Protein AF-0000000075448006 (afdb_homodimer)

Solvent-accessible surface area (backbone atoms only — not comparable to full-atom values): 24593 Å² total; per-residue (Å²): 128,82,82,77,78,73,70,76,74,73,77,73,78,68,77,75,73,73,74,65,76,75,68,70,71,72,73,75,72,84,45,75,65,50,53,54,48,50,51,51,52,50,48,53,20,50,51,35,31,51,51,10,48,37,18,56,78,44,30,62,58,55,30,52,50,51,49,40,79,86,41,73,65,51,42,51,54,34,28,56,42,11,51,52,31,34,48,52,16,48,51,41,61,68,33,44,68,85,43,29,85,76,32,70,66,30,30,50,48,36,50,51,33,50,50,50,52,26,51,50,28,42,49,47,22,50,51,48,51,52,48,50,72,69,36,90,78,54,47,77,34,52,66,55,30,50,50,26,42,50,51,21,50,53,42,47,52,50,54,51,54,56,50,49,48,48,52,48,48,49,33,58,62,58,39,41,54,48,44,48,46,45,46,48,46,45,47,49,46,48,58,66,60,44,80,72,79,79,67,81,74,77,82,72,73,81,78,78,81,82,80,84,79,79,84,79,78,87,122,129,82,80,77,77,75,69,75,74,73,76,75,76,69,78,75,74,73,74,65,76,76,70,71,73,72,77,76,72,84,47,76,66,50,54,53,48,50,52,50,52,50,48,54,19,50,52,34,31,52,51,9,49,37,18,54,79,44,31,62,59,56,31,52,52,53,49,40,80,86,44,72,66,52,43,51,53,35,28,56,41,10,51,51,30,34,48,52,16,48,50,41,61,69,32,44,67,86,42,30,86,78,32,71,69,30,30,51,47,37,49,51,33,49,48,48,52,25,50,49,28,41,50,47,22,50,52,47,51,53,49,50,72,69,36,90,79,52,45,77,35,53,66,54,30,51,51,26,42,51,51,21,51,54,43,47,52,51,55,51,55,55,50,49,48,48,51,46,49,49,32,59,62,59,38,41,55,48,45,48,48,44,47,48,46,45,47,48,46,47,59,66,59,44,80,73,78,78,67,81,73,76,80,71,73,82,74,77,78,76,78,81,75,73,79,75,66,86,111

Nearest PDB structures (foldseek):
  8wdf-assembly1_A  TM=5.308E-01  e=1.579E+00  Pseudomonas aeruginosa PAO1
  5nz0-assembly1_A-2  TM=3.018E-01  e=3.788E+00  Mycobacterium tuberculosis H37Rv
  3ja6-assembly1_I  TM=2.950E-01  e=9.569E+00  Escherichia coli
  8wdf-assembly1_A  TM=5.304E-01  e=1.560E+00  Pseudomonas aeruginosa PAO1
  5nz0-assembly1_A-2  TM=3.019E-01  e=3.562E+00  Mycobacterium tuberculosis H37Rv

Organism: Fusarium oxysporum f. sp. cubense (strain race 4) (NCBI:txid2502994)

Structure (mmCIF, N/CA/C/O backbone):
data_AF-0000000075448006-model_v1
#
loop_
_entity.id
_entity.type
_entity.pdbx_description
1 polymer 'Uncharacterized protein'
#
loop_
_atom_site.group_PDB
_atom_site.id
_atom_site.type_symbol
_atom_site.label_atom_id
_atom_site.label_alt_id
_atom_site.label_comp_id
_atom_site.label_asym_id
_atom_site.label_entity_id
_atom_site.label_seq_id
_atom_site.pdbx_PDB_ins_code
_atom_site.Cartn_x
_atom_site.Cartn_y
_atom_site.Cartn_z
_atom_site.occupancy
_atom_site.B_iso_or_equiv
_atom_site.auth_seq_id
_atom_site.auth_comp_id
_atom_site.auth_asym_id
_atom_site.auth_atom_id
_atom_site.pdbx_PDB_model_num
ATOM 1 N N . MET A 1 1 ? -26.547 87.062 37.375 1 30.27 1 MET A N 1
ATOM 2 C CA . MET A 1 1 ? -26.25 85.688 37.5 1 30.27 1 MET A CA 1
ATOM 3 C C . MET A 1 1 ? -25.594 85.125 36.25 1 30.27 1 MET A C 1
ATOM 5 O O . MET A 1 1 ? -26.125 85.25 35.156 1 30.27 1 MET A O 1
ATOM 9 N N . PRO A 1 2 ? -24.281 85.062 36.188 1 41.5 2 PRO A N 1
ATOM 10 C CA . PRO A 1 2 ? -23.625 84.75 34.906 1 41.5 2 PRO A CA 1
ATOM 11 C C . PRO A 1 2 ? -24.016 83.375 34.375 1 41.5 2 PRO A C 1
ATOM 13 O O . PRO A 1 2 ? -24.469 82.5 35.125 1 41.5 2 PRO A O 1
ATOM 16 N N . PRO A 1 3 ? -24.516 83.312 33.125 1 41.84 3 PRO A N 1
ATOM 17 C CA . PRO A 1 3 ? -25 82.062 32.5 1 41.84 3 PRO A CA 1
ATOM 18 C C . PRO A 1 3 ? -23.969 80.938 32.5 1 41.84 3 PRO A C 1
ATOM 20 O O . PRO A 1 3 ? -22.766 81.25 32.438 1 41.84 3 PRO A O 1
ATOM 23 N N . HIS A 1 4 ? -24.094 80 33.406 1 36.06 4 HIS A N 1
ATOM 24 C CA . HIS A 1 4 ? -23.266 78.812 33.656 1 36.06 4 HIS A CA 1
ATOM 25 C C . HIS A 1 4 ? -23.031 78 32.344 1 36.06 4 HIS A C 1
ATOM 27 O O . HIS A 1 4 ? -23.984 77.688 31.641 1 36.06 4 HIS A O 1
ATOM 33 N N . SER A 1 5 ? -22.031 78.375 31.594 1 37.62 5 SER A N 1
ATOM 34 C CA . SER A 1 5 ? -21.578 77.75 30.359 1 37.62 5 SER A CA 1
ATOM 35 C C . SER A 1 5 ? -21.391 76.25 30.578 1 37.62 5 SER A C 1
ATOM 37 O O . SER A 1 5 ? -20.5 75.812 31.312 1 37.62 5 SER A O 1
ATOM 39 N N . ASN A 1 6 ? -22.5 75.562 30.828 1 35.44 6 ASN A N 1
ATOM 40 C CA . ASN A 1 6 ? -22.438 74.125 30.984 1 35.44 6 ASN A CA 1
ATOM 41 C C . ASN A 1 6 ? -21.672 73.438 29.844 1 35.44 6 ASN A C 1
ATOM 43 O O . ASN A 1 6 ? -22.109 73.438 28.688 1 35.44 6 ASN A O 1
ATOM 47 N N . SER A 1 7 ? -20.375 73.688 29.781 1 37.03 7 SER A N 1
ATOM 48 C CA . SER A 1 7 ? -19.578 73.062 28.766 1 37.03 7 SER A CA 1
ATOM 49 C C . SER A 1 7 ? -19.828 71.562 28.766 1 37.03 7 SER A C 1
ATOM 51 O O . SER A 1 7 ? -19.734 70.875 29.812 1 37.03 7 SER A O 1
ATOM 53 N N . PRO A 1 8 ? -20.656 71.062 27.828 1 38.88 8 PRO A N 1
ATOM 54 C CA . PRO A 1 8 ? -20.969 69.625 27.781 1 38.88 8 PRO A CA 1
ATOM 55 C C . PRO A 1 8 ? -19.703 68.75 27.812 1 38.88 8 PRO A C 1
ATOM 57 O O . PRO A 1 8 ? -18.688 69.062 27.219 1 38.88 8 PRO A O 1
ATOM 60 N N . LEU A 1 9 ? -19.328 68.25 29 1 34.59 9 LEU A N 1
ATOM 61 C CA . LEU A 1 9 ? -18.234 67.312 29.188 1 34.59 9 LEU A CA 1
ATOM 62 C C . LEU A 1 9 ? -18.203 66.25 28.062 1 34.59 9 LEU A C 1
ATOM 64 O O . LEU A 1 9 ? -19.234 65.688 27.719 1 34.59 9 LEU A O 1
ATOM 68 N N . LEU A 1 10 ? -17.359 66.5 27.078 1 35.47 10 LEU A N 1
ATOM 69 C CA . LEU A 1 10 ? -17.141 65.562 26 1 35.47 10 LEU A CA 1
ATOM 70 C C . LEU A 1 10 ? -17.078 64.125 26.516 1 35.47 10 LEU A C 1
ATOM 72 O O . LEU A 1 10 ? -16.422 63.844 27.531 1 35.47 10 LEU A O 1
ATOM 76 N N . PRO A 1 11 ? -18.125 63.281 26.297 1 34.69 11 PRO A N 1
ATOM 77 C CA . PRO A 1 11 ? -18.141 61.906 26.781 1 34.69 11 PRO A CA 1
ATOM 78 C C . PRO A 1 11 ? -16.812 61.188 26.531 1 34.69 11 PRO A C 1
ATOM 80 O O . PRO A 1 11 ? -16.109 61.5 25.562 1 34.69 11 PRO A O 1
ATOM 83 N N . ILE A 1 12 ? -16.031 61 27.531 1 35.72 12 ILE A N 1
ATOM 84 C CA . ILE A 1 12 ? -14.812 60.188 27.531 1 35.72 12 ILE A CA 1
ATOM 85 C C . ILE A 1 12 ? -15.023 58.938 26.688 1 35.72 12 ILE A C 1
ATOM 87 O O . ILE A 1 12 ? -16.031 58.25 26.844 1 35.72 12 ILE A O 1
ATOM 91 N N . SER A 1 13 ? -14.43 58.938 25.484 1 33.72 13 SER A N 1
ATOM 92 C CA . SER A 1 13 ? -14.383 57.781 24.578 1 33.72 13 SER A CA 1
ATOM 93 C C . SER A 1 13 ? -14.172 56.5 25.359 1 33.72 13 SER A C 1
ATOM 95 O O . SER A 1 13 ? -13.242 56.375 26.172 1 33.72 13 SER A O 1
ATOM 97 N N . THR A 1 14 ? -15.281 55.844 25.75 1 35.22 14 THR A N 1
ATOM 98 C CA . THR A 1 14 ? -15.219 54.531 26.359 1 35.22 14 THR A CA 1
ATOM 99 C C . THR A 1 14 ? -14.078 53.719 25.75 1 35.22 14 THR A C 1
ATOM 101 O O . THR A 1 14 ? -13.898 53.688 24.531 1 35.22 14 THR A O 1
ATOM 104 N N . PRO A 1 15 ? -13.008 53.375 26.516 1 34.75 15 PRO A N 1
ATOM 105 C CA . PRO A 1 15 ? -11.914 52.562 26 1 34.75 15 PRO A CA 1
ATOM 106 C C . PRO A 1 15 ? -12.406 51.469 25.047 1 34.75 15 PRO A C 1
ATOM 108 O O . PRO A 1 15 ? -13.531 51 25.172 1 34.75 15 PRO A O 1
ATOM 111 N N . THR A 1 16 ? -12.062 51.562 23.734 1 34.97 16 THR A N 1
ATOM 112 C CA . THR A 1 16 ? -12.297 50.5 22.75 1 34.97 16 THR A CA 1
ATOM 113 C C . THR A 1 16 ? -12.148 49.125 23.391 1 34.97 16 THR A C 1
ATOM 115 O O . THR A 1 16 ? -11.141 48.844 24.031 1 34.97 16 THR A O 1
ATOM 118 N N . ALA A 1 17 ? -13.242 48.438 23.656 1 35.94 17 ALA A N 1
ATOM 119 C CA . ALA A 1 17 ? -13.281 47.031 24.047 1 35.94 17 ALA A CA 1
ATOM 120 C C . ALA A 1 17 ? -12.141 46.219 23.406 1 35.94 17 ALA A C 1
ATOM 122 O O . ALA A 1 17 ? -11.977 46.25 22.188 1 35.94 17 ALA A O 1
ATOM 123 N N . ILE A 1 18 ? -10.969 46.188 24.047 1 35.56 18 ILE A N 1
ATOM 124 C CA . ILE A 1 18 ? -9.992 45.188 23.656 1 35.56 18 ILE A CA 1
ATOM 125 C C . ILE A 1 18 ? -10.711 43.938 23.188 1 35.56 18 ILE A C 1
ATOM 127 O O . ILE A 1 18 ? -11.531 43.344 23.922 1 35.56 18 ILE A O 1
ATOM 131 N N . ALA A 1 19 ? -10.992 43.812 21.875 1 35.97 19 ALA A N 1
ATOM 132 C CA . ALA A 1 19 ? -11.5 42.594 21.25 1 35.97 19 ALA A CA 1
ATOM 133 C C . ALA A 1 19 ? -11.031 41.344 22.016 1 35.97 19 ALA A C 1
ATOM 135 O O . ALA A 1 19 ? -9.852 41.219 22.359 1 35.97 19 ALA A O 1
ATOM 136 N N . SER A 1 20 ? -11.844 40.906 22.969 1 35.5 20 SER A N 1
ATOM 137 C CA . SER A 1 20 ? -11.625 39.594 23.547 1 35.5 20 SER A CA 1
ATOM 138 C C . SER A 1 20 ? -10.945 38.656 22.547 1 35.5 20 SER A C 1
ATOM 140 O O . SER A 1 20 ? -11.195 38.719 21.344 1 35.5 20 SER A O 1
ATOM 142 N N . PRO A 1 21 ? -9.797 38.062 22.891 1 36.44 21 PRO A N 1
ATOM 143 C CA . PRO A 1 21 ? -9.219 37.062 21.984 1 36.44 21 PRO A CA 1
ATOM 144 C C . PRO A 1 21 ? -10.281 36.219 21.312 1 36.44 21 PRO A C 1
ATOM 146 O O . PRO A 1 21 ? -11.289 35.875 21.922 1 36.44 21 PRO A O 1
ATOM 149 N N . TYR A 1 22 ? -10.742 36.5 20.078 1 35.06 22 TYR A N 1
ATOM 150 C CA . TYR A 1 22 ? -11.602 35.625 19.297 1 35.06 22 TYR A CA 1
ATOM 151 C C . TYR A 1 22 ? -11.5 34.188 19.75 1 35.06 22 TYR A C 1
ATOM 153 O O . TYR A 1 22 ? -10.43 33.562 19.656 1 35.06 22 TYR A O 1
ATOM 161 N N . GLU A 1 23 ? -12.016 33.844 20.938 1 37.91 23 GLU A N 1
ATOM 162 C CA . GLU A 1 23 ? -12.211 32.406 21.234 1 37.91 23 GLU A CA 1
ATOM 163 C C . GLU A 1 23 ? -12.414 31.609 19.953 1 37.91 23 GLU A C 1
ATOM 165 O O . GLU A 1 23 ? -13.352 31.859 19.203 1 37.91 23 GLU A O 1
ATOM 170 N N . GLN A 1 24 ? -11.375 31.312 19.125 1 40.84 24 GLN A N 1
ATOM 171 C CA . GLN A 1 24 ? -11.633 30.312 18.078 1 40.84 24 GLN A CA 1
ATOM 172 C C . GLN A 1 24 ? -12.742 29.344 18.5 1 40.84 24 GLN A C 1
ATOM 174 O O . GLN A 1 24 ? -12.719 28.828 19.625 1 40.84 24 GLN A O 1
ATOM 179 N N . PRO A 1 25 ? -14.016 29.594 18.156 1 42.97 25 PRO A N 1
ATOM 180 C CA . PRO A 1 25 ? -15.047 28.625 18.516 1 42.97 25 PRO A CA 1
ATOM 181 C C . PRO A 1 25 ? -14.492 27.203 18.641 1 42.97 25 PRO A C 1
ATOM 183 O O . PRO A 1 25 ? -13.5 26.859 17.984 1 42.97 25 PRO A O 1
ATOM 186 N N . PRO A 1 26 ? -14.578 26.516 19.859 1 45.88 26 PRO A N 1
ATOM 187 C CA . PRO A 1 26 ? -14.133 25.125 19.984 1 45.88 26 PRO A CA 1
ATOM 188 C C . PRO A 1 26 ? -14.398 24.297 18.719 1 45.88 26 PRO A C 1
ATOM 190 O O . PRO A 1 26 ? -15.312 24.625 17.953 1 45.88 26 PRO A O 1
ATOM 193 N N . PRO A 1 27 ? -13.367 23.672 18.172 1 49.25 27 PRO A N 1
ATOM 194 C CA . PRO A 1 27 ? -13.641 22.859 16.984 1 49.25 27 PRO A CA 1
ATOM 195 C C . PRO A 1 27 ? -14.969 22.109 17.078 1 49.25 27 PRO A C 1
ATOM 197 O O . PRO A 1 27 ? -15.422 21.766 18.172 1 49.25 27 PRO A O 1
ATOM 200 N N . PRO A 1 28 ? -15.977 22.438 16.266 1 50.56 28 PRO A N 1
ATOM 201 C CA . PRO A 1 28 ? -17.312 21.828 16.328 1 50.56 28 PRO A CA 1
ATOM 202 C C . PRO A 1 28 ? -17.281 20.375 16.812 1 50.56 28 PRO A C 1
ATOM 204 O O . PRO A 1 28 ? -16.281 19.688 16.625 1 50.56 28 PRO A O 1
ATOM 207 N N . ALA A 1 29 ? -18.016 20 17.844 1 51.56 29 ALA A N 1
ATOM 208 C CA . ALA A 1 29 ? -18.25 18.672 18.438 1 51.56 29 ALA A CA 1
ATOM 209 C C . ALA A 1 29 ? -18.312 17.594 17.359 1 51.56 29 ALA A C 1
ATOM 211 O O . ALA A 1 29 ? -18.766 17.859 16.234 1 51.56 29 ALA A O 1
ATOM 212 N N . PRO A 1 30 ? -17.422 16.562 17.516 1 57.88 30 PRO A N 1
ATOM 213 C CA . PRO A 1 30 ? -17.5 15.461 16.547 1 57.88 30 PRO A CA 1
ATOM 214 C C . PRO A 1 30 ? -18.938 15.055 16.25 1 57.88 30 PRO A C 1
ATOM 216 O O . PRO A 1 30 ? -19.734 14.859 17.172 1 57.88 30 PRO A O 1
ATOM 219 N N . THR A 1 31 ? -19.531 15.477 15.172 1 65.69 31 THR A N 1
ATOM 220 C CA . THR A 1 31 ? -20.875 15.133 14.727 1 65.69 31 THR A CA 1
ATOM 221 C C . THR A 1 31 ? -21.016 13.625 14.562 1 65.69 31 THR A C 1
ATOM 223 O O . THR A 1 31 ? -20.016 12.906 14.469 1 65.69 31 THR A O 1
ATOM 226 N N . ALA A 1 32 ? -22.172 13.039 14.883 1 65.44 32 ALA A N 1
ATOM 227 C CA . ALA A 1 32 ? -22.547 11.648 14.625 1 65.44 32 ALA A CA 1
ATOM 228 C C . ALA A 1 32 ? -21.891 11.133 13.344 1 65.44 32 ALA A C 1
ATOM 230 O O . ALA A 1 32 ? -21.469 9.977 13.273 1 65.44 32 ALA A O 1
ATOM 231 N N . ALA A 1 33 ? -21.75 12.023 12.414 1 70.75 33 ALA A N 1
ATOM 232 C CA . ALA A 1 33 ? -21.141 11.672 11.133 1 70.75 33 ALA A CA 1
ATOM 233 C C . ALA A 1 33 ? -19.672 11.328 11.297 1 70.75 33 ALA A C 1
ATOM 235 O O . ALA A 1 33 ? -19.156 10.406 10.656 1 70.75 33 ALA A O 1
ATOM 236 N N . ASN A 1 34 ? -19.078 11.945 12.25 1 79.5 34 ASN A N 1
ATOM 237 C CA . ASN A 1 34 ? -17.656 11.68 12.469 1 79.5 34 ASN A CA 1
ATOM 238 C C . ASN A 1 34 ? -17.438 10.312 13.117 1 79.5 34 ASN A C 1
ATOM 240 O O . ASN A 1 34 ? -16.484 9.609 12.773 1 79.5 34 ASN A O 1
ATOM 244 N N . HIS A 1 35 ? -18.422 10.016 13.898 1 84.38 35 HIS A N 1
ATOM 245 C CA . HIS A 1 35 ? -18.281 8.711 14.547 1 84.38 35 HIS A CA 1
ATOM 246 C C . HIS A 1 35 ? -18.484 7.578 13.547 1 84.38 35 HIS A C 1
ATOM 248 O O . HIS A 1 35 ? -17.781 6.566 13.594 1 84.38 35 HIS A O 1
ATOM 254 N N . VAL A 1 36 ? -19.453 7.723 12.625 1 86.25 36 VAL A N 1
ATOM 255 C CA . VAL A 1 36 ? -19.734 6.707 11.617 1 86.25 36 VAL A CA 1
ATOM 256 C C . VAL A 1 36 ? -18.531 6.566 10.68 1 86.25 36 VAL A C 1
ATOM 258 O O . VAL A 1 36 ? -18.172 5.453 10.289 1 86.25 36 VAL A O 1
ATOM 261 N N . GLN A 1 37 ? -17.953 7.621 10.414 1 89.31 37 GLN A N 1
ATOM 262 C CA . GLN A 1 37 ? -16.781 7.594 9.539 1 89.31 37 GLN A CA 1
ATOM 263 C C . GLN A 1 37 ? -15.609 6.883 10.211 1 89.31 37 GLN A C 1
ATOM 265 O O . GLN A 1 37 ? -14.93 6.066 9.586 1 89.31 37 GLN A O 1
ATOM 270 N N . ARG A 1 38 ? -15.453 7.195 11.43 1 90.56 38 ARG A N 1
ATOM 271 C CA . ARG A 1 38 ? -14.367 6.555 12.156 1 90.56 38 ARG A CA 1
ATOM 272 C C . ARG A 1 38 ? -14.602 5.055 12.289 1 90.56 38 ARG A C 1
ATOM 274 O O . ARG A 1 38 ? -13.672 4.258 12.156 1 90.56 38 ARG A O 1
ATOM 281 N N . PHE A 1 39 ? -15.789 4.746 12.539 1 92.5 39 PHE A N 1
ATOM 282 C CA . PHE A 1 39 ? -16.156 3.336 12.633 1 92.5 39 PHE A CA 1
ATOM 283 C C . PHE A 1 39 ? -15.93 2.631 11.305 1 92.5 39 PHE A C 1
ATOM 285 O O . PHE A 1 39 ? -15.406 1.516 11.258 1 92.5 39 PHE A O 1
ATOM 292 N N . ALA A 1 40 ? -16.375 3.211 10.211 1 94.38 40 ALA A N 1
ATOM 293 C CA . ALA A 1 40 ? -16.188 2.643 8.875 1 94.38 40 ALA A CA 1
ATOM 294 C C . ALA A 1 40 ? -14.711 2.445 8.555 1 94.38 40 ALA A C 1
ATOM 296 O O . ALA A 1 40 ? -14.305 1.373 8.102 1 94.38 40 ALA A O 1
ATOM 297 N N . ILE A 1 41 ? -13.906 3.396 8.82 1 95.5 41 ILE A N 1
ATOM 298 C CA . ILE A 1 41 ? -12.484 3.355 8.523 1 95.5 41 ILE A CA 1
ATOM 299 C C . ILE A 1 41 ? -11.812 2.25 9.336 1 95.5 41 ILE A C 1
ATOM 301 O O . ILE A 1 41 ? -11 1.488 8.805 1 95.5 41 ILE A O 1
ATOM 305 N N . THR A 1 42 ? -12.172 2.133 10.617 1 94.75 42 THR A N 1
ATOM 306 C CA . THR A 1 42 ? -11.625 1.072 11.453 1 94.75 42 THR A CA 1
ATOM 307 C C . THR A 1 42 ? -12.039 -0.3 10.93 1 94.75 42 THR A C 1
ATOM 309 O O . THR A 1 42 ? -11.227 -1.227 10.891 1 94.75 42 THR A O 1
ATOM 312 N N . THR A 1 43 ? -13.203 -0.375 10.477 1 95.44 43 THR A N 1
ATOM 313 C CA . THR A 1 43 ? -13.703 -1.64 9.953 1 95.44 43 THR A CA 1
ATOM 314 C C . THR A 1 43 ? -12.969 -2.031 8.68 1 95.44 43 THR A C 1
ATOM 316 O O . THR A 1 43 ? -12.586 -3.191 8.508 1 95.44 43 THR A O 1
ATOM 319 N N . PHE A 1 44 ? -12.812 -1.076 7.75 1 96.12 44 PHE A N 1
ATOM 320 C CA . PHE A 1 44 ? -12.078 -1.339 6.52 1 96.12 44 PHE A CA 1
ATOM 321 C C . PHE A 1 44 ? -10.656 -1.793 6.832 1 96.12 44 PHE A C 1
ATOM 323 O O . PHE A 1 44 ? -10.156 -2.744 6.227 1 96.12 44 PHE A O 1
ATOM 330 N N . SER A 1 45 ? -10.039 -1.094 7.77 1 97.25 45 SER A N 1
ATOM 331 C CA . SER A 1 45 ? -8.664 -1.419 8.141 1 97.25 45 SER A CA 1
ATOM 332 C C . SER A 1 45 ? -8.57 -2.82 8.734 1 97.25 45 SER A C 1
ATOM 334 O O . SER A 1 45 ? -7.688 -3.602 8.359 1 97.25 45 SER A O 1
ATOM 336 N N . LEU A 1 46 ? -9.484 -3.182 9.578 1 96.44 46 LEU A N 1
ATOM 337 C CA . LEU A 1 46 ? -9.461 -4.492 10.219 1 96.44 46 LEU A CA 1
ATOM 338 C C . LEU A 1 46 ? -9.75 -5.598 9.211 1 96.44 46 LEU A C 1
ATOM 340 O O . LEU A 1 46 ? -9.148 -6.668 9.266 1 96.44 46 LEU A O 1
ATOM 344 N N . ALA A 1 47 ? -10.648 -5.344 8.328 1 96.75 47 ALA A N 1
ATOM 345 C CA . ALA A 1 47 ? -10.969 -6.324 7.297 1 96.75 47 ALA A CA 1
ATOM 346 C C . ALA A 1 47 ? -9.758 -6.609 6.41 1 96.75 47 ALA A C 1
ATOM 348 O O . ALA A 1 47 ? -9.453 -7.766 6.125 1 96.75 47 ALA A O 1
ATOM 349 N N . ARG A 1 48 ? -9.109 -5.602 6.023 1 97.25 48 ARG A N 1
ATOM 350 C CA . ARG A 1 48 ? -7.93 -5.762 5.184 1 97.25 48 ARG A CA 1
ATOM 351 C C . ARG A 1 48 ? -6.793 -6.422 5.957 1 97.25 48 ARG A C 1
ATOM 353 O O . ARG A 1 48 ? -6.047 -7.234 5.406 1 97.25 48 ARG A O 1
ATOM 360 N N . PHE A 1 49 ? -6.691 -6.016 7.207 1 97.94 49 PHE A N 1
ATOM 361 C CA . PHE A 1 49 ? -5.68 -6.652 8.039 1 97.94 49 PHE A CA 1
ATOM 362 C C . PHE A 1 49 ? -5.926 -8.156 8.141 1 97.94 49 PHE A C 1
ATOM 364 O O . PHE A 1 49 ? -5 -8.953 7.98 1 97.94 49 PHE A O 1
ATOM 371 N N . ALA A 1 50 ? -7.078 -8.539 8.383 1 97 50 ALA A N 1
ATOM 372 C CA . ALA A 1 50 ? -7.445 -9.945 8.484 1 97 50 ALA A CA 1
ATOM 373 C C . ALA A 1 50 ? -7.195 -10.68 7.164 1 97 50 ALA A C 1
ATOM 375 O O . ALA A 1 50 ? -6.707 -11.812 7.16 1 97 50 ALA A O 1
ATOM 376 N N . ARG A 1 51 ? -7.547 -10.047 6.105 1 96.06 51 ARG A N 1
ATOM 377 C CA . ARG A 1 51 ? -7.27 -10.617 4.793 1 96.06 51 ARG A CA 1
ATOM 378 C C . ARG A 1 51 ? -5.773 -10.852 4.602 1 96.06 51 ARG A C 1
ATOM 380 O O . ARG A 1 51 ? -5.359 -11.922 4.145 1 96.06 51 ARG A O 1
ATOM 387 N N . GLY A 1 52 ? -4.973 -9.852 4.918 1 97 52 GLY A N 1
ATOM 388 C CA . GLY A 1 52 ? -3.531 -9.992 4.797 1 97 52 GLY A CA 1
ATOM 389 C C . GLY A 1 52 ? -2.965 -11.102 5.664 1 97 52 GLY A C 1
ATOM 390 O O . GLY A 1 52 ? -2.174 -11.922 5.195 1 97 52 GLY A O 1
ATOM 391 N N . VAL A 1 53 ? -3.395 -11.18 6.859 1 96.81 53 VAL A N 1
ATOM 392 C CA . VAL A 1 53 ? -2.918 -12.203 7.785 1 96.81 53 VAL A CA 1
ATOM 393 C C . VAL A 1 53 ? -3.334 -13.586 7.289 1 96.81 53 VAL A C 1
ATOM 395 O O . VAL A 1 53 ? -2.559 -14.539 7.367 1 96.81 53 VAL A O 1
ATOM 398 N N . SER A 1 54 ? -4.488 -13.68 6.773 1 96.31 54 SER A N 1
ATOM 399 C CA . SER A 1 54 ? -4.973 -14.953 6.258 1 96.31 54 SER A CA 1
ATOM 400 C C . SER A 1 54 ? -4.141 -15.43 5.074 1 96.31 54 SER A C 1
ATOM 402 O O . SER A 1 54 ? -3.848 -16.625 4.949 1 96.31 54 SER A O 1
ATOM 404 N N . LEU A 1 55 ? -3.756 -14.539 4.211 1 96.31 55 LEU A N 1
ATOM 405 C CA . LEU A 1 55 ? -2.984 -14.891 3.025 1 96.31 55 LEU A CA 1
ATOM 406 C C . LEU A 1 55 ? -1.575 -15.336 3.406 1 96.31 55 LEU A C 1
ATOM 408 O O . LEU A 1 55 ? -0.936 -16.094 2.67 1 96.31 55 LEU A O 1
ATOM 412 N N . ILE A 1 56 ? -1.122 -14.914 4.582 1 94.56 56 ILE A N 1
ATOM 413 C CA . ILE A 1 56 ? 0.216 -15.273 5.035 1 94.56 56 ILE A CA 1
ATOM 414 C C . ILE A 1 56 ? 0.146 -16.547 5.879 1 94.56 56 ILE A C 1
ATOM 416 O O . ILE A 1 56 ? 0.891 -17.5 5.645 1 94.56 56 ILE A O 1
ATOM 420 N N . ALA A 1 57 ? -0.761 -16.609 6.809 1 94.12 57 ALA A N 1
ATOM 421 C CA . ALA A 1 57 ? -0.826 -17.703 7.785 1 94.12 57 ALA A CA 1
ATOM 422 C C . ALA A 1 57 ? -1.527 -18.922 7.203 1 94.12 57 ALA A C 1
ATOM 424 O O . ALA A 1 57 ? -1.187 -20.062 7.539 1 94.12 57 ALA A O 1
ATOM 425 N N . TYR A 1 58 ? -2.488 -18.688 6.391 1 94.31 58 TYR A N 1
ATOM 426 C CA . TYR A 1 58 ? -3.266 -19.766 5.797 1 94.31 58 TYR A CA 1
ATOM 427 C C . TYR A 1 58 ? -3.639 -19.453 4.355 1 94.31 58 TYR A C 1
ATOM 429 O O . TYR A 1 58 ? -4.82 -19.312 4.027 1 94.31 58 TYR A O 1
ATOM 437 N N . PRO A 1 59 ? -2.625 -19.484 3.52 1 93.62 59 PRO A N 1
ATOM 438 C CA . PRO A 1 59 ? -2.861 -19.047 2.141 1 93.62 59 PRO A CA 1
ATOM 439 C C . PRO A 1 59 ? -3.793 -20 1.379 1 93.62 59 PRO A C 1
ATOM 441 O O . PRO A 1 59 ? -4.375 -19.609 0.365 1 93.62 59 PRO A O 1
ATOM 444 N N . ARG A 1 60 ? -4.035 -21.203 1.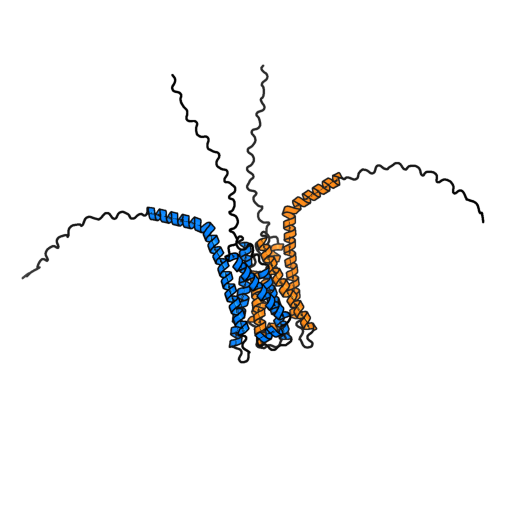855 1 92.75 60 ARG A N 1
ATOM 445 C CA . ARG A 1 60 ? -4.883 -22.172 1.174 1 92.75 60 ARG A CA 1
ATOM 446 C C . ARG A 1 60 ? -6.309 -21.656 1.03 1 92.75 60 ARG A C 1
ATOM 448 O O . ARG A 1 60 ? -6.965 -21.891 0.016 1 92.75 60 ARG A O 1
ATOM 455 N N . PHE A 1 61 ? -6.746 -20.969 1.995 1 90.31 61 PHE A N 1
ATOM 456 C CA . PHE A 1 61 ? -8.109 -20.453 1.968 1 90.31 61 PHE A CA 1
ATOM 457 C C . PHE A 1 61 ? -8.266 -19.391 0.879 1 90.31 61 PHE A C 1
ATOM 459 O O . PHE A 1 61 ? -9.219 -19.438 0.1 1 90.31 61 PHE A O 1
ATOM 466 N N . GLY A 1 62 ? -7.332 -18.391 0.882 1 89.31 62 GLY A N 1
ATOM 467 C CA . GLY A 1 62 ? -7.379 -17.375 -0.147 1 89.31 62 GLY A CA 1
ATOM 468 C C . GLY A 1 62 ? -7.246 -17.922 -1.552 1 89.31 62 GLY A C 1
ATOM 469 O O . GLY A 1 62 ? -7.953 -17.5 -2.465 1 89.31 62 GLY A O 1
ATOM 470 N N . LEU A 1 63 ? -6.449 -18.875 -1.701 1 91.44 63 LEU A N 1
ATOM 471 C CA . LEU A 1 63 ? -6.238 -19.484 -3.014 1 91.44 63 LEU A CA 1
ATOM 472 C C . LEU A 1 63 ? -7.461 -20.281 -3.439 1 91.44 63 LEU A C 1
ATOM 474 O O . LEU A 1 63 ? -7.84 -20.281 -4.613 1 91.44 63 LEU A O 1
ATOM 478 N N . TRP A 1 64 ? -8.055 -20.953 -2.461 1 88.62 64 TRP A N 1
ATOM 479 C CA . TRP A 1 64 ? -9.297 -21.672 -2.734 1 88.62 64 TRP A CA 1
ATOM 480 C C . TRP A 1 64 ? -10.391 -20.703 -3.18 1 88.62 64 TRP A C 1
ATOM 482 O O . TRP A 1 64 ? -11.109 -20.984 -4.141 1 88.62 64 TRP A O 1
ATOM 492 N N . ALA A 1 65 ? -10.43 -19.578 -2.545 1 87.81 65 ALA A N 1
ATOM 493 C CA . ALA A 1 65 ? -11.438 -18.578 -2.879 1 87.81 65 ALA A CA 1
ATOM 494 C C . ALA A 1 65 ? -11.227 -18.031 -4.289 1 87.81 65 ALA A C 1
ATOM 496 O O . ALA A 1 65 ? -12.172 -17.609 -4.949 1 87.81 65 ALA A O 1
ATOM 497 N N . LEU A 1 66 ? -9.992 -18.141 -4.707 1 88.44 66 LEU A N 1
ATOM 498 C CA . LEU A 1 66 ? -9.648 -17.641 -6.035 1 88.44 66 LEU A CA 1
ATOM 499 C C . LEU A 1 66 ? -9.617 -18.781 -7.051 1 88.44 66 LEU A C 1
ATOM 501 O O . LEU A 1 66 ? -9.344 -18.562 -8.234 1 88.44 66 LEU A O 1
ATOM 505 N N . ASP A 1 67 ? -9.867 -19.969 -6.598 1 87.25 67 ASP A N 1
ATOM 506 C CA . ASP A 1 67 ? -9.859 -21.172 -7.43 1 87.25 67 ASP A CA 1
ATOM 507 C C . ASP A 1 67 ? -8.477 -21.422 -8.023 1 87.25 67 ASP A C 1
ATOM 509 O O . ASP A 1 67 ? -8.344 -21.672 -9.219 1 87.25 67 ASP A O 1
ATOM 513 N N . ILE A 1 68 ? -7.52 -21.188 -7.199 1 87.81 68 ILE A N 1
ATOM 514 C CA . ILE A 1 68 ? -6.133 -21.438 -7.59 1 87.81 68 ILE A CA 1
ATOM 515 C C . ILE A 1 68 ? -5.602 -22.672 -6.855 1 87.81 68 ILE A C 1
ATOM 517 O O . ILE A 1 68 ? -5.801 -22.812 -5.648 1 87.81 68 ILE A O 1
ATOM 521 N N . ALA A 1 69 ? -4.949 -23.562 -7.621 1 87.69 69 ALA A N 1
ATOM 522 C CA . ALA A 1 69 ? -4.336 -24.75 -7.008 1 87.69 69 ALA A CA 1
ATOM 523 C C . ALA A 1 69 ? -3.205 -24.344 -6.066 1 87.69 69 ALA A C 1
ATOM 525 O O . ALA A 1 69 ? -2.369 -23.516 -6.406 1 87.69 69 ALA A O 1
ATOM 526 N N . PRO A 1 70 ? -3.285 -24.953 -4.895 1 88.62 70 PRO A N 1
ATOM 527 C CA . PRO A 1 70 ? -2.23 -24.641 -3.928 1 88.62 70 PRO A CA 1
ATOM 528 C C . PRO A 1 70 ? -0.884 -25.25 -4.297 1 88.62 70 PRO A C 1
ATOM 530 O O . PRO A 1 70 ? -0.794 -26.469 -4.508 1 88.62 70 PRO A O 1
ATOM 533 N N . ASP A 1 71 ? 0.105 -24.438 -4.527 1 87.94 71 ASP A N 1
ATOM 534 C CA . ASP A 1 71 ? 1.495 -24.844 -4.715 1 87.94 71 ASP A CA 1
ATOM 535 C C . ASP A 1 71 ? 2.451 -23.859 -4.055 1 87.94 71 ASP A C 1
ATOM 537 O O . ASP A 1 71 ? 2.02 -22.844 -3.514 1 87.94 71 ASP A O 1
ATOM 541 N N . GLY A 1 72 ? 3.631 -24.25 -3.945 1 86 72 GLY A N 1
ATOM 542 C CA . GLY A 1 72 ? 4.609 -23.422 -3.256 1 86 72 GLY A CA 1
ATOM 543 C C . GLY A 1 72 ? 4.711 -22.016 -3.822 1 86 72 GLY A C 1
ATOM 544 O O . GLY A 1 72 ? 4.797 -21.047 -3.07 1 86 72 GLY A O 1
ATOM 545 N N . SER A 1 73 ? 4.691 -21.891 -5.145 1 87.31 73 SER A N 1
ATOM 546 C CA . SER A 1 73 ? 4.781 -20.594 -5.797 1 87.31 73 SER A CA 1
ATOM 547 C C . SER A 1 73 ? 3.553 -19.734 -5.504 1 87.31 73 SER A C 1
ATOM 549 O O . SER A 1 73 ? 3.67 -18.531 -5.27 1 87.31 73 SER A O 1
ATOM 551 N N . ALA A 1 74 ? 2.422 -20.391 -5.527 1 91.31 74 ALA A N 1
ATOM 552 C CA . ALA A 1 74 ? 1.186 -19.672 -5.227 1 91.31 74 ALA A CA 1
ATOM 553 C C . ALA A 1 74 ? 1.172 -19.172 -3.781 1 91.31 74 ALA A C 1
ATOM 555 O O . ALA A 1 74 ? 0.685 -18.078 -3.494 1 91.31 74 ALA A O 1
ATOM 556 N N . TYR A 1 75 ? 1.706 -19.953 -2.854 1 91.5 75 TYR A N 1
ATOM 557 C CA . TYR A 1 75 ? 1.796 -19.547 -1.456 1 91.5 75 TYR A CA 1
ATOM 558 C C . TYR A 1 75 ? 2.705 -18.328 -1.301 1 91.5 75 TYR A C 1
ATOM 560 O O . TYR A 1 75 ? 2.389 -17.406 -0.553 1 91.5 75 TYR A O 1
ATOM 568 N N . MET A 1 76 ? 3.775 -18.406 -1.974 1 91.81 76 MET A N 1
ATOM 569 C CA . MET A 1 76 ? 4.715 -17.281 -1.91 1 91.81 76 MET A CA 1
ATOM 570 C C . MET A 1 76 ? 4.078 -16 -2.447 1 91.81 76 MET A C 1
ATOM 572 O O . MET A 1 76 ? 4.152 -14.953 -1.81 1 91.81 76 MET A O 1
ATOM 576 N N . LEU A 1 77 ? 3.477 -16.109 -3.578 1 93.88 77 LEU A N 1
ATOM 577 C CA . LEU A 1 77 ? 2.828 -14.945 -4.176 1 93.88 77 LEU A CA 1
ATOM 578 C C . LEU A 1 77 ? 1.693 -14.438 -3.289 1 93.88 77 LEU A C 1
ATOM 580 O O . LEU A 1 77 ? 1.514 -13.227 -3.133 1 93.88 77 LEU A O 1
ATOM 584 N N . ALA A 1 78 ? 0.951 -15.352 -2.717 1 95.44 78 ALA A N 1
ATOM 585 C CA . ALA A 1 78 ? -0.112 -14.977 -1.788 1 95.44 78 ALA A CA 1
ATOM 586 C C . ALA A 1 78 ? 0.451 -14.227 -0.585 1 95.44 78 ALA A C 1
ATOM 588 O O . ALA A 1 78 ? -0.142 -13.25 -0.122 1 95.44 78 ALA A O 1
ATOM 589 N N . SER A 1 79 ? 1.558 -14.656 -0.086 1 95.44 79 SER A N 1
ATOM 590 C CA . SER A 1 79 ? 2.188 -13.992 1.051 1 95.44 79 SER A CA 1
ATOM 591 C C . SER A 1 79 ? 2.619 -12.57 0.694 1 95.44 79 SER A C 1
ATOM 593 O O . SER A 1 79 ? 2.479 -11.656 1.504 1 95.44 79 SER A O 1
ATOM 595 N N . LEU A 1 80 ? 3.119 -12.406 -0.504 1 96.56 80 LEU A N 1
ATOM 596 C CA . LEU A 1 80 ? 3.533 -11.078 -0.944 1 96.56 80 LEU A CA 1
ATOM 597 C C . LEU A 1 80 ? 2.336 -10.133 -1.036 1 96.56 80 LEU A C 1
ATOM 599 O O . LEU A 1 80 ? 2.439 -8.953 -0.697 1 96.56 80 LEU A O 1
ATOM 603 N N . ILE A 1 81 ? 1.203 -10.594 -1.446 1 97.38 81 ILE A N 1
ATOM 604 C CA . ILE A 1 81 ? -0.033 -9.812 -1.477 1 97.38 81 ILE A CA 1
ATOM 605 C C . ILE A 1 81 ? -0.473 -9.492 -0.051 1 97.38 81 ILE A C 1
ATOM 607 O O . ILE A 1 81 ? -0.852 -8.352 0.244 1 97.38 81 ILE A O 1
ATOM 611 N N . GLY A 1 82 ? -0.391 -10.562 0.777 1 97.81 82 GLY A N 1
ATOM 612 C CA . GLY A 1 82 ? -0.785 -10.383 2.166 1 97.81 82 GLY A CA 1
ATOM 613 C C . GLY A 1 82 ? 0.015 -9.305 2.879 1 97.81 82 GLY A C 1
ATOM 614 O O . GLY A 1 82 ? -0.541 -8.516 3.643 1 97.81 82 GLY A O 1
ATOM 615 N N . ILE A 1 83 ? 1.255 -9.234 2.66 1 97.25 83 ILE A N 1
ATOM 616 C CA . ILE A 1 83 ? 2.123 -8.227 3.258 1 97.25 83 ILE A CA 1
ATOM 617 C C . ILE A 1 83 ? 1.638 -6.828 2.871 1 97.25 83 ILE A C 1
ATOM 619 O O . ILE A 1 83 ? 1.503 -5.949 3.729 1 97.25 83 ILE A O 1
ATOM 623 N N . ARG A 1 84 ? 1.386 -6.613 1.63 1 98.06 84 ARG A N 1
ATOM 624 C CA . ARG A 1 84 ? 0.945 -5.309 1.147 1 98.06 84 ARG A CA 1
ATOM 625 C C . ARG A 1 84 ? -0.417 -4.941 1.727 1 98.06 84 ARG A C 1
ATOM 627 O O . ARG A 1 84 ? -0.67 -3.779 2.043 1 98.06 84 ARG A O 1
ATOM 634 N N . ASP A 1 85 ? -1.267 -5.949 1.91 1 98.06 85 ASP A N 1
ATOM 635 C CA . ASP A 1 85 ? -2.559 -5.684 2.535 1 98.06 85 ASP A CA 1
ATOM 636 C C . ASP A 1 85 ? -2.387 -5.266 3.992 1 98.06 85 ASP A C 1
ATOM 638 O O . ASP A 1 85 ? -3.068 -4.352 4.465 1 98.06 85 ASP A O 1
ATOM 642 N N . ILE A 1 86 ? -1.519 -5.883 4.652 1 97.81 86 ILE A N 1
ATOM 643 C CA . ILE A 1 86 ? -1.259 -5.52 6.043 1 97.81 86 ILE A CA 1
ATOM 644 C C . ILE A 1 86 ? -0.702 -4.102 6.109 1 97.81 86 ILE A C 1
ATOM 646 O O . ILE A 1 86 ? -1.105 -3.309 6.961 1 97.81 86 ILE A O 1
ATOM 650 N N . LEU A 1 87 ? 0.168 -3.805 5.199 1 97.94 87 LEU A N 1
ATOM 651 C CA . LEU A 1 87 ? 0.773 -2.479 5.184 1 97.94 87 LEU A CA 1
ATOM 652 C C . LEU A 1 87 ? -0.266 -1.41 4.855 1 97.94 87 LEU A C 1
ATOM 654 O O . LEU A 1 87 ? -0.312 -0.363 5.508 1 97.94 87 LEU A O 1
ATOM 658 N N . LEU A 1 88 ? -1.105 -1.682 3.887 1 97.62 88 LEU A N 1
ATOM 659 C CA . LEU A 1 88 ? -2.16 -0.737 3.533 1 97.62 88 LEU A CA 1
ATOM 660 C C . LEU A 1 88 ? -3.152 -0.575 4.68 1 97.62 88 LEU A C 1
ATOM 662 O O . LEU A 1 88 ? -3.631 0.531 4.941 1 97.62 88 LEU A O 1
ATOM 666 N N . SER A 1 89 ? -3.453 -1.693 5.348 1 97.62 89 SER A N 1
ATOM 667 C CA . SER A 1 89 ? -4.336 -1.631 6.508 1 97.62 89 SER A CA 1
ATOM 668 C C . SER A 1 89 ? -3.717 -0.801 7.629 1 97.62 89 SER A C 1
ATOM 670 O O . SER A 1 89 ? -4.41 -0.029 8.297 1 97.62 89 SER A O 1
ATOM 672 N N . GLY A 1 90 ? -2.43 -1 7.84 1 96.38 90 GLY A N 1
ATOM 673 C CA . GLY A 1 90 ? -1.73 -0.224 8.852 1 96.38 90 GLY A CA 1
ATOM 674 C C . GLY A 1 90 ? -1.721 1.265 8.562 1 96.38 90 GLY A C 1
ATOM 675 O O . GLY A 1 90 ? -1.874 2.082 9.477 1 96.38 90 GLY A O 1
ATOM 676 N N . LEU A 1 91 ? -1.517 1.603 7.348 1 95.88 91 LEU A N 1
ATOM 677 C CA . LEU A 1 91 ? -1.547 3.004 6.941 1 95.88 91 LEU A CA 1
ATOM 678 C C . LEU A 1 91 ? -2.898 3.633 7.262 1 95.88 91 LEU A C 1
ATOM 680 O O . LEU A 1 91 ? -2.961 4.762 7.75 1 95.88 91 LEU A O 1
ATOM 684 N N . LEU A 1 92 ? -3.936 2.891 6.969 1 96.19 92 LEU A N 1
ATOM 685 C CA . LEU A 1 92 ? -5.281 3.393 7.223 1 96.19 92 LEU A CA 1
ATOM 686 C C . LEU A 1 92 ? -5.566 3.447 8.719 1 96.19 92 LEU A C 1
ATOM 688 O O . LEU A 1 92 ? -6.082 4.449 9.219 1 96.19 92 LEU A O 1
ATOM 692 N N . TYR A 1 93 ? -5.137 2.492 9.461 1 95.38 93 TYR A N 1
ATOM 693 C CA . TYR A 1 93 ? -5.406 2.387 10.891 1 95.38 93 TYR A CA 1
ATOM 694 C C . TYR A 1 93 ? -4.688 3.486 11.664 1 95.38 93 TYR A C 1
ATOM 696 O O . TYR A 1 93 ? -5.207 3.996 12.656 1 95.38 93 TYR A O 1
ATOM 704 N N . THR A 1 94 ? -3.568 3.875 11.195 1 93.75 94 THR A N 1
ATOM 705 C CA . THR A 1 94 ? -2.744 4.824 11.938 1 93.75 94 THR A CA 1
ATOM 706 C C . THR A 1 94 ? -2.998 6.25 11.469 1 93.75 94 THR A C 1
ATOM 708 O O . THR A 1 94 ? -2.387 7.195 11.969 1 93.75 94 THR A O 1
ATOM 711 N N . SER A 1 95 ? -3.832 6.41 10.484 1 93.88 95 SER A N 1
ATOM 712 C CA . SER A 1 95 ? -4.152 7.766 10.047 1 93.88 95 SER A CA 1
ATOM 713 C C . SER A 1 95 ? -4.891 8.539 11.133 1 93.88 95 SER A C 1
ATOM 715 O O . SER A 1 95 ? -5.57 7.945 11.969 1 93.88 95 SER A O 1
ATOM 717 N N . ASP A 1 96 ? -4.746 9.789 11.156 1 90 96 ASP A N 1
ATOM 718 C CA . ASP A 1 96 ? -5.305 10.641 12.203 1 90 96 ASP A CA 1
ATOM 719 C C . ASP A 1 96 ? -6.781 10.938 11.945 1 90 96 ASP A C 1
ATOM 721 O O . ASP A 1 96 ? -7.141 12.055 11.586 1 90 96 ASP A O 1
ATOM 725 N N . THR A 1 97 ? -7.621 10.055 12.289 1 89.62 97 THR A N 1
ATOM 726 C CA . THR A 1 97 ? -9.055 10.188 12.07 1 89.62 97 THR A CA 1
ATOM 727 C C . THR A 1 97 ? -9.68 11.102 13.125 1 89.62 97 THR A C 1
ATOM 729 O O . THR A 1 97 ? -10.727 11.711 12.891 1 89.62 97 THR A O 1
ATOM 732 N N . THR A 1 98 ? -9.016 11.242 14.203 1 85.56 98 THR A N 1
ATOM 733 C CA . THR A 1 98 ? -9.547 12.023 15.312 1 85.56 98 THR A CA 1
ATOM 734 C C . THR A 1 98 ? -9.555 13.508 14.969 1 85.56 98 THR A C 1
ATOM 736 O O . THR A 1 98 ? -10.5 14.227 15.297 1 85.56 98 THR A O 1
ATOM 739 N N . ASN A 1 99 ? -8.547 13.914 14.234 1 85.38 99 ASN A N 1
ATOM 740 C CA . ASN A 1 99 ? -8.414 15.336 13.938 1 85.38 99 ASN A CA 1
ATOM 741 C C . ASN A 1 99 ? -8.805 15.648 12.492 1 85.38 99 ASN A C 1
ATOM 743 O O . ASN A 1 99 ? -8.633 16.781 12.023 1 85.38 99 ASN A O 1
ATOM 747 N N . ALA A 1 100 ? -9.336 14.727 11.867 1 86.5 100 ALA A N 1
ATOM 748 C CA . ALA A 1 100 ? -9.633 14.891 10.445 1 86.5 100 ALA A CA 1
ATOM 749 C C . ALA A 1 100 ? -10.703 15.953 10.227 1 86.5 100 ALA A C 1
ATOM 751 O O . ALA A 1 100 ? -10.734 16.609 9.188 1 86.5 100 ALA A O 1
ATOM 752 N N . ALA A 1 101 ? -11.461 16.172 11.18 1 79.56 101 ALA A N 1
ATOM 753 C CA . ALA A 1 101 ? -12.562 17.125 11.023 1 79.56 101 ALA A CA 1
ATOM 754 C C . ALA A 1 101 ? -12.07 18.562 11.227 1 79.56 101 ALA A C 1
ATOM 756 O O . ALA A 1 101 ? -12.641 19.5 10.664 1 79.56 101 ALA A O 1
ATOM 757 N N . THR A 1 102 ? -11.008 18.719 11.938 1 79.62 102 THR A N 1
ATOM 758 C CA . THR A 1 102 ? -10.602 20.062 12.328 1 79.62 102 THR A CA 1
ATOM 759 C C . THR A 1 102 ? -9.305 20.453 11.641 1 79.62 102 THR A C 1
ATOM 761 O O . THR A 1 102 ? -9.047 21.641 11.414 1 79.62 102 THR A O 1
ATOM 764 N N . ASP A 1 103 ? -8.562 19.484 11.336 1 84.06 103 ASP A N 1
ATOM 765 C CA . ASP A 1 103 ? -7.234 19.75 10.781 1 84.06 103 ASP A CA 1
ATOM 766 C C . ASP A 1 103 ? -7.152 19.312 9.32 1 84.06 103 ASP A C 1
ATOM 768 O O . ASP A 1 103 ? -7.434 18.156 9 1 84.06 103 ASP A O 1
ATOM 772 N N . SER A 1 104 ? -6.762 20.219 8.477 1 86.19 104 SER A N 1
ATOM 773 C CA . SER A 1 104 ? -6.688 19.922 7.051 1 86.19 104 SER A CA 1
ATOM 774 C C . SER A 1 104 ? -5.598 18.906 6.754 1 86.19 104 SER A C 1
ATOM 776 O O . SER A 1 104 ? -5.738 18.078 5.84 1 86.19 104 SER A O 1
ATOM 778 N N . ALA A 1 105 ? -4.508 18.953 7.477 1 86.44 105 ALA A N 1
ATOM 779 C CA . ALA A 1 105 ? -3.43 17.984 7.273 1 86.44 105 ALA A CA 1
ATOM 780 C C . ALA A 1 105 ? -3.873 16.578 7.664 1 86.44 105 ALA A C 1
ATOM 782 O O . ALA A 1 105 ? -3.545 15.609 6.977 1 86.44 105 ALA A O 1
ATOM 783 N N . ALA A 1 106 ? -4.566 16.516 8.734 1 89.69 106 ALA A N 1
ATOM 784 C CA . ALA A 1 106 ? -5.102 15.234 9.164 1 89.69 106 ALA A CA 1
ATOM 785 C C . ALA A 1 106 ? -6.121 14.695 8.164 1 89.69 106 ALA A C 1
ATOM 787 O O . ALA A 1 106 ? -6.152 13.5 7.883 1 89.69 106 ALA A O 1
ATOM 788 N N . ARG A 1 107 ? -6.906 15.516 7.641 1 89.44 107 ARG A N 1
ATOM 789 C CA . ARG A 1 107 ? -7.891 15.117 6.637 1 89.44 107 ARG A CA 1
ATOM 790 C C . ARG A 1 107 ? -7.207 14.586 5.383 1 89.44 107 ARG A C 1
ATOM 792 O O . ARG A 1 107 ? -7.652 13.594 4.797 1 89.44 107 ARG A O 1
ATOM 799 N N . ARG A 1 108 ? -6.195 15.242 4.984 1 90.94 108 ARG A N 1
ATOM 800 C CA . ARG A 1 108 ? -5.434 14.789 3.824 1 90.94 108 ARG A CA 1
ATOM 801 C C . ARG A 1 108 ? -4.836 13.406 4.07 1 90.94 108 ARG A C 1
ATOM 803 O O . ARG A 1 108 ? -4.863 12.547 3.186 1 90.94 108 ARG A O 1
ATOM 810 N N . GLU A 1 109 ? -4.348 13.258 5.215 1 93.31 109 GLU A N 1
ATOM 811 C CA . GLU A 1 109 ? -3.758 11.969 5.574 1 93.31 109 GLU A CA 1
ATOM 812 C C . GLU A 1 109 ? -4.785 10.844 5.492 1 93.31 109 GLU A C 1
ATOM 814 O O . GLU A 1 109 ? -4.523 9.797 4.898 1 93.31 109 GLU A O 1
ATOM 819 N N . VAL A 1 110 ? -5.953 11.07 6.043 1 93.5 110 VAL A N 1
ATOM 820 C CA . VAL A 1 110 ? -7.008 10.07 6.062 1 93.5 110 VAL A CA 1
ATOM 821 C C . VAL A 1 110 ? -7.527 9.836 4.648 1 93.5 110 VAL A C 1
ATOM 823 O O . VAL A 1 110 ? -7.723 8.688 4.23 1 93.5 110 VAL A O 1
ATOM 826 N N . THR A 1 111 ? -7.684 10.852 3.883 1 93.12 111 THR A N 1
ATOM 827 C CA . THR A 1 111 ? -8.203 10.75 2.523 1 93.12 111 THR A CA 1
ATOM 828 C C . THR A 1 111 ? -7.238 9.984 1.627 1 93.12 111 THR A C 1
ATOM 830 O O . THR A 1 111 ? -7.652 9.141 0.833 1 93.12 111 THR A O 1
ATOM 833 N N . ARG A 1 112 ? -6.008 10.203 1.794 1 94.62 112 ARG A N 1
ATOM 834 C CA . ARG A 1 112 ? -5.008 9.516 0.988 1 94.62 112 ARG A CA 1
ATOM 835 C C . ARG A 1 112 ? -4.965 8.023 1.319 1 94.62 112 ARG A C 1
ATOM 837 O O . ARG A 1 112 ? -4.887 7.188 0.42 1 94.62 112 ARG A O 1
ATOM 844 N N . ALA A 1 113 ? -4.961 7.75 2.617 1 96.19 113 ALA A N 1
ATOM 845 C CA . ALA A 1 113 ? -4.953 6.352 3.035 1 96.19 113 ALA A CA 1
ATOM 846 C C . ALA A 1 113 ? -6.211 5.629 2.562 1 96.19 113 ALA A C 1
ATOM 848 O O . ALA A 1 113 ? -6.133 4.516 2.037 1 96.19 113 ALA A O 1
ATOM 849 N N . LEU A 1 114 ? -7.348 6.289 2.697 1 96.25 114 LEU A N 1
ATOM 850 C CA . LEU A 1 114 ? -8.617 5.695 2.297 1 96.25 114 LEU A CA 1
ATOM 851 C C . LEU A 1 114 ? -8.703 5.559 0.779 1 96.25 114 LEU A C 1
ATOM 853 O O . LEU A 1 114 ? -9.172 4.543 0.267 1 96.25 114 LEU A O 1
ATOM 857 N N . ALA A 1 115 ? -8.25 6.551 0.043 1 95.88 115 ALA A N 1
ATOM 858 C CA . ALA A 1 115 ? -8.242 6.488 -1.417 1 95.88 115 ALA A CA 1
ATOM 859 C C . ALA A 1 115 ? -7.352 5.355 -1.912 1 95.88 115 ALA A C 1
ATOM 861 O O . ALA A 1 115 ? -7.688 4.672 -2.883 1 95.88 115 ALA A O 1
ATOM 862 N N . THR A 1 116 ? -6.215 5.172 -1.289 1 96.69 116 THR A N 1
ATOM 863 C CA . THR A 1 116 ? -5.316 4.09 -1.674 1 96.69 116 THR A CA 1
ATOM 864 C C . THR A 1 116 ? -5.984 2.734 -1.471 1 96.69 116 THR A C 1
ATOM 866 O O . THR A 1 116 ? -5.875 1.849 -2.322 1 96.69 116 THR A O 1
ATOM 869 N N . ASN A 1 117 ? -6.645 2.562 -0.341 1 97.38 117 ASN A N 1
ATOM 870 C CA . ASN A 1 117 ? -7.367 1.319 -0.095 1 97.38 117 ASN A CA 1
ATOM 871 C C . ASN A 1 117 ? -8.5 1.124 -1.096 1 97.38 117 ASN A C 1
ATOM 873 O O . ASN A 1 117 ? -8.727 0.013 -1.581 1 97.38 117 ASN A O 1
ATOM 877 N N . LEU A 1 118 ? -9.234 2.195 -1.402 1 97.12 118 LEU A N 1
ATOM 878 C CA . LEU A 1 118 ? -10.32 2.146 -2.377 1 97.12 118 LEU A CA 1
ATOM 879 C C . LEU A 1 118 ? -9.805 1.713 -3.744 1 97.12 118 LEU A C 1
ATOM 881 O O . LEU A 1 118 ? -10.375 0.822 -4.375 1 97.12 118 LEU A O 1
ATOM 885 N N . PHE A 1 119 ? -8.719 2.295 -4.184 1 97 119 PHE A N 1
ATOM 886 C CA . PHE A 1 119 ? -8.156 1.948 -5.484 1 97 119 PHE A CA 1
ATOM 887 C C . PHE A 1 119 ? -7.664 0.506 -5.496 1 97 119 PHE A C 1
ATOM 889 O O . PHE A 1 119 ? -7.809 -0.195 -6.5 1 97 119 PHE A O 1
ATOM 896 N N . SER A 1 120 ? -7.062 0.093 -4.371 1 97.62 120 SER A N 1
ATOM 897 C CA . SER A 1 120 ? -6.609 -1.291 -4.281 1 97.62 120 SER A CA 1
ATOM 898 C C . SER A 1 120 ? -7.766 -2.264 -4.477 1 97.62 120 SER A C 1
ATOM 900 O O . SER A 1 120 ? -7.695 -3.16 -5.32 1 97.62 120 SER A O 1
ATOM 902 N N . ASP A 1 121 ? -8.828 -2.066 -3.775 1 97.44 121 ASP A N 1
ATOM 903 C CA . ASP A 1 121 ? -9.969 -2.977 -3.838 1 97.44 121 ASP A CA 1
ATOM 904 C C . ASP A 1 121 ? -10.695 -2.857 -5.176 1 97.44 121 ASP A C 1
ATOM 906 O O . ASP A 1 121 ? -11.148 -3.859 -5.73 1 97.44 121 ASP A O 1
ATOM 910 N N . ALA A 1 122 ? -10.836 -1.657 -5.688 1 97 122 ALA A N 1
ATOM 911 C CA . ALA A 1 122 ? -11.484 -1.459 -6.98 1 97 122 ALA A CA 1
ATOM 912 C C . ALA A 1 122 ? -10.695 -2.139 -8.102 1 97 122 ALA A C 1
ATOM 914 O O . ALA A 1 122 ? -11.273 -2.816 -8.953 1 97 122 ALA A O 1
ATOM 915 N N . LEU A 1 123 ? -9.406 -1.965 -8.102 1 96.62 123 LEU A N 1
ATOM 916 C CA . LEU A 1 123 ? -8.57 -2.568 -9.125 1 96.62 123 LEU A CA 1
ATOM 917 C C . LEU A 1 123 ? -8.531 -4.086 -8.977 1 96.62 123 LEU A C 1
ATOM 919 O O . LEU A 1 123 ? -8.469 -4.809 -9.977 1 96.62 123 LEU A O 1
ATOM 923 N N . ASP A 1 124 ? -8.523 -4.582 -7.738 1 95.88 124 ASP A N 1
ATOM 924 C CA . ASP A 1 124 ? -8.641 -6.02 -7.527 1 95.88 124 ASP A CA 1
ATOM 925 C C . ASP A 1 124 ? -9.891 -6.574 -8.203 1 95.88 124 ASP A C 1
ATOM 927 O O . ASP A 1 124 ? -9.828 -7.582 -8.914 1 95.88 124 ASP A O 1
ATOM 931 N N . ALA A 1 125 ? -11.023 -5.918 -7.902 1 94.56 125 ALA A N 1
ATOM 932 C CA . ALA A 1 125 ? -12.273 -6.367 -8.508 1 94.56 125 ALA A CA 1
ATOM 933 C C . ALA A 1 125 ? -12.172 -6.375 -10.031 1 94.56 125 ALA A C 1
ATOM 935 O O . ALA A 1 125 ? -12.602 -7.332 -10.688 1 94.56 125 ALA A O 1
ATOM 936 N N . PHE A 1 126 ? -11.578 -5.379 -10.594 1 93.88 126 PHE A N 1
ATOM 937 C CA . PHE A 1 126 ? -11.438 -5.266 -12.039 1 93.88 126 PHE A CA 1
ATOM 938 C C . PHE A 1 126 ? -10.57 -6.395 -12.586 1 93.88 126 PHE A C 1
ATOM 940 O O . PHE A 1 126 ? -10.945 -7.055 -13.555 1 93.88 126 PHE A O 1
ATOM 947 N N . VAL A 1 127 ? -9.445 -6.613 -12.031 1 91.88 127 VAL A N 1
ATOM 948 C CA . VAL A 1 127 ? -8.531 -7.656 -12.469 1 91.88 127 VAL A CA 1
ATOM 949 C C . VAL A 1 127 ? -9.211 -9.023 -12.367 1 91.88 127 VAL A C 1
ATOM 951 O O . VAL A 1 127 ? -9.117 -9.836 -13.289 1 91.88 127 VAL A O 1
ATOM 954 N N . LEU A 1 128 ? -9.859 -9.258 -11.266 1 90.81 128 LEU A N 1
ATOM 955 C CA . LEU A 1 128 ? -10.492 -10.555 -11.055 1 90.81 128 LEU A CA 1
ATOM 956 C C . LEU A 1 128 ? -11.625 -10.773 -12.055 1 90.81 128 LEU A C 1
ATOM 958 O O . LEU A 1 128 ? -11.812 -11.883 -12.555 1 90.81 128 LEU A O 1
ATOM 962 N N . ILE A 1 129 ? -12.406 -9.688 -12.359 1 89.31 129 ILE A N 1
ATOM 963 C CA . ILE A 1 129 ? -13.453 -9.789 -13.367 1 89.31 129 ILE A CA 1
ATOM 964 C C . ILE A 1 129 ? -12.844 -10.133 -14.719 1 89.31 129 ILE A C 1
ATOM 966 O O . ILE A 1 129 ? -13.344 -11.023 -15.422 1 89.31 129 ILE A O 1
ATOM 970 N N . PHE A 1 130 ? -11.773 -9.461 -15.031 1 88.19 130 PHE A N 1
ATOM 971 C CA . PHE A 1 130 ? -11.109 -9.695 -16.312 1 88.19 130 PHE A CA 1
ATOM 972 C C . PHE A 1 130 ? -10.594 -11.125 -16.406 1 88.19 130 PHE A C 1
ATOM 974 O O . PHE A 1 130 ? -10.797 -11.789 -17.422 1 88.19 130 PHE A O 1
ATOM 981 N N . TYR A 1 131 ? -10.023 -11.633 -15.383 1 85.56 131 TYR A N 1
ATOM 982 C CA . TYR A 1 131 ? -9.469 -12.984 -15.406 1 85.56 131 TYR A CA 1
ATOM 983 C C . TYR A 1 131 ? -10.578 -14.023 -15.398 1 85.56 131 TYR A C 1
ATOM 985 O O . TYR A 1 131 ? -10.469 -15.07 -16.047 1 85.56 131 TYR A O 1
ATOM 993 N N . ALA A 1 132 ? -11.578 -13.766 -14.688 1 83.62 132 ALA A N 1
ATOM 994 C CA . ALA A 1 132 ? -12.703 -14.695 -14.672 1 83.62 132 ALA A CA 1
ATOM 995 C C . ALA A 1 132 ? -13.359 -14.781 -16.047 1 83.62 132 ALA A C 1
ATOM 997 O O . ALA A 1 132 ? -13.828 -15.844 -16.453 1 83.62 132 ALA A O 1
ATOM 998 N N . ALA A 1 133 ? -13.367 -13.734 -16.766 1 84.06 133 ALA A N 1
ATOM 999 C CA . ALA A 1 133 ? -14 -13.688 -18.078 1 84.06 133 ALA A CA 1
ATOM 1000 C C . ALA A 1 133 ? -13.141 -14.383 -19.141 1 84.06 133 ALA A C 1
ATOM 1002 O O . ALA A 1 133 ? -13.664 -14.938 -20.109 1 84.06 133 ALA A O 1
ATOM 1003 N N . TRP A 1 134 ? -11.859 -14.32 -18.906 1 77.88 134 TRP A N 1
ATOM 1004 C CA . TRP A 1 134 ? -10.969 -14.828 -19.953 1 77.88 134 TRP A CA 1
ATOM 1005 C C . TRP A 1 134 ? -10.5 -16.234 -19.609 1 77.88 134 TRP A C 1
ATOM 1007 O O . TRP A 1 134 ? -9.812 -16.875 -20.422 1 77.88 134 TRP A O 1
ATOM 1017 N N . SER A 1 135 ? -10.719 -16.656 -18.438 1 70.12 135 SER A N 1
ATOM 1018 C CA . SER A 1 135 ? -10.234 -17.984 -18.094 1 70.12 135 SER A CA 1
ATOM 1019 C C . SER A 1 135 ? -11.281 -19.047 -18.375 1 70.12 135 SER A C 1
ATOM 1021 O O . SER A 1 135 ? -12.461 -18.859 -18.078 1 70.12 135 SER A O 1
ATOM 1023 N N . ASP A 1 136 ? -11.188 -19.828 -19.344 1 61.41 136 ASP A N 1
ATOM 1024 C CA . ASP A 1 136 ? -12.094 -20.922 -19.672 1 61.41 136 ASP A CA 1
ATOM 1025 C C . ASP A 1 136 ? -12.328 -21.828 -18.469 1 61.41 136 ASP A C 1
ATOM 1027 O O . ASP A 1 136 ? -13.43 -22.359 -18.297 1 61.41 136 ASP A O 1
ATOM 1031 N N . ASP A 1 137 ? -11.297 -22.219 -17.672 1 57.34 137 ASP A N 1
ATOM 1032 C CA . ASP A 1 137 ? -11.328 -23.25 -16.641 1 57.34 137 ASP A CA 1
ATOM 1033 C C . ASP A 1 137 ? -11.328 -22.641 -15.242 1 57.34 137 ASP A C 1
ATOM 1035 O O . ASP A 1 137 ? -11.211 -23.359 -14.242 1 57.34 137 ASP A O 1
ATOM 1039 N N . TRP A 1 138 ? -11.211 -21.375 -15.219 1 56.59 138 TRP A N 1
ATOM 1040 C CA . TRP A 1 138 ? -10.953 -20.844 -13.883 1 56.59 138 TRP A CA 1
ATOM 1041 C C . TRP A 1 138 ? -12.211 -20.906 -13.023 1 56.59 138 TRP A C 1
ATOM 1043 O O . TRP A 1 138 ? -13.328 -20.75 -13.523 1 56.59 138 TRP A O 1
ATOM 1053 N N . GLY A 1 139 ? -12.258 -21.781 -12.125 1 62.16 139 GLY A N 1
ATOM 1054 C CA . GLY A 1 139 ? -13.305 -21.625 -11.133 1 62.16 139 GLY A CA 1
ATOM 1055 C C . GLY A 1 139 ? -13.703 -20.188 -10.906 1 62.16 139 GLY A C 1
ATOM 1056 O O . GLY A 1 139 ? -13.133 -19.281 -11.523 1 62.16 139 GLY A O 1
ATOM 1057 N N . ASN A 1 140 ? -14.969 -19.875 -10.461 1 68.62 140 ASN A N 1
ATOM 1058 C CA . ASN A 1 140 ? -15.539 -18.531 -10.453 1 68.62 140 ASN A CA 1
ATOM 1059 C C . ASN A 1 140 ? -15.234 -17.797 -9.148 1 68.62 140 ASN A C 1
ATOM 1061 O O . ASN A 1 140 ? -15.836 -18.094 -8.117 1 68.62 140 ASN A O 1
ATOM 1065 N N . PRO A 1 141 ? -14.008 -17.031 -9.203 1 82.06 141 PRO A N 1
ATOM 1066 C CA . PRO A 1 141 ? -13.742 -16.234 -8 1 82.06 141 PRO A CA 1
ATOM 1067 C C . PRO A 1 141 ? -14.812 -15.18 -7.742 1 82.06 141 PRO A C 1
ATOM 1069 O O . PRO A 1 141 ? -14.492 -14.047 -7.395 1 82.06 141 PRO A O 1
ATOM 1072 N N . ILE A 1 142 ? -16.109 -15.578 -7.836 1 84.94 142 ILE A N 1
ATOM 1073 C CA . ILE A 1 142 ? -17.219 -14.633 -7.773 1 84.94 142 ILE A CA 1
ATOM 1074 C C . ILE A 1 142 ? -17.312 -14.031 -6.371 1 84.94 142 ILE A C 1
ATOM 1076 O O . ILE A 1 142 ? -17.562 -12.836 -6.215 1 84.94 142 ILE A O 1
ATOM 1080 N N . ALA A 1 143 ? -17.062 -14.898 -5.457 1 86.69 143 ALA A N 1
ATOM 1081 C CA . ALA A 1 143 ? -17.156 -14.414 -4.082 1 86.69 143 ALA A CA 1
ATOM 1082 C C . ALA A 1 143 ? -16.125 -13.32 -3.812 1 86.69 143 ALA A C 1
ATOM 1084 O O . ALA A 1 143 ? -16.453 -12.297 -3.197 1 86.69 143 ALA A O 1
ATOM 1085 N N . VAL A 1 144 ? -14.906 -13.477 -4.277 1 90.88 144 VAL A N 1
ATOM 1086 C CA . VAL A 1 144 ? -13.852 -12.508 -4.035 1 90.88 144 VAL A CA 1
ATOM 1087 C C . VAL A 1 144 ? -14.125 -11.234 -4.836 1 90.88 144 VAL A C 1
ATOM 1089 O O . VAL A 1 144 ? -13.883 -10.125 -4.352 1 90.88 144 VAL A O 1
ATOM 1092 N N . ILE A 1 145 ? -14.656 -11.43 -6.008 1 92.38 145 ILE A N 1
ATOM 1093 C CA . ILE A 1 145 ? -15.016 -10.281 -6.836 1 92.38 145 ILE A CA 1
ATOM 1094 C C . ILE A 1 145 ? -16.078 -9.445 -6.129 1 92.38 145 ILE A C 1
ATOM 1096 O O . ILE A 1 145 ? -15.93 -8.227 -5.996 1 92.38 145 ILE A O 1
ATOM 1100 N N . VAL A 1 146 ? -17.062 -10.094 -5.613 1 92.12 146 VAL A N 1
ATOM 1101 C CA . VAL A 1 146 ? -18.188 -9.406 -4.988 1 92.12 146 VAL A CA 1
ATOM 1102 C C . VAL A 1 146 ? -17.734 -8.719 -3.705 1 92.12 146 VAL A C 1
ATOM 1104 O O . VAL A 1 146 ? -18.062 -7.559 -3.459 1 92.12 146 VAL A O 1
ATOM 1107 N N . ILE A 1 147 ? -16.906 -9.391 -2.918 1 92.31 147 ILE A N 1
ATOM 1108 C CA . ILE A 1 147 ? -16.422 -8.828 -1.664 1 92.31 147 ILE A CA 1
ATOM 1109 C C . ILE A 1 147 ? -15.562 -7.602 -1.952 1 92.31 147 ILE A C 1
ATOM 1111 O O . ILE A 1 147 ? -15.688 -6.574 -1.286 1 92.31 147 ILE A O 1
ATOM 1115 N N . SER A 1 148 ? -14.688 -7.75 -2.945 1 94.38 148 SER A N 1
ATOM 1116 C CA . SER A 1 148 ? -13.828 -6.621 -3.291 1 94.38 148 SER A CA 1
ATOM 1117 C C . SER A 1 148 ? -14.641 -5.441 -3.809 1 94.38 148 SER A C 1
ATOM 1119 O O . SER A 1 148 ? -14.367 -4.293 -3.465 1 94.38 148 SER A O 1
ATOM 1121 N N . ALA A 1 149 ? -15.656 -5.703 -4.574 1 95.25 149 ALA A N 1
ATOM 1122 C CA . ALA A 1 149 ? -16.5 -4.645 -5.129 1 95.25 149 ALA A CA 1
ATOM 1123 C C . ALA A 1 149 ? -17.297 -3.957 -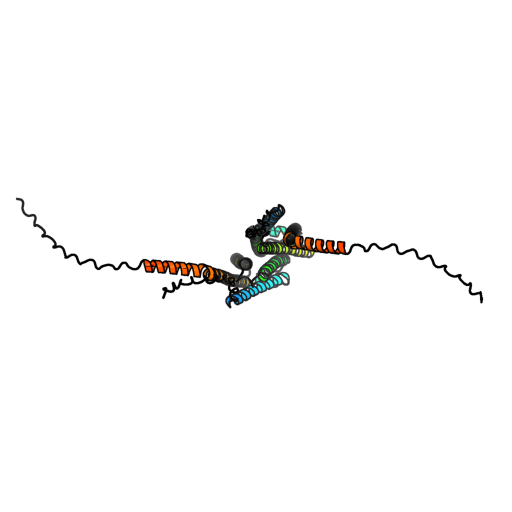4.031 1 95.25 149 ALA A C 1
ATOM 1125 O O . ALA A 1 149 ? -17.406 -2.729 -4.004 1 95.25 149 ALA A O 1
ATOM 1126 N N . VAL A 1 150 ? -17.812 -4.715 -3.148 1 94.75 150 VAL A N 1
ATOM 1127 C CA . VAL A 1 150 ? -18.609 -4.172 -2.053 1 94.75 150 VAL A CA 1
ATOM 1128 C C . VAL A 1 150 ? -17.734 -3.314 -1.148 1 94.75 150 VAL A C 1
ATOM 1130 O O . VAL A 1 150 ? -18.125 -2.209 -0.759 1 94.75 150 VAL A O 1
ATOM 1133 N N . MET A 1 151 ? -16.562 -3.811 -0.875 1 96.25 151 MET A N 1
ATOM 1134 C CA . MET A 1 151 ? -15.625 -3.029 -0.067 1 96.25 151 MET A CA 1
ATOM 1135 C C . MET A 1 151 ? -15.289 -1.708 -0.749 1 96.25 151 MET A C 1
ATOM 1137 O O . MET A 1 151 ? -15.289 -0.656 -0.107 1 96.25 151 MET A O 1
ATOM 1141 N N . ALA A 1 152 ? -15.07 -1.754 -2.023 1 96.75 152 ALA A N 1
ATOM 1142 C CA . ALA A 1 152 ? -14.742 -0.545 -2.771 1 96.75 152 ALA A CA 1
ATOM 1143 C C . ALA A 1 152 ? -15.891 0.453 -2.746 1 96.75 152 ALA A C 1
ATOM 1145 O O . ALA A 1 152 ? -15.672 1.66 -2.623 1 96.75 152 ALA A O 1
ATOM 1146 N N . ILE A 1 153 ? -17.078 -0.049 -2.826 1 96.12 153 ILE A N 1
ATOM 1147 C CA . ILE A 1 153 ? -18.25 0.819 -2.811 1 96.12 153 ILE A CA 1
ATOM 1148 C C . ILE A 1 153 ? -18.359 1.515 -1.454 1 96.12 153 ILE A C 1
ATOM 1150 O O . ILE A 1 153 ? -18.547 2.732 -1.388 1 96.12 153 ILE A O 1
ATOM 1154 N N . PHE A 1 154 ? -18.219 0.783 -0.417 1 96.19 154 PHE A N 1
ATOM 1155 C CA . PHE A 1 154 ? -18.328 1.354 0.92 1 96.19 154 PHE A CA 1
ATOM 1156 C C . PHE A 1 154 ? -17.188 2.328 1.188 1 96.19 154 PHE A C 1
ATOM 1158 O O . PHE A 1 154 ? -17.391 3.365 1.825 1 96.19 154 PHE A O 1
ATOM 1165 N N . GLU A 1 155 ? -16.047 1.98 0.762 1 97.25 155 GLU A N 1
ATOM 1166 C CA . GLU A 1 155 ? -14.922 2.904 0.9 1 97.25 155 GLU A CA 1
ATOM 1167 C C . GLU A 1 155 ? -15.164 4.191 0.12 1 97.25 155 GLU A C 1
ATOM 1169 O O . GLU A 1 155 ? -14.836 5.281 0.59 1 97.25 155 GLU A O 1
ATOM 1174 N N . HIS A 1 156 ? -15.75 4.094 -1.028 1 95.5 156 HIS A N 1
ATOM 1175 C CA . HIS A 1 156 ? -16.094 5.262 -1.838 1 95.5 156 HIS A CA 1
ATOM 1176 C C . HIS A 1 156 ? -17.109 6.148 -1.132 1 95.5 156 HIS A C 1
ATOM 1178 O O . HIS A 1 156 ? -16.953 7.371 -1.111 1 95.5 156 HIS A O 1
ATOM 1184 N N . LEU A 1 157 ? -18.047 5.535 -0.573 1 93.88 157 LEU A N 1
ATOM 1185 C CA . LEU A 1 157 ? -19.078 6.281 0.145 1 93.88 157 LEU A CA 1
ATOM 1186 C C . LEU A 1 157 ? -18.484 7 1.351 1 93.88 157 LEU A C 1
ATOM 1188 O O . LEU A 1 157 ? -18.859 8.141 1.644 1 93.88 157 LEU A O 1
ATOM 1192 N N . THR A 1 158 ? -17.609 6.312 2.008 1 94.06 158 THR A N 1
ATOM 1193 C CA . THR A 1 158 ? -16.953 6.926 3.154 1 94.06 158 THR A CA 1
ATOM 1194 C C . THR A 1 158 ? -16.094 8.102 2.717 1 94.06 158 THR A C 1
ATOM 1196 O O . THR A 1 158 ? -16.109 9.164 3.35 1 94.06 158 THR A O 1
ATOM 1199 N N . LEU A 1 159 ? -15.359 7.945 1.626 1 92.94 159 LEU A N 1
ATOM 1200 C CA . LEU A 1 159 ? -14.523 9.016 1.093 1 92.94 159 LEU A CA 1
ATOM 1201 C C . LEU A 1 159 ? -15.383 10.203 0.665 1 92.94 159 LEU A C 1
ATOM 1203 O O . LEU A 1 159 ? -15.008 11.359 0.899 1 92.94 159 LEU A O 1
ATOM 1207 N N . TRP A 1 160 ? -16.484 9.93 0.095 1 90.06 160 TRP A N 1
ATOM 1208 C CA . TRP A 1 160 ? -17.422 10.961 -0.328 1 90.06 160 TRP A CA 1
ATOM 1209 C C . TRP A 1 160 ? -17.969 11.727 0.875 1 90.06 160 TRP A C 1
ATOM 1211 O O . TRP A 1 160 ? -18.094 12.953 0.838 1 90.06 160 TRP A O 1
ATOM 1221 N N . SER A 1 161 ? -18.188 11.062 1.898 1 88 161 SER A N 1
ATOM 1222 C CA . SER A 1 161 ? -18.719 11.68 3.105 1 88 161 SER A CA 1
ATOM 1223 C C . SER A 1 161 ? -17.703 12.609 3.754 1 88 161 SER A C 1
ATOM 1225 O O . SER A 1 161 ? -18.078 13.594 4.391 1 88 161 SER A O 1
ATOM 1227 N N . LEU A 1 162 ? -16.453 12.289 3.654 1 85.25 162 LEU A N 1
ATOM 1228 C CA . LEU A 1 162 ? -15.398 13.141 4.188 1 85.25 162 LEU A CA 1
ATOM 1229 C C . LEU A 1 162 ? -15.25 14.414 3.361 1 85.25 162 LEU A C 1
ATOM 1231 O O . LEU A 1 162 ? -14.875 15.461 3.889 1 85.25 162 LEU A O 1
ATOM 1235 N N . SER A 1 163 ? -15.438 14.375 2.152 1 81 163 SER A N 1
ATOM 1236 C CA . SER A 1 163 ? -15.32 15.531 1.271 1 81 163 SER A CA 1
ATOM 1237 C C . SER A 1 163 ? -16.5 16.484 1.464 1 81 163 SER A C 1
ATOM 1239 O O . SER A 1 163 ? -16.328 17.703 1.367 1 81 163 SER A O 1
ATOM 1241 N N . GLU A 1 164 ? -17.609 15.961 1.679 1 68.12 164 GLU A N 1
ATOM 1242 C CA . GLU A 1 164 ? -18.781 16.797 1.893 1 68.12 164 GLU A CA 1
ATOM 1243 C C . GLU A 1 164 ? -18.672 17.578 3.193 1 68.12 164 GLU A C 1
ATOM 1245 O O . GLU A 1 164 ? -19.109 18.734 3.266 1 68.12 164 GLU A O 1
ATOM 1250 N N . ASP A 1 165 ? -18.078 16.953 4.07 1 58.22 165 ASP A N 1
ATOM 1251 C CA . ASP A 1 165 ? -17.859 17.672 5.32 1 58.22 165 ASP A CA 1
ATOM 1252 C C . ASP A 1 165 ? -16.922 18.859 5.113 1 58.22 165 ASP A C 1
ATOM 1254 O O . ASP A 1 165 ? -17.078 19.906 5.758 1 58.22 165 ASP A O 1
ATOM 1258 N N . ASP A 1 166 ? -15.977 18.672 4.242 1 56.03 166 ASP A N 1
ATOM 1259 C CA . ASP A 1 166 ? -15.102 19.781 3.904 1 56.03 166 ASP A CA 1
ATOM 1260 C C . ASP A 1 166 ? -15.891 20.906 3.234 1 56.03 166 ASP A C 1
ATOM 1262 O O . ASP A 1 166 ? -15.648 22.094 3.51 1 56.03 166 ASP A O 1
ATOM 1266 N N . TRP A 1 167 ? -16.688 20.344 2.322 1 49.41 167 TRP A N 1
ATOM 1267 C CA . TRP A 1 167 ? -17.5 21.359 1.641 1 49.41 167 TRP A CA 1
ATOM 1268 C C . TRP A 1 167 ? -18.406 22.078 2.627 1 49.41 167 TRP A C 1
ATOM 1270 O O . TRP A 1 167 ? -18.578 23.297 2.541 1 49.41 167 TRP A O 1
ATOM 1280 N N . ALA A 1 168 ? -18.906 21.391 3.541 1 45.41 168 ALA A N 1
ATOM 1281 C CA . ALA A 1 168 ? -19.797 22 4.523 1 45.41 168 ALA A CA 1
ATOM 1282 C C . ALA A 1 168 ? -19.016 22.891 5.496 1 45.41 168 ALA A C 1
ATOM 1284 O O . ALA A 1 168 ? -19.484 23.953 5.902 1 45.41 168 ALA A O 1
ATOM 1285 N N . ALA A 1 169 ? -17.875 22.422 5.859 1 46.91 169 ALA A N 1
ATOM 1286 C CA . ALA A 1 169 ? -17.047 23.219 6.766 1 46.91 169 ALA A CA 1
ATOM 1287 C C . ALA A 1 169 ? -16.547 24.484 6.082 1 46.91 169 ALA A C 1
ATOM 1289 O O . ALA A 1 169 ? -16.5 25.562 6.703 1 46.91 169 ALA A O 1
ATOM 1290 N N . HIS A 1 170 ? -16.031 24.266 4.867 1 46 170 HIS A N 1
ATOM 1291 C CA . HIS A 1 170 ? -15.617 25.438 4.117 1 46 170 HIS A CA 1
ATOM 1292 C C . HIS A 1 170 ? -16.797 26.375 3.875 1 46 170 HIS A C 1
ATOM 1294 O O . HIS A 1 170 ? -16.656 27.594 3.902 1 46 170 HIS A O 1
ATOM 1300 N N . ASP A 1 171 ? -17.891 25.75 3.549 1 45.03 171 ASP A N 1
ATOM 1301 C CA . ASP A 1 171 ? -19.078 26.562 3.289 1 45.03 171 ASP A CA 1
ATOM 1302 C C . ASP A 1 171 ? -19.578 27.219 4.57 1 45.03 171 ASP A C 1
ATOM 1304 O O . ASP A 1 171 ? -20.047 28.359 4.539 1 45.03 171 ASP A O 1
ATOM 1308 N N . TYR A 1 172 ? -19.578 26.5 5.668 1 39.91 172 TYR A N 1
ATOM 1309 C CA . TYR A 1 172 ? -20.078 27.141 6.879 1 39.91 172 TYR A CA 1
ATOM 1310 C C . TYR A 1 172 ? -19.125 28.25 7.324 1 39.91 172 TYR A C 1
ATOM 1312 O O . TYR A 1 172 ? -19.547 29.234 7.93 1 39.91 172 TYR A O 1
ATOM 1320 N N . GLY A 1 173 ? -17.844 27.969 7.371 1 38.44 173 GLY A N 1
ATOM 1321 C CA . GLY A 1 173 ? -16.969 29.047 7.828 1 38.44 173 GLY A CA 1
ATOM 1322 C C . GLY A 1 173 ? -16.969 30.25 6.898 1 38.44 173 GLY A C 1
ATOM 1323 O O . GLY A 1 173 ? -17.172 31.375 7.336 1 38.44 173 GLY A O 1
ATOM 1324 N N . SER A 1 174 ? -16.266 30.141 5.738 1 42.56 174 SER A N 1
ATOM 1325 C CA . SER A 1 174 ? -16.016 31.312 4.906 1 42.56 174 SER A CA 1
ATOM 1326 C C . SER A 1 174 ? -17.219 31.656 4.051 1 42.56 174 SER A C 1
ATOM 1328 O O . SER A 1 174 ? -17.594 32.844 3.918 1 42.56 174 SER A O 1
ATOM 1330 N N . LEU A 1 175 ? -17.766 30.609 3.412 1 43.53 175 LEU A N 1
ATOM 1331 C CA . LEU A 1 175 ? -18.734 30.906 2.352 1 43.53 175 LEU A CA 1
ATOM 1332 C C . LEU A 1 175 ? -20.078 31.281 2.932 1 43.53 175 LEU A C 1
ATOM 1334 O O . LEU A 1 175 ? -20.797 32.125 2.365 1 43.53 175 LEU A O 1
ATOM 1338 N N . GLY A 1 176 ? -20.391 30.703 4.027 1 41.75 176 GLY A N 1
ATOM 1339 C CA . GLY A 1 176 ? -21.688 31.094 4.562 1 41.75 176 GLY A CA 1
ATOM 1340 C C . GLY A 1 176 ? -21.766 32.562 4.91 1 41.75 176 GLY A C 1
ATOM 1341 O O . GLY A 1 176 ? -22.766 33.219 4.621 1 41.75 176 GLY A O 1
ATOM 1342 N N . ASP A 1 177 ? -20.703 33 5.512 1 44.84 177 ASP A N 1
ATOM 1343 C CA . ASP A 1 177 ? -20.672 34.438 5.855 1 44.84 177 ASP A CA 1
ATOM 1344 C C . ASP A 1 177 ? -20.547 35.281 4.605 1 44.84 177 ASP A C 1
ATOM 1346 O O . ASP A 1 177 ? -21.188 36.344 4.496 1 44.84 177 ASP A O 1
ATOM 1350 N N . ASP A 1 178 ? -19.641 34.781 3.688 1 48.81 178 ASP A N 1
ATOM 1351 C CA . ASP A 1 178 ? -19.422 35.594 2.512 1 48.81 178 ASP A CA 1
ATOM 1352 C C . ASP A 1 178 ? -20.578 35.5 1.525 1 48.81 178 ASP A C 1
ATOM 1354 O O . ASP A 1 178 ? -20.953 36.469 0.893 1 48.81 178 ASP A O 1
ATOM 1358 N N . LYS A 1 179 ? -21.125 34.312 1.395 1 47.81 179 LYS A N 1
ATOM 1359 C CA . LYS A 1 179 ? -22.297 34.125 0.533 1 47.81 179 LYS A CA 1
ATOM 1360 C C . LYS A 1 179 ? -23.516 34.844 1.103 1 47.81 179 LYS A C 1
ATOM 1362 O O . LYS A 1 179 ? -24.266 35.5 0.365 1 47.81 179 LYS A O 1
ATOM 1367 N N . LYS A 1 180 ? -23.719 34.688 2.365 1 50.59 180 LYS A N 1
ATOM 1368 C CA . LYS A 1 180 ? -24.766 35.438 3.033 1 50.59 180 LYS A CA 1
ATOM 1369 C C . LYS A 1 180 ? -24.531 36.938 2.916 1 50.59 180 LYS A C 1
ATOM 1371 O O . LYS A 1 180 ? -25.469 37.688 2.67 1 50.59 180 LYS A O 1
ATOM 1376 N N . ALA A 1 181 ? -23.266 37.219 3.031 1 53.5 181 ALA A N 1
ATOM 1377 C CA . ALA A 1 181 ? -22.891 38.625 2.885 1 53.5 181 ALA A CA 1
ATOM 1378 C C . ALA A 1 181 ? -23.078 39.094 1.442 1 53.5 181 ALA A C 1
ATOM 1380 O O . ALA A 1 181 ? -23.594 40.156 1.195 1 53.5 181 ALA A O 1
ATOM 1381 N N . ARG A 1 182 ? -22.672 38.188 0.474 1 55.31 182 ARG A N 1
ATOM 1382 C CA . ARG A 1 182 ? -22.828 38.5 -0.943 1 55.31 182 ARG A CA 1
ATOM 1383 C C . ARG A 1 182 ? -24.297 38.406 -1.363 1 55.31 182 ARG A C 1
ATOM 1385 O O . ARG A 1 182 ? -24.766 39.25 -2.139 1 55.31 182 ARG A O 1
ATOM 1392 N N . MET A 1 183 ? -24.953 37.375 -0.946 1 52.81 183 MET A N 1
ATOM 1393 C CA . MET A 1 183 ? -26.391 37.25 -1.184 1 52.81 183 MET A CA 1
ATOM 1394 C C . MET A 1 183 ? -27.156 38.406 -0.549 1 52.81 183 MET A C 1
ATOM 1396 O O . MET A 1 183 ? -28.047 39 -1.171 1 52.81 183 MET A O 1
ATOM 1400 N N . ASN A 1 184 ? -26.766 38.625 0.649 1 53.69 184 ASN A N 1
ATOM 1401 C CA . ASN A 1 184 ? -27.328 39.781 1.321 1 53.69 184 ASN A CA 1
ATOM 1402 C C . ASN A 1 184 ? -27 41.094 0.587 1 53.69 184 ASN A C 1
ATOM 1404 O O . ASN A 1 184 ? -27.844 41.969 0.458 1 53.69 184 ASN A O 1
ATOM 1408 N N . ALA A 1 185 ? -25.734 41.125 0.114 1 58.19 185 ALA A N 1
ATOM 1409 C CA . ALA A 1 185 ? -25.312 42.281 -0.7 1 58.19 185 ALA A CA 1
ATOM 1410 C C . ALA A 1 185 ? -26.078 42.312 -2.021 1 58.19 185 ALA A C 1
ATOM 1412 O O . ALA A 1 185 ? -26.516 43.375 -2.467 1 58.19 185 ALA A O 1
ATOM 1413 N N . TRP A 1 186 ? -26.156 41.125 -2.639 1 55.38 186 TRP A N 1
ATOM 1414 C CA . TRP A 1 186 ? -26.906 40.969 -3.875 1 55.38 186 TRP A CA 1
ATOM 1415 C C . TRP A 1 186 ? -28.391 41.281 -3.646 1 55.38 186 TRP A C 1
ATOM 1417 O O . TRP A 1 186 ? -29.016 42 -4.438 1 55.38 186 TRP A O 1
ATOM 1427 N N . LEU A 1 187 ? -28.906 40.75 -2.623 1 53.44 187 LEU A N 1
ATOM 1428 C CA . LEU A 1 187 ? -30.297 41 -2.26 1 53.44 187 LEU A CA 1
ATOM 1429 C C . LEU A 1 187 ? -30.516 42.469 -1.966 1 53.44 187 LEU A C 1
ATOM 1431 O O . LEU A 1 187 ? -31.547 43.031 -2.354 1 53.44 187 LEU A O 1
ATOM 1435 N N . ARG A 1 188 ? -29.547 43 -1.324 1 56.34 188 ARG A N 1
ATOM 1436 C CA . ARG A 1 188 ? -29.578 44.438 -1.062 1 56.34 188 ARG A CA 1
ATOM 1437 C C . ARG A 1 188 ? -29.5 45.25 -2.361 1 56.34 188 ARG A C 1
ATOM 1439 O O . ARG A 1 188 ? -30.188 46.25 -2.514 1 56.34 188 ARG A O 1
ATOM 1446 N N . GLU A 1 189 ? -28.641 44.688 -3.242 1 54.78 189 GLU A N 1
ATOM 1447 C CA . GLU A 1 189 ? -28.531 45.312 -4.555 1 54.78 189 GLU A CA 1
ATOM 1448 C C . GLU A 1 189 ? -29.812 45.125 -5.367 1 54.78 189 GLU A C 1
ATOM 1450 O O . GLU A 1 189 ? -30.25 46.062 -6.059 1 54.78 189 GLU A O 1
ATOM 1455 N N . LEU A 1 190 ? -30.297 43.906 -5.328 1 50.66 190 LEU A N 1
ATOM 1456 C CA . LEU A 1 190 ? -31.578 43.594 -5.977 1 50.66 190 LEU A CA 1
ATOM 1457 C C . LEU A 1 190 ? -32.688 44.469 -5.391 1 50.66 190 LEU A C 1
ATOM 1459 O O . LEU A 1 190 ? -33.594 44.906 -6.117 1 50.66 190 LEU A O 1
ATOM 1463 N N . GLU A 1 191 ? -32.656 44.531 -4.105 1 51.19 191 GLU A N 1
ATOM 1464 C CA . GLU A 1 191 ? -33.625 45.406 -3.42 1 51.19 191 GLU A CA 1
ATOM 1465 C C . GLU A 1 191 ? -33.469 46.844 -3.875 1 51.19 191 GLU A C 1
ATOM 1467 O O . GLU A 1 191 ? -34.438 47.594 -3.951 1 51.19 191 GLU A O 1
ATOM 1472 N N . ARG A 1 192 ? -32.156 47.156 -4.133 1 50.06 192 ARG A N 1
ATOM 1473 C CA . ARG A 1 192 ? -31.875 48.5 -4.656 1 50.06 192 ARG A CA 1
ATOM 1474 C C . ARG A 1 192 ? -32.406 48.656 -6.078 1 50.06 192 ARG A C 1
ATOM 1476 O O . ARG A 1 192 ? -32.75 49.75 -6.504 1 50.06 192 ARG A O 1
ATOM 1483 N N . CYS A 1 193 ? -32.188 47.5 -6.902 1 42.59 193 CYS A N 1
ATOM 1484 C CA . CYS A 1 193 ? -32.719 47.531 -8.25 1 42.59 193 CYS A CA 1
ATOM 1485 C C . CYS A 1 193 ? -34.25 47.406 -8.219 1 42.59 193 CYS A C 1
ATOM 1487 O O . CYS A 1 193 ? -34.812 46.375 -8.555 1 42.59 193 CYS A O 1
ATOM 1489 N N . GLY A 1 194 ? -34.844 47.719 -7.184 1 39.94 194 GLY A N 1
ATOM 1490 C CA . GLY A 1 194 ? -36.281 47.75 -7.078 1 39.94 194 GLY A CA 1
ATOM 1491 C C . GLY A 1 194 ? -36.969 48.188 -8.367 1 39.94 194 GLY A C 1
ATOM 1492 O O . GLY A 1 194 ? -36.344 48.875 -9.188 1 39.94 194 GLY A O 1
ATOM 1493 N N . PRO A 1 195 ? -37.969 47.375 -8.781 1 38.78 195 PRO A N 1
ATOM 1494 C CA . PRO A 1 195 ? -38.75 47.688 -9.992 1 38.78 195 PRO A CA 1
ATOM 1495 C C . PRO A 1 195 ? -38.969 49.156 -10.188 1 38.78 195 PRO A C 1
ATOM 1497 O O . PRO A 1 195 ? -39.188 49.906 -9.227 1 38.78 195 PRO A O 1
ATOM 1500 N N . GLU A 1 196 ? -38.25 49.812 -11.039 1 38.44 196 GLU A N 1
ATOM 1501 C CA . GLU A 1 196 ? -38.719 51.094 -11.508 1 38.44 196 GLU A CA 1
ATOM 1502 C C . GLU A 1 196 ? -40.25 51.094 -11.68 1 38.44 196 GLU A C 1
ATOM 1504 O O . GLU A 1 196 ? -40.812 50.125 -12.195 1 38.44 196 GLU A O 1
ATOM 1509 N N . THR A 1 197 ? -41.094 51.688 -10.906 1 35.84 197 THR A N 1
ATOM 1510 C CA . THR A 1 197 ? -42.5 51.938 -11.039 1 35.84 197 THR A CA 1
ATOM 1511 C C . THR A 1 197 ? -42.875 52.25 -12.484 1 35.84 197 THR A C 1
ATOM 1513 O O . THR A 1 197 ? -42.406 53.25 -13.047 1 35.84 197 THR A O 1
ATOM 1516 N N . TYR A 1 198 ? -43 51.188 -13.359 1 33.19 198 TYR A N 1
ATOM 1517 C CA . TYR A 1 198 ? -43.594 51.344 -14.68 1 33.19 198 TYR A CA 1
ATOM 1518 C C . TYR A 1 198 ? -44.75 52.344 -14.648 1 33.19 198 TYR A C 1
ATOM 1520 O O . TYR A 1 198 ? -45.781 52.094 -14 1 33.19 198 TYR A O 1
ATOM 1528 N N . ARG A 1 199 ? -44.438 53.594 -14.688 1 36.72 199 ARG A N 1
ATOM 1529 C CA . ARG A 1 199 ? -45.469 54.625 -14.883 1 36.72 199 ARG A CA 1
ATOM 1530 C C . ARG A 1 199 ? -46.375 54.25 -16.062 1 36.72 199 ARG A C 1
ATOM 1532 O O . ARG A 1 199 ? -45.875 53.938 -17.156 1 36.72 199 ARG A O 1
ATOM 1539 N N . PRO A 1 200 ? -47.656 53.875 -15.906 1 33.62 200 PRO A N 1
ATOM 1540 C CA . PRO A 1 200 ? -48.656 53.594 -16.953 1 33.62 200 PRO A CA 1
ATOM 1541 C C . PRO A 1 200 ? -48.625 54.594 -18.094 1 33.62 200 PRO A C 1
ATOM 1543 O O . PRO A 1 200 ? -48.781 55.781 -17.859 1 33.62 200 PRO A O 1
ATOM 1546 N N . GLU A 1 201 ? -47.656 54.562 -19.047 1 32.22 201 GLU A N 1
ATOM 1547 C CA . GLU A 1 201 ? -47.688 55.438 -20.188 1 32.22 201 GLU A CA 1
ATOM 1548 C C . GLU A 1 201 ? -49.125 55.625 -20.719 1 32.22 201 GLU A C 1
ATOM 1550 O O . GLU A 1 201 ? -49.875 54.656 -20.766 1 32.22 201 GLU A O 1
ATOM 1555 N N . GLN A 1 202 ? -49.656 56.844 -20.719 1 29.38 202 GLN A N 1
ATOM 1556 C CA . GLN A 1 202 ? -50.938 57.375 -21.234 1 29.38 202 GLN A CA 1
ATOM 1557 C C . GLN A 1 202 ? -51.25 56.812 -22.609 1 29.38 202 GLN A C 1
ATOM 1559 O O . GLN A 1 202 ? -50.344 56.625 -23.438 1 29.38 202 GLN A O 1
ATOM 1564 N N . SER A 1 203 ? -52.344 56.062 -22.781 1 29.77 203 SER A N 1
ATOM 1565 C CA . SER A 1 203 ? -53.062 55.469 -23.922 1 29.77 203 SER A CA 1
ATOM 1566 C C . SER A 1 203 ? -53.125 56.469 -25.078 1 29.77 203 SER A C 1
ATOM 1568 O O . SER A 1 203 ? -53.719 57.562 -24.953 1 29.77 203 SER A O 1
ATOM 1570 N N . VAL A 1 204 ? -51.969 56.75 -25.75 1 34.03 204 VAL A N 1
ATOM 1571 C CA . VAL A 1 204 ? -52.062 57.625 -26.906 1 34.03 204 VAL A CA 1
ATOM 1572 C C . 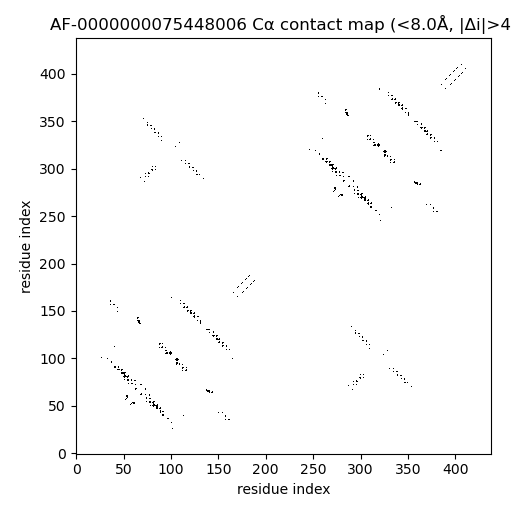VAL A 1 204 ? -53.25 57.219 -27.766 1 34.03 204 VAL A C 1
ATOM 1574 O O . VAL A 1 204 ? -53.5 56.031 -27.969 1 34.03 204 VAL A O 1
ATOM 1577 N N . PRO A 1 205 ? -54.25 58.125 -28.047 1 35.44 205 PRO A N 1
ATOM 1578 C CA . PRO A 1 205 ? -55.5 57.875 -28.766 1 35.44 205 PRO A CA 1
ATOM 1579 C C . PRO A 1 205 ? -55.281 57.25 -30.141 1 35.44 205 PRO A C 1
ATOM 1581 O O . PRO A 1 205 ? -54.188 57.344 -30.719 1 35.44 205 PRO A O 1
ATOM 1584 N N . PRO A 1 206 ? -56.062 56.25 -30.516 1 32.72 206 PRO A N 1
ATOM 1585 C CA . PRO A 1 206 ? -56.062 55.469 -31.75 1 32.72 206 PRO A CA 1
ATOM 1586 C C . PRO A 1 206 ? -55.969 56.344 -33 1 32.72 206 PRO A C 1
ATOM 1588 O O . PRO A 1 206 ? -56.75 57.281 -33.156 1 32.72 206 PRO A O 1
ATOM 1591 N N . SER A 1 207 ? -54.781 56.812 -33.406 1 27.72 207 SER A N 1
ATOM 1592 C CA . SER A 1 207 ? -54.719 57.625 -34.625 1 27.72 207 SER A CA 1
ATOM 1593 C C . SER A 1 207 ? -55.562 57.031 -35.719 1 27.72 207 SER A C 1
ATOM 1595 O O . SER A 1 207 ? -55.625 55.812 -35.875 1 27.72 207 SER A O 1
ATOM 1597 N N . SER A 1 208 ? -56.531 57.812 -36.281 1 27.3 208 SER A N 1
ATOM 1598 C CA . SER A 1 208 ? -57.531 57.688 -37.344 1 27.3 208 SER A CA 1
ATOM 1599 C C . SER A 1 208 ? -56.906 57.219 -38.656 1 27.3 208 SER A C 1
ATOM 1601 O O . SER A 1 208 ? -55.875 57.719 -39.062 1 27.3 208 SER A O 1
ATOM 1603 N N . ARG A 1 209 ? -57 55.938 -39 1 27.8 209 ARG A N 1
ATOM 1604 C CA . ARG A 1 209 ? -56.656 55.281 -40.25 1 27.8 209 ARG A CA 1
ATOM 1605 C C . ARG A 1 209 ? -57.156 56.094 -41.438 1 27.8 209 ARG A C 1
ATOM 1607 O O . ARG A 1 209 ? -58.375 56.312 -41.594 1 27.8 209 ARG A O 1
ATOM 1614 N N . ALA A 1 210 ? -56.344 57.125 -42 1 26.39 210 ALA A N 1
ATOM 1615 C CA . ALA A 1 210 ? -56.688 57.812 -43.25 1 26.39 210 ALA A CA 1
ATOM 1616 C C . ALA A 1 210 ? -57.125 56.812 -44.312 1 26.39 210 ALA A C 1
ATOM 1618 O O . ALA A 1 210 ? -56.781 55.625 -44.281 1 26.39 210 ALA A O 1
ATOM 1619 N N . SER A 1 211 ? -58.094 57.25 -45.219 1 25.08 211 SER A N 1
ATOM 1620 C CA . SER A 1 211 ? -58.969 57 -46.375 1 25.08 211 SER A CA 1
ATOM 1621 C C . SER A 1 211 ? -58.156 56.531 -47.562 1 25.08 211 SER A C 1
ATOM 1623 O O . SER A 1 211 ? -57.094 57.094 -47.875 1 25.08 211 SER A O 1
ATOM 1625 N N . PHE A 1 212 ? -58.219 55.219 -47.906 1 24.33 212 PHE A N 1
ATOM 1626 C CA . PHE A 1 212 ? -57.844 54.5 -49.125 1 24.33 212 PHE A CA 1
ATOM 1627 C C . PHE A 1 212 ? -58.312 55.219 -50.375 1 24.33 212 PHE A C 1
ATOM 1629 O O . PHE A 1 212 ? -59.5 55.312 -50.625 1 24.33 212 PHE A O 1
ATOM 1636 N N . ARG A 1 213 ? -57.594 56.344 -50.875 1 23.97 213 ARG A N 1
ATOM 1637 C CA . ARG A 1 213 ? -57.906 57 -52.156 1 23.97 213 ARG A CA 1
ATOM 1638 C C . ARG A 1 213 ? -57.938 55.969 -53.281 1 23.97 213 ARG A C 1
ATOM 1640 O O . ARG A 1 213 ? -57.031 55.125 -53.406 1 23.97 213 ARG A O 1
ATOM 1647 N N . GLN A 1 214 ? -59.062 55.781 -53.969 1 24.48 214 GLN A N 1
ATOM 1648 C CA . GLN A 1 214 ? -59.594 55.156 -55.188 1 24.48 214 GLN A CA 1
ATOM 1649 C C . GLN A 1 214 ? -58.875 55.656 -56.438 1 24.48 214 GLN A C 1
ATOM 1651 O O . GLN A 1 214 ? -59.062 56.812 -56.844 1 24.48 214 GLN A O 1
ATOM 1656 N N . TYR A 1 215 ? -57.438 55.656 -56.562 1 23.08 215 TYR A N 1
ATOM 1657 C CA . TYR A 1 215 ? -56.875 56.094 -57.812 1 23.08 215 TYR A CA 1
ATOM 1658 C C . TYR A 1 215 ? -57.594 55.438 -59 1 23.08 215 TYR A C 1
ATOM 1660 O O . TYR A 1 215 ? -57.531 54.219 -59.156 1 23.08 215 TYR A O 1
ATOM 1668 N N . GLY A 1 216 ? -58.656 56.094 -59.5 1 22.86 216 GLY A N 1
ATOM 1669 C CA . GLY A 1 216 ? -59.406 56.062 -60.75 1 22.86 216 GLY A CA 1
ATOM 1670 C C . GLY A 1 216 ? -58.5 55.875 -61.969 1 22.86 216 GLY A C 1
ATOM 1671 O O . GLY A 1 216 ? -57.281 55.969 -61.875 1 22.86 216 GLY A O 1
ATOM 1672 N N . ALA A 1 217 ? -59.25 56.344 -63.219 1 24 217 ALA A N 1
ATOM 1673 C CA . ALA A 1 217 ? -59.625 56.406 -64.625 1 24 217 ALA A CA 1
ATOM 1674 C C . ALA A 1 217 ? -58.75 57.344 -65.375 1 24 217 ALA A C 1
ATOM 1676 O O . ALA A 1 217 ? -59.188 58.406 -65.812 1 24 217 ALA A O 1
ATOM 1677 N N . ILE A 1 218 ? -57.5 57.688 -65.25 1 20.53 218 ILE A N 1
ATOM 1678 C CA . ILE A 1 218 ? -56.938 58.344 -66.438 1 20.53 218 ILE A CA 1
ATOM 1679 C C . ILE A 1 218 ? -57.031 57.406 -67.625 1 20.53 218 ILE A C 1
ATOM 1681 O O . ILE A 1 218 ? -56.438 56.344 -67.625 1 20.53 218 ILE A O 1
ATOM 1685 N N . VAL A 1 219 ? -58.25 57.844 -68.312 1 22.45 219 VAL A N 1
ATOM 1686 C CA . VAL A 1 219 ? -58.438 58.281 -69.688 1 22.45 219 VAL A CA 1
ATOM 1687 C C . VAL A 1 219 ? -57.594 59.531 -69.938 1 22.45 219 VAL A C 1
ATOM 1689 O O . VAL A 1 219 ? -57.531 60.438 -69.125 1 22.45 219 VAL A O 1
ATOM 1692 N N . MET B 1 1 ? 22.562 85.938 42.781 1 30.44 1 MET B N 1
ATOM 1693 C CA . MET B 1 1 ? 22.312 85.188 41.594 1 30.44 1 MET B CA 1
ATOM 1694 C C . MET B 1 1 ? 21.562 83.875 41.906 1 30.44 1 MET B C 1
ATOM 1696 O O . MET B 1 1 ? 22 83.125 42.781 1 30.44 1 MET B O 1
ATOM 1700 N N . PRO B 1 2 ? 20.25 83.812 41.75 1 41.12 2 PRO B N 1
ATOM 1701 C CA . PRO B 1 2 ? 19.438 82.688 42.219 1 41.12 2 PRO B CA 1
ATOM 1702 C C . PRO B 1 2 ? 19.875 81.375 41.625 1 41.12 2 PRO B C 1
ATOM 1704 O O . PRO B 1 2 ? 20.469 81.375 40.531 1 41.12 2 PRO B O 1
ATOM 1707 N N . PRO B 1 3 ? 20.234 80.375 42.438 1 41.41 3 PRO B N 1
ATOM 1708 C CA . PRO B 1 3 ? 20.734 79.062 42 1 41.41 3 PRO B CA 1
ATOM 1709 C C . PRO B 1 3 ? 19.797 78.438 41 1 41.41 3 PRO B C 1
ATOM 1711 O O . PRO B 1 3 ? 18.578 78.562 41.094 1 41.41 3 PRO B O 1
ATOM 1714 N N . HIS B 1 4 ? 20.062 78.438 39.688 1 36 4 HIS B N 1
ATOM 1715 C CA . HIS B 1 4 ? 19.344 77.875 38.562 1 36 4 HIS B CA 1
ATOM 1716 C C . HIS B 1 4 ? 19.031 76.438 38.781 1 36 4 HIS B C 1
ATOM 1718 O O . HIS B 1 4 ? 19.938 75.625 39.031 1 36 4 HIS B O 1
ATOM 1724 N N . SER B 1 5 ? 17.953 76.125 39.438 1 37.84 5 SER B N 1
ATOM 1725 C CA . SER B 1 5 ? 17.438 74.75 39.688 1 37.84 5 SER B CA 1
ATOM 1726 C C . SER B 1 5 ? 17.312 74 38.406 1 37.84 5 SER B C 1
ATOM 1728 O O . SER B 1 5 ? 16.5 74.312 37.531 1 37.84 5 SER B O 1
ATOM 1730 N N . ASN B 1 6 ? 18.484 73.688 37.781 1 35.72 6 ASN B N 1
ATOM 1731 C CA . ASN B 1 6 ? 18.5 72.875 36.562 1 35.72 6 ASN B CA 1
ATOM 1732 C C . ASN B 1 6 ? 17.641 71.625 36.719 1 35.72 6 ASN B C 1
ATOM 1734 O O . ASN B 1 6 ? 17.953 70.75 37.531 1 35.72 6 ASN B O 1
ATOM 1738 N N . SER B 1 7 ? 16.344 71.812 36.781 1 36.72 7 SER B N 1
ATOM 1739 C CA . SER B 1 7 ? 15.453 70.625 36.844 1 36.72 7 SER B CA 1
ATOM 1740 C C . SER B 1 7 ? 15.781 69.625 35.75 1 36.72 7 SER B C 1
ATOM 1742 O O . SER B 1 7 ? 15.852 70 34.594 1 36.72 7 SER B O 1
ATOM 1744 N N . PRO B 1 8 ? 16.531 68.562 36.094 1 39.31 8 PRO B N 1
ATOM 1745 C CA . PRO B 1 8 ? 16.906 67.562 35.062 1 39.31 8 PRO B CA 1
ATOM 1746 C C . PRO B 1 8 ? 15.719 67.062 34.25 1 39.31 8 PRO B C 1
ATOM 1748 O O . PRO B 1 8 ? 14.625 66.875 34.812 1 39.31 8 PRO B O 1
ATOM 1751 N N . LEU B 1 9 ? 15.477 67.625 33.062 1 35.16 9 LEU B N 1
ATOM 1752 C CA . LEU B 1 9 ? 14.445 67.25 32.125 1 35.16 9 LEU B CA 1
ATOM 1753 C C . LEU B 1 9 ? 14.359 65.688 32.062 1 35.16 9 LEU B C 1
ATOM 1755 O O . LEU B 1 9 ? 15.391 65 31.969 1 35.16 9 LEU B O 1
ATOM 1759 N N . LEU B 1 10 ? 13.438 65.125 32.812 1 35.81 10 LEU B N 1
ATOM 1760 C CA . LEU B 1 10 ? 13.164 63.688 32.781 1 35.81 10 LEU B CA 1
ATOM 1761 C C . LEU B 1 10 ? 13.219 63.156 31.344 1 35.81 10 LEU B C 1
ATOM 1763 O O . LEU B 1 10 ? 12.656 63.75 30.422 1 35.81 10 LEU B O 1
ATOM 1767 N N . PRO B 1 11 ? 14.289 62.406 30.938 1 35.03 11 PRO B N 1
ATOM 1768 C CA . PRO B 1 11 ? 14.414 61.875 29.594 1 35.03 11 PRO B CA 1
ATOM 1769 C C . PRO B 1 11 ? 13.117 61.219 29.078 1 35.03 11 PRO B C 1
ATOM 1771 O O . PRO B 1 11 ? 12.328 60.719 29.875 1 35.03 11 PRO B O 1
ATOM 1774 N N . ILE B 1 12 ? 12.398 61.906 28.234 1 35.84 12 ILE B N 1
ATOM 1775 C CA . ILE B 1 12 ? 11.234 61.375 27.516 1 35.84 12 ILE B CA 1
ATOM 1776 C C . ILE B 1 12 ? 11.484 59.938 27.109 1 35.84 12 ILE B C 1
ATOM 1778 O O . ILE B 1 12 ? 12.531 59.594 26.547 1 35.84 12 ILE B O 1
ATOM 1782 N N . SER B 1 13 ? 10.844 59 27.844 1 33.84 13 SER B N 1
ATOM 1783 C CA . SER B 1 13 ? 10.82 57.562 27.547 1 33.84 13 SER B CA 1
ATOM 1784 C C . SER B 1 13 ? 10.695 57.312 26.062 1 33.84 13 SER B C 1
ATOM 1786 O O . SER B 1 13 ? 9.797 57.844 25.406 1 33.84 13 SER B O 1
ATOM 1788 N N . THR B 1 14 ? 11.828 57.219 25.359 1 36.03 14 THR B N 1
ATOM 1789 C CA . THR B 1 14 ? 11.852 56.812 23.953 1 36.03 14 THR B CA 1
ATOM 1790 C C . THR B 1 14 ? 10.742 55.812 23.672 1 36.03 14 THR B C 1
ATOM 1792 O O . THR B 1 14 ? 10.523 54.875 24.453 1 36.03 14 THR B O 1
ATOM 1795 N N . PRO B 1 15 ? 9.734 56.156 22.844 1 35.5 15 PRO B N 1
ATOM 1796 C CA . PRO B 1 15 ? 8.672 55.219 22.516 1 35.5 15 PRO B CA 1
ATOM 1797 C C . PRO B 1 15 ? 9.188 53.781 22.375 1 35.5 15 PRO B C 1
ATOM 1799 O O . PRO B 1 15 ? 10.352 53.594 22 1 35.5 15 PRO B O 1
ATOM 1802 N N . THR B 1 16 ? 8.812 52.844 23.25 1 35.72 16 THR B N 1
ATOM 1803 C CA . THR B 1 16 ? 9.078 51.406 23.156 1 35.72 16 THR B CA 1
ATOM 1804 C C . THR B 1 16 ? 9.031 50.969 21.703 1 35.72 16 THR B C 1
ATOM 1806 O O . THR B 1 16 ? 8.062 51.25 20.984 1 35.72 16 THR B O 1
ATOM 1809 N N . ALA B 1 17 ? 10.18 50.719 21.047 1 36.72 17 ALA B N 1
ATOM 1810 C CA . ALA B 1 17 ? 10.32 50.062 19.75 1 36.72 17 ALA B CA 1
ATOM 1811 C C . ALA B 1 17 ? 9.219 49.031 19.516 1 36.72 17 ALA B C 1
ATOM 1813 O O . ALA B 1 17 ? 9.023 48.125 20.328 1 36.72 17 ALA B O 1
ATOM 1814 N N . ILE B 1 18 ? 8.078 49.438 18.969 1 36.44 18 ILE B N 1
ATOM 1815 C CA . ILE B 1 18 ? 7.168 48.469 18.406 1 36.44 18 ILE B CA 1
ATOM 1816 C C . ILE B 1 18 ? 7.965 47.281 17.859 1 36.44 18 ILE B C 1
ATOM 1818 O O . ILE B 1 18 ? 8.844 47.438 17.016 1 36.44 18 ILE B O 1
ATOM 1822 N N . ALA B 1 19 ? 8.211 46.219 18.656 1 36.59 19 ALA B N 1
ATOM 1823 C CA . ALA B 1 19 ? 8.781 44.938 18.219 1 36.59 19 ALA B CA 1
ATOM 1824 C C . ALA B 1 19 ? 8.438 44.656 16.766 1 36.59 19 ALA B C 1
ATOM 1826 O O . ALA B 1 19 ? 7.281 44.781 16.359 1 36.59 19 ALA B O 1
ATOM 1827 N N . SER B 1 20 ? 9.297 45.094 15.867 1 35.56 20 SER B N 1
ATOM 1828 C CA . SER B 1 20 ? 9.18 44.625 14.492 1 35.56 20 SER B CA 1
ATOM 1829 C C . SER B 1 20 ? 8.57 43.25 14.43 1 35.56 20 SER B C 1
ATOM 1831 O O . SER B 1 20 ? 8.805 42.406 15.32 1 35.56 20 SER B O 1
ATOM 1833 N N . PRO B 1 21 ? 7.469 43.031 13.688 1 36.81 21 PRO B N 1
ATOM 1834 C CA . PRO B 1 21 ? 6.965 41.688 13.516 1 36.81 21 PRO B CA 1
ATOM 1835 C C . PRO B 1 21 ? 8.086 40.656 13.398 1 36.81 21 PRO B C 1
ATOM 1837 O O . PRO B 1 21 ? 9.117 40.938 12.781 1 36.81 21 PRO B O 1
ATOM 1840 N N . TYR B 1 22 ? 8.508 39.938 14.453 1 36.06 22 TYR B N 1
ATOM 1841 C CA . TYR B 1 22 ? 9.422 38.812 14.391 1 36.06 22 TYR B CA 1
ATOM 1842 C C . TYR B 1 22 ? 9.398 38.156 13.008 1 36.06 22 TYR B C 1
ATOM 1844 O O . TYR B 1 22 ? 8.383 37.625 12.586 1 36.06 22 TYR B O 1
ATOM 1852 N N . GLU B 1 23 ? 9.938 38.844 11.969 1 38.5 23 GLU B N 1
ATOM 1853 C CA . GLU B 1 23 ? 10.219 38.094 10.727 1 38.5 23 GLU B CA 1
ATOM 1854 C C . GLU B 1 23 ? 10.5 36.625 11 1 38.5 23 GLU B C 1
ATOM 1856 O O . GLU B 1 23 ? 11.43 36.312 11.742 1 38.5 23 GLU B O 1
ATOM 1861 N N . GLN B 1 24 ? 9.508 35.719 11.289 1 41.25 24 GLN B N 1
ATOM 1862 C CA . GLN B 1 24 ? 9.844 34.312 11.281 1 41.25 24 GLN B CA 1
ATOM 1863 C C . GLN B 1 24 ? 11.008 34.031 10.336 1 41.25 24 GLN B C 1
ATOM 1865 O O . GLN B 1 24 ? 11.016 34.5 9.195 1 41.25 24 GLN B O 1
ATOM 1870 N N . PRO B 1 25 ? 12.25 33.969 10.812 1 43.72 25 PRO B N 1
ATOM 1871 C CA . PRO B 1 25 ? 13.336 33.625 9.898 1 43.72 25 PRO B CA 1
ATOM 1872 C C . PRO B 1 25 ? 12.875 32.75 8.734 1 43.72 25 PRO B C 1
ATOM 1874 O O . PRO B 1 25 ? 11.914 31.984 8.875 1 43.72 25 PRO B O 1
ATOM 1877 N N . PRO B 1 26 ? 13.008 33.188 7.426 1 46.34 26 PRO B N 1
ATOM 1878 C CA . PRO B 1 26 ? 12.648 32.344 6.289 1 46.34 26 PRO B CA 1
ATOM 1879 C C . PRO B 1 26 ? 12.984 30.859 6.531 1 46.34 26 PRO B C 1
ATOM 1881 O O . PRO B 1 26 ? 13.883 30.547 7.312 1 46.34 26 PRO B O 1
ATOM 1884 N N . PRO B 1 27 ? 12.008 29.984 6.387 1 49.59 27 PRO B N 1
ATOM 1885 C CA . PRO B 1 27 ? 12.336 28.562 6.578 1 49.59 27 PRO B CA 1
ATOM 1886 C C . PRO B 1 27 ? 13.711 28.203 6.016 1 49.59 27 PRO B C 1
ATOM 1888 O O . PRO B 1 27 ? 14.164 28.812 5.043 1 49.59 27 PRO B O 1
ATOM 1891 N N . PRO B 1 28 ? 14.703 27.844 6.836 1 50.72 28 PRO B N 1
ATOM 1892 C CA . PRO B 1 28 ? 16.078 27.547 6.402 1 50.72 28 PRO B CA 1
ATOM 1893 C C . PRO B 1 28 ? 16.141 26.953 5.004 1 50.72 28 PRO B C 1
ATOM 1895 O O . PRO B 1 28 ? 15.18 26.297 4.562 1 50.72 28 PRO B O 1
ATOM 1898 N N . ALA B 1 29 ? 16.922 27.5 4.047 1 51.75 29 ALA B N 1
ATOM 1899 C CA . ALA B 1 29 ? 17.234 27.078 2.686 1 51.75 29 ALA B CA 1
ATOM 1900 C C . ALA B 1 29 ? 17.359 25.562 2.6 1 51.75 29 ALA B C 1
ATOM 1902 O O . ALA B 1 29 ? 17.812 24.906 3.545 1 51.75 29 ALA B O 1
ATOM 1903 N N . PRO B 1 30 ? 16.5 24.953 1.689 1 58.19 30 PRO B N 1
ATOM 1904 C CA . PRO B 1 30 ? 16.672 23.5 1.531 1 58.19 30 PRO B CA 1
ATOM 1905 C C . PRO B 1 30 ? 18.141 23.078 1.469 1 58.19 30 PRO B C 1
ATOM 1907 O O . PRO B 1 30 ? 18.922 23.672 0.729 1 58.19 30 PRO B O 1
ATOM 1910 N N . THR B 1 31 ? 18.734 22.562 2.52 1 66.62 31 THR B N 1
ATOM 1911 C CA . THR B 1 31 ? 20.109 22.062 2.596 1 66.62 31 THR B CA 1
ATOM 1912 C C . THR B 1 31 ? 20.344 20.969 1.559 1 66.62 31 THR B C 1
ATOM 1914 O O . THR B 1 31 ? 19.391 20.375 1.043 1 66.62 31 THR B O 1
ATOM 1917 N N . ALA B 1 32 ? 21.531 20.859 0.912 1 67.25 32 ALA B N 1
ATOM 1918 C CA . ALA B 1 32 ? 21.984 19.781 0.024 1 67.25 32 ALA B CA 1
ATOM 1919 C C . ALA B 1 32 ? 21.391 18.453 0.451 1 67.25 32 ALA B C 1
ATOM 1921 O O . ALA B 1 32 ? 21.031 17.625 -0.393 1 67.25 32 ALA B O 1
ATOM 1922 N N . ALA B 1 33 ? 21.203 18.312 1.749 1 71.81 33 ALA B N 1
ATOM 1923 C CA . ALA B 1 33 ? 20.656 17.062 2.295 1 71.81 33 ALA B CA 1
ATOM 1924 C C . ALA B 1 33 ? 19.188 16.891 1.893 1 71.81 33 ALA B C 1
ATOM 1926 O O . ALA B 1 33 ? 18.75 15.781 1.588 1 71.81 33 ALA B O 1
ATOM 1927 N N . ASN B 1 34 ? 18.531 17.969 1.707 1 79.88 34 ASN B N 1
ATOM 1928 C CA . ASN B 1 34 ? 17.125 17.891 1.328 1 79.88 34 ASN B CA 1
ATOM 1929 C C . ASN B 1 34 ? 16.969 17.484 -0.135 1 79.88 34 ASN B C 1
ATOM 1931 O O . ASN B 1 34 ? 16.062 16.734 -0.475 1 79.88 34 ASN B O 1
ATOM 1935 N N . HIS B 1 35 ? 17.938 17.969 -0.846 1 84.19 35 HIS B N 1
ATOM 1936 C CA . HIS B 1 35 ? 17.859 17.609 -2.258 1 84.19 35 HIS B CA 1
ATOM 1937 C C . HIS B 1 35 ? 18.141 16.141 -2.471 1 84.19 35 HIS B C 1
ATOM 1939 O O . HIS B 1 35 ? 17.484 15.477 -3.283 1 84.19 35 HIS B O 1
ATOM 1945 N N . VAL B 1 36 ? 19.109 15.578 -1.746 1 86.38 36 VAL B N 1
ATOM 1946 C CA . VAL B 1 36 ? 19.469 14.164 -1.861 1 86.38 36 VAL B CA 1
ATOM 1947 C C . VAL B 1 36 ? 18.312 13.297 -1.392 1 86.38 36 VAL B C 1
ATOM 1949 O O . VAL B 1 36 ? 18.016 12.266 -1.992 1 86.38 36 VAL B O 1
ATOM 1952 N N . GLN B 1 37 ? 17.672 13.75 -0.427 1 89.19 37 GLN B N 1
ATOM 1953 C CA . GLN B 1 37 ? 16.531 13 0.088 1 89.19 37 GLN B CA 1
ATOM 1954 C C . GLN B 1 37 ? 15.383 12.992 -0.915 1 89.19 37 GLN B C 1
ATOM 1956 O O . GLN B 1 37 ? 14.766 11.953 -1.147 1 89.19 37 GLN B O 1
ATOM 1961 N N . ARG B 1 38 ? 15.195 14.109 -1.464 1 90.56 38 ARG B N 1
ATOM 1962 C CA . ARG B 1 38 ? 14.125 14.195 -2.451 1 90.56 38 ARG B CA 1
ATOM 1963 C C . ARG B 1 38 ? 14.438 13.344 -3.674 1 90.56 38 ARG B C 1
ATOM 1965 O O . ARG B 1 38 ? 13.555 12.68 -4.215 1 90.56 38 ARG B O 1
ATOM 1972 N N . PHE B 1 39 ? 15.625 13.398 -4.051 1 92.62 39 PHE B N 1
ATOM 1973 C CA . PHE B 1 39 ? 16.047 12.578 -5.18 1 92.62 39 PHE B CA 1
ATOM 1974 C C . PHE B 1 39 ? 15.906 11.094 -4.859 1 92.62 39 PHE B C 1
ATOM 1976 O O . PHE B 1 39 ? 15.445 10.312 -5.695 1 92.62 39 PHE B O 1
ATOM 1983 N N . ALA B 1 40 ? 16.344 10.648 -3.688 1 94.44 40 ALA B N 1
ATOM 1984 C CA . ALA B 1 40 ? 16.219 9.258 -3.262 1 94.44 40 ALA B CA 1
ATOM 1985 C C . ALA B 1 40 ? 14.766 8.812 -3.246 1 94.44 40 ALA B C 1
ATOM 1987 O O . ALA B 1 40 ? 14.422 7.75 -3.779 1 94.44 40 ALA B O 1
ATOM 1988 N N . ILE B 1 41 ? 13.898 9.602 -2.721 1 95.56 41 ILE B N 1
ATOM 1989 C CA . ILE B 1 41 ? 12.484 9.273 -2.592 1 95.56 41 ILE B CA 1
ATOM 1990 C C . ILE B 1 41 ? 11.852 9.148 -3.979 1 95.56 41 ILE B C 1
ATOM 1992 O O . ILE B 1 41 ? 11.094 8.211 -4.238 1 95.56 41 ILE B O 1
ATOM 1996 N N . THR B 1 42 ? 12.188 10.055 -4.879 1 94.81 42 THR B N 1
ATOM 1997 C CA . THR B 1 42 ? 11.68 9.977 -6.242 1 94.81 42 THR B CA 1
ATOM 1998 C C . THR B 1 42 ? 12.172 8.711 -6.938 1 94.81 42 THR B C 1
ATOM 2000 O O . THR B 1 42 ? 11.414 8.047 -7.641 1 94.81 42 THR B O 1
ATOM 2003 N N . THR B 1 43 ? 13.344 8.383 -6.684 1 95.56 43 THR B N 1
ATOM 2004 C CA . THR B 1 43 ? 13.922 7.195 -7.297 1 95.56 43 THR B CA 1
ATOM 2005 C C . THR B 1 43 ? 13.242 5.934 -6.785 1 95.56 43 THR B C 1
ATOM 2007 O O . THR B 1 43 ? 12.922 5.031 -7.566 1 95.56 43 THR B O 1
ATOM 2010 N N . PHE B 1 44 ? 13.062 5.836 -5.453 1 96.19 44 PHE B N 1
ATOM 2011 C CA . PHE B 1 44 ? 12.367 4.695 -4.875 1 96.19 44 PHE B CA 1
ATOM 2012 C C . PHE B 1 44 ? 10.961 4.566 -5.457 1 96.19 44 PHE B C 1
ATO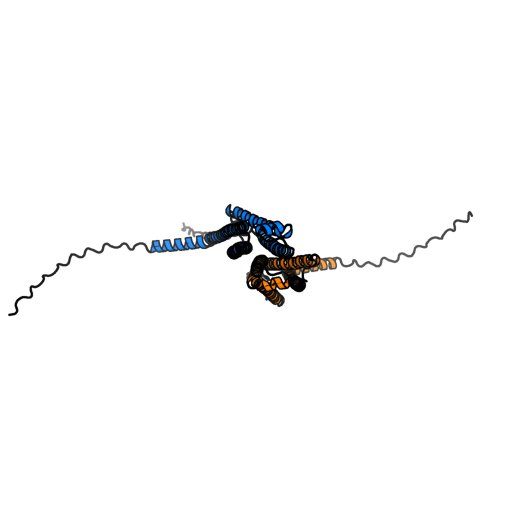M 2014 O O . PHE B 1 44 ? 10.531 3.465 -5.809 1 96.19 44 PHE B O 1
ATOM 2021 N N . SER B 1 45 ? 10.289 5.699 -5.539 1 97.38 45 SER B N 1
ATOM 2022 C CA . SER B 1 45 ? 8.922 5.699 -6.059 1 97.38 45 SER B CA 1
ATOM 2023 C C . SER B 1 45 ? 8.883 5.246 -7.516 1 97.38 45 SER B C 1
ATOM 2025 O O . SER B 1 45 ? 8.055 4.414 -7.891 1 97.38 45 SER B O 1
ATOM 2027 N N . LEU B 1 46 ? 9.797 5.711 -8.312 1 96.44 46 LEU B N 1
ATOM 2028 C CA . LEU B 1 46 ? 9.828 5.355 -9.727 1 96.44 46 LEU B CA 1
ATOM 2029 C C . LEU B 1 46 ? 10.195 3.891 -9.914 1 96.44 46 LEU B C 1
ATOM 2031 O O . LEU B 1 46 ? 9.648 3.211 -10.781 1 96.44 46 LEU B O 1
ATOM 2035 N N . ALA B 1 47 ? 11.102 3.416 -9.133 1 96.88 47 ALA B N 1
ATOM 2036 C CA . ALA B 1 47 ? 11.5 2.012 -9.203 1 96.88 47 ALA B CA 1
ATOM 2037 C C . ALA B 1 47 ? 10.328 1.093 -8.875 1 96.88 47 ALA B C 1
ATOM 2039 O O . ALA B 1 47 ? 10.078 0.112 -9.578 1 96.88 47 ALA B O 1
ATOM 2040 N N . ARG B 1 48 ? 9.641 1.41 -7.879 1 97.31 48 ARG B N 1
ATOM 2041 C CA . ARG B 1 48 ? 8.492 0.607 -7.484 1 97.31 48 ARG B CA 1
ATOM 2042 C C . ARG B 1 48 ? 7.371 0.71 -8.516 1 97.31 48 ARG B C 1
ATOM 2044 O O . ARG B 1 48 ? 6.68 -0.273 -8.789 1 97.31 48 ARG B O 1
ATOM 2051 N N . PHE B 1 49 ? 7.219 1.93 -9.008 1 98 49 PHE B N 1
ATOM 2052 C CA . PHE B 1 49 ? 6.219 2.105 -10.055 1 98 49 PHE B CA 1
ATOM 2053 C C . PHE B 1 49 ? 6.539 1.229 -11.266 1 98 49 PHE B C 1
ATOM 2055 O O . PHE B 1 49 ? 5.66 0.545 -11.789 1 98 49 PHE B O 1
ATOM 2062 N N . ALA B 1 50 ? 7.711 1.229 -11.68 1 97 50 ALA B N 1
ATOM 2063 C CA . ALA B 1 50 ? 8.148 0.417 -12.812 1 97 50 ALA B CA 1
ATOM 2064 C C . ALA B 1 50 ? 7.965 -1.07 -12.523 1 97 50 ALA B C 1
ATOM 2066 O O . ALA B 1 50 ? 7.539 -1.83 -13.398 1 97 50 ALA B O 1
ATOM 2067 N N . ARG B 1 51 ? 8.297 -1.475 -11.352 1 96.12 51 ARG B N 1
ATOM 2068 C CA . ARG B 1 51 ? 8.086 -2.859 -10.953 1 96.12 51 ARG B CA 1
ATOM 2069 C C . ARG B 1 51 ? 6.609 -3.23 -11.039 1 96.12 51 ARG B C 1
ATOM 2071 O O . ARG B 1 51 ? 6.258 -4.289 -11.562 1 96.12 51 ARG B O 1
ATOM 2078 N N . GLY B 1 52 ? 5.75 -2.373 -10.492 1 97.06 52 GLY B N 1
ATOM 2079 C CA . GLY B 1 52 ? 4.32 -2.631 -10.555 1 97.06 52 GLY B CA 1
ATOM 2080 C C . GLY B 1 52 ? 3.787 -2.715 -11.977 1 97.06 52 GLY B C 1
ATOM 2081 O O . GLY B 1 52 ? 3.055 -3.645 -12.312 1 97.06 52 GLY B O 1
ATOM 2082 N N . VAL B 1 53 ? 4.195 -1.827 -12.797 1 96.81 53 VAL B N 1
ATOM 2083 C CA . VAL B 1 53 ? 3.752 -1.808 -14.188 1 96.81 53 VAL B CA 1
ATOM 2084 C C . VAL B 1 53 ? 4.25 -3.059 -14.906 1 96.81 53 VAL B C 1
ATOM 2086 O O . VAL B 1 53 ? 3.523 -3.66 -15.695 1 96.81 53 VAL B O 1
ATOM 2089 N N . SER B 1 54 ? 5.426 -3.449 -14.617 1 96.25 54 SER B N 1
ATOM 2090 C CA . SER B 1 54 ? 5.992 -4.637 -15.242 1 96.25 54 SER B CA 1
ATOM 2091 C C . SER B 1 54 ? 5.215 -5.891 -14.859 1 96.25 54 SER B C 1
ATOM 2093 O O . SER B 1 54 ? 4.996 -6.773 -15.688 1 96.25 54 SER B O 1
ATOM 2095 N N . LEU B 1 55 ? 4.797 -6 -13.625 1 96.25 55 LEU B N 1
ATOM 2096 C CA . LEU B 1 55 ? 4.078 -7.176 -13.148 1 96.25 55 LEU B CA 1
ATOM 2097 C C . LEU B 1 55 ? 2.686 -7.25 -13.766 1 96.25 55 LEU B C 1
ATOM 2099 O O . LEU B 1 55 ? 2.115 -8.336 -13.891 1 96.25 55 LEU B O 1
ATOM 2103 N N . ILE B 1 56 ? 2.186 -6.094 -14.211 1 94.5 56 ILE B N 1
ATOM 2104 C CA . ILE B 1 56 ? 0.858 -6.059 -14.812 1 94.5 56 ILE B CA 1
ATOM 2105 C C . ILE B 1 56 ? 0.976 -6.23 -16.328 1 94.5 56 ILE B C 1
ATOM 2107 O O . ILE B 1 56 ? 0.285 -7.062 -16.922 1 94.5 56 ILE B O 1
ATOM 2111 N N . ALA B 1 57 ? 1.867 -5.531 -16.953 1 94.19 57 ALA B N 1
ATOM 2112 C CA . ALA B 1 57 ? 1.969 -5.48 -18.422 1 94.19 57 ALA B CA 1
ATOM 2113 C C . ALA B 1 57 ? 2.748 -6.68 -18.953 1 94.19 57 ALA B C 1
ATOM 2115 O O . ALA B 1 57 ? 2.455 -7.18 -20.047 1 94.19 57 ALA B O 1
ATOM 2116 N N . TYR B 1 58 ? 3.721 -7.09 -18.234 1 94.31 58 TYR B N 1
ATOM 2117 C CA . TYR B 1 58 ? 4.57 -8.203 -18.641 1 94.31 58 TYR B CA 1
ATOM 2118 C C . TYR B 1 58 ? 4.953 -9.07 -17.453 1 94.31 58 TYR B C 1
ATOM 2120 O O . TYR B 1 58 ? 6.133 -9.18 -17.109 1 94.31 58 TYR B O 1
ATOM 2128 N N . PRO B 1 59 ? 3.953 -9.789 -16.969 1 93.56 59 PRO B N 1
ATOM 2129 C CA . PRO B 1 59 ? 4.199 -10.547 -15.742 1 93.56 59 PRO B CA 1
ATOM 2130 C C . PRO B 1 59 ? 5.199 -11.68 -15.938 1 93.56 59 PRO B C 1
ATOM 2132 O O . PRO B 1 59 ? 5.785 -12.164 -14.969 1 93.56 59 PRO B O 1
ATOM 2135 N N . ARG B 1 60 ? 5.5 -12.078 -17.156 1 92.75 60 ARG B N 1
ATOM 2136 C CA . ARG B 1 60 ? 6.418 -13.18 -17.438 1 92.75 60 ARG B CA 1
ATOM 2137 C C . ARG B 1 60 ? 7.816 -12.875 -16.922 1 92.75 60 ARG B C 1
ATOM 2139 O O . ARG B 1 60 ? 8.516 -13.773 -16.438 1 92.75 60 ARG B O 1
ATOM 2146 N N . PHE B 1 61 ? 8.18 -11.68 -17.016 1 90.12 61 PHE B N 1
ATOM 2147 C CA . PHE B 1 61 ? 9.516 -11.297 -16.562 1 90.12 61 PHE B CA 1
ATOM 2148 C C . PHE B 1 61 ? 9.641 -11.43 -15.055 1 90.12 61 PHE B C 1
ATOM 2150 O O . PHE B 1 61 ? 10.617 -12 -14.555 1 90.12 61 PHE B O 1
ATOM 2157 N N . GLY B 1 62 ? 8.664 -10.836 -14.32 1 89.19 62 GLY B N 1
ATOM 2158 C CA . GLY B 1 62 ? 8.688 -10.953 -12.867 1 89.19 62 GLY B CA 1
ATOM 2159 C C . GLY B 1 62 ? 8.617 -12.391 -12.391 1 89.19 62 GLY B C 1
ATOM 2160 O O . GLY B 1 62 ? 9.32 -12.766 -11.445 1 89.19 62 GLY B O 1
ATOM 2161 N N . LEU B 1 63 ? 7.863 -13.148 -13.039 1 91.38 63 LEU B N 1
ATOM 2162 C CA . LEU B 1 63 ? 7.719 -14.555 -12.656 1 91.38 63 LEU B CA 1
ATOM 2163 C C . LEU B 1 63 ? 8.992 -15.336 -12.969 1 91.38 63 LEU B C 1
ATOM 2165 O O . LEU B 1 63 ? 9.398 -16.203 -12.195 1 91.38 63 LEU B O 1
ATOM 2169 N N . TRP B 1 64 ? 9.602 -14.992 -14.094 1 88.56 64 TRP B N 1
ATOM 2170 C CA . TRP B 1 64 ? 10.891 -15.594 -14.43 1 88.56 64 TRP B CA 1
ATOM 2171 C C . TRP B 1 64 ? 11.945 -15.258 -13.383 1 88.56 64 TRP B C 1
ATOM 2173 O O . TRP B 1 64 ? 12.703 -16.125 -12.953 1 88.56 64 TRP B O 1
ATOM 2183 N N . ALA B 1 65 ? 11.906 -14.039 -12.922 1 87.75 65 ALA B N 1
ATOM 2184 C CA . ALA B 1 65 ? 12.867 -13.594 -11.914 1 87.75 65 ALA B CA 1
ATOM 2185 C C . ALA B 1 65 ? 12.656 -14.328 -10.594 1 87.75 65 ALA B C 1
ATOM 2187 O O . ALA B 1 65 ? 13.594 -14.508 -9.82 1 87.75 65 ALA B O 1
ATOM 2188 N N . LEU B 1 66 ? 11.438 -14.797 -10.438 1 88.38 66 LEU B N 1
ATOM 2189 C CA . LEU B 1 66 ? 11.094 -15.516 -9.211 1 88.38 66 LEU B CA 1
ATOM 2190 C C . LEU B 1 66 ? 11.156 -17.016 -9.422 1 88.38 66 LEU B C 1
ATOM 2192 O O . LEU B 1 66 ? 10.891 -17.797 -8.5 1 88.38 66 LEU B O 1
ATOM 2196 N N . ASP B 1 67 ? 11.453 -17.438 -10.609 1 87.19 67 ASP B N 1
ATOM 2197 C CA . ASP B 1 67 ? 11.531 -18.844 -10.992 1 87.19 67 ASP B CA 1
ATOM 2198 C C . ASP B 1 67 ? 10.18 -19.531 -10.836 1 87.19 67 ASP B C 1
ATOM 2200 O O . ASP B 1 67 ? 10.086 -20.609 -10.25 1 87.19 67 ASP B O 1
ATOM 2204 N N . ILE B 1 68 ? 9.195 -18.797 -11.219 1 87.88 68 ILE B N 1
ATOM 2205 C CA . ILE B 1 68 ? 7.836 -19.328 -11.188 1 87.88 68 ILE B CA 1
ATOM 2206 C C . ILE B 1 68 ? 7.352 -19.594 -12.609 1 87.88 68 ILE B C 1
ATOM 2208 O O . ILE B 1 68 ? 7.535 -18.766 -13.5 1 87.88 68 ILE B O 1
ATOM 2212 N N . ALA B 1 69 ? 6.742 -20.781 -12.82 1 87.56 69 ALA B N 1
ATOM 2213 C CA . ALA B 1 69 ? 6.176 -21.109 -14.125 1 87.56 69 ALA B CA 1
ATOM 2214 C C . ALA B 1 69 ? 5.008 -20.188 -14.461 1 87.56 69 ALA B C 1
ATOM 2216 O O . ALA B 1 69 ? 4.141 -19.938 -13.625 1 87.56 69 ALA B O 1
ATOM 2217 N N . PRO B 1 70 ? 5.086 -19.688 -15.688 1 88.69 70 PRO B N 1
ATOM 2218 C CA . PRO B 1 70 ? 3.996 -18.797 -16.094 1 88.69 70 PRO B CA 1
ATOM 2219 C C . PRO B 1 70 ? 2.689 -19.547 -16.359 1 88.69 70 PRO B C 1
ATOM 2221 O O . PRO B 1 70 ? 2.66 -20.484 -17.156 1 88.69 70 PRO B O 1
ATOM 2224 N N . ASP B 1 71 ? 1.677 -19.266 -15.609 1 88 71 ASP B N 1
ATOM 2225 C CA . ASP B 1 71 ? 0.316 -19.734 -15.828 1 88 71 ASP B CA 1
ATOM 2226 C C . ASP B 1 71 ? -0.707 -18.641 -15.523 1 88 71 ASP B C 1
ATOM 2228 O O . ASP B 1 71 ? -0.343 -17.562 -15.078 1 88 71 ASP B O 1
ATOM 2232 N N . GLY B 1 72 ? -1.873 -18.875 -15.914 1 85.94 72 GLY B N 1
ATOM 2233 C CA . GLY B 1 72 ? -2.912 -17.875 -15.758 1 85.94 72 GLY B CA 1
ATOM 2234 C C . GLY B 1 72 ? -3.068 -17.406 -14.32 1 85.94 72 GLY B C 1
ATOM 2235 O O . GLY B 1 72 ? -3.223 -16.203 -14.07 1 85.94 72 GLY B O 1
ATOM 2236 N N . SER B 1 73 ? -3.021 -18.328 -13.367 1 87.38 73 SER B N 1
ATOM 2237 C CA . SER B 1 73 ? -3.16 -17.984 -11.953 1 87.38 73 SER B CA 1
ATOM 2238 C C . SER B 1 73 ? -1.983 -17.141 -11.469 1 87.38 73 SER B C 1
ATOM 2240 O O . SER B 1 73 ? -2.166 -16.188 -10.711 1 87.38 73 SER B O 1
ATOM 2242 N N . ALA B 1 74 ? -0.828 -17.531 -11.922 1 91.25 74 ALA B N 1
ATOM 2243 C CA . ALA B 1 74 ? 0.363 -16.766 -11.547 1 91.25 74 ALA B CA 1
ATOM 2244 C C . ALA B 1 74 ? 0.314 -15.352 -12.109 1 91.25 74 ALA B C 1
ATOM 2246 O O . ALA B 1 74 ? 0.737 -14.398 -11.453 1 91.25 74 ALA B O 1
ATOM 2247 N N . TYR B 1 75 ? -0.196 -15.172 -13.312 1 91.56 75 TYR B N 1
ATOM 2248 C CA . TYR B 1 75 ? -0.344 -13.844 -13.914 1 91.56 75 TYR B CA 1
ATOM 2249 C C . TYR B 1 75 ? -1.317 -12.992 -13.109 1 91.56 75 TYR B C 1
ATOM 2251 O O . TYR B 1 75 ? -1.068 -11.805 -12.883 1 91.56 75 TYR B O 1
ATOM 2259 N N . MET B 1 76 ? -2.361 -13.609 -12.742 1 91.81 76 MET B N 1
ATOM 2260 C CA . MET B 1 76 ? -3.359 -12.891 -11.953 1 91.81 76 MET B CA 1
ATOM 2261 C C . MET B 1 76 ? -2.777 -12.438 -10.617 1 91.81 76 MET B C 1
ATOM 2263 O O . MET B 1 76 ? -2.924 -11.281 -10.234 1 91.81 76 MET B O 1
ATOM 2267 N N . LEU B 1 77 ? -2.143 -13.328 -9.953 1 93.88 77 LEU B N 1
ATOM 2268 C CA . LEU B 1 77 ? -1.543 -12.992 -8.664 1 93.88 77 LEU B CA 1
ATOM 2269 C C . LEU B 1 77 ? -0.459 -11.938 -8.828 1 93.88 77 LEU B C 1
ATOM 2271 O O . LEU B 1 77 ? -0.347 -11.023 -8.008 1 93.88 77 LEU B O 1
ATOM 2275 N N . ALA B 1 78 ? 0.316 -12.055 -9.875 1 95.44 78 ALA B N 1
ATOM 2276 C CA . ALA B 1 78 ? 1.334 -11.047 -10.172 1 95.44 78 ALA B CA 1
ATOM 2277 C C . ALA B 1 78 ? 0.702 -9.672 -10.391 1 95.44 78 ALA B C 1
ATOM 2279 O O . ALA B 1 78 ? 1.232 -8.664 -9.938 1 95.44 78 ALA B O 1
ATOM 2280 N N . SER B 1 79 ? -0.396 -9.633 -11.055 1 95.38 79 SER B N 1
ATOM 2281 C CA . SER B 1 79 ? -1.09 -8.375 -11.305 1 95.38 79 SER B CA 1
ATOM 2282 C C . SER B 1 79 ? -1.586 -7.754 -10 1 95.38 79 SER B C 1
ATOM 2284 O O . SER B 1 79 ? -1.515 -6.535 -9.82 1 95.38 79 SER B O 1
ATOM 2286 N N . LEU B 1 80 ? -2.076 -8.578 -9.117 1 96.5 80 LEU B N 1
ATOM 2287 C CA . LEU B 1 80 ? -2.547 -8.078 -7.832 1 96.5 80 LEU B CA 1
ATOM 2288 C C . LEU B 1 80 ? -1.398 -7.473 -7.031 1 96.5 80 LEU B C 1
ATOM 2290 O O . LEU B 1 80 ? -1.573 -6.453 -6.355 1 96.5 80 LEU B O 1
ATOM 2294 N N . ILE B 1 81 ?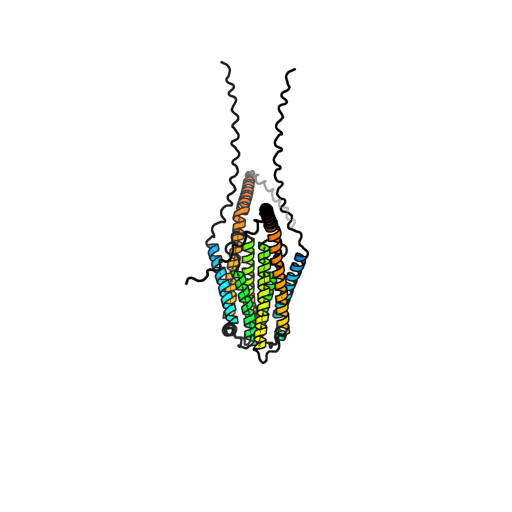 -0.23 -8.031 -7.078 1 97.38 81 ILE B N 1
ATOM 2295 C CA . ILE B 1 81 ? 0.963 -7.488 -6.441 1 97.38 81 ILE B CA 1
ATOM 2296 C C . ILE B 1 81 ? 1.3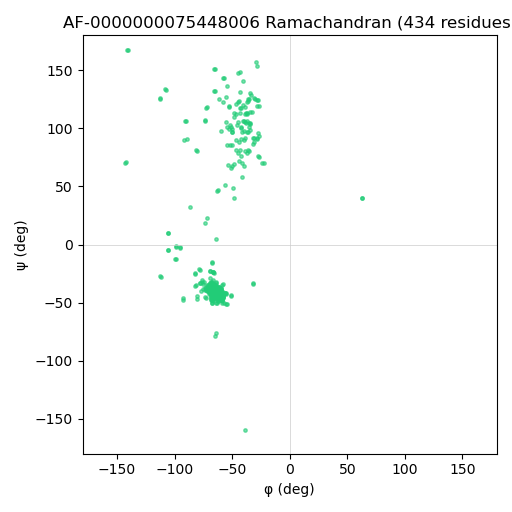53 -6.172 -7.109 1 97.38 81 ILE B C 1
ATOM 2298 O O . ILE B 1 81 ? 1.665 -5.191 -6.426 1 97.38 81 ILE B O 1
ATOM 2302 N N . GLY B 1 82 ? 1.307 -6.23 -8.461 1 97.75 82 GLY B N 1
ATOM 2303 C CA . GLY B 1 82 ? 1.658 -5.039 -9.219 1 97.75 82 GLY B CA 1
ATOM 2304 C C . GLY B 1 82 ? 0.787 -3.842 -8.883 1 97.75 82 GLY B C 1
ATOM 2305 O O . GLY B 1 82 ? 1.282 -2.719 -8.766 1 97.75 82 GLY B O 1
ATOM 2306 N N . ILE B 1 83 ? -0.453 -4.016 -8.719 1 97.19 83 ILE B N 1
ATOM 2307 C CA . ILE B 1 83 ? -1.387 -2.951 -8.359 1 97.19 83 ILE B CA 1
ATOM 2308 C C . ILE B 1 83 ? -0.969 -2.318 -7.035 1 97.19 83 ILE B C 1
ATOM 2310 O O . ILE B 1 83 ? -0.907 -1.093 -6.918 1 97.19 83 ILE B O 1
ATOM 2314 N N . ARG B 1 84 ? -0.687 -3.117 -6.062 1 98.06 84 ARG B N 1
ATOM 2315 C CA . ARG B 1 84 ? -0.305 -2.619 -4.742 1 98.06 84 ARG B CA 1
ATOM 2316 C C . ARG B 1 84 ? 1.023 -1.872 -4.805 1 98.06 84 ARG B C 1
ATOM 2318 O O . ARG B 1 84 ? 1.208 -0.866 -4.117 1 98.06 84 ARG B O 1
ATOM 2325 N N . ASP B 1 85 ? 1.917 -2.344 -5.668 1 98.06 85 ASP B N 1
ATOM 2326 C CA . ASP B 1 85 ? 3.18 -1.631 -5.84 1 98.06 85 ASP B CA 1
ATOM 2327 C C . ASP B 1 85 ? 2.955 -0.258 -6.469 1 98.06 85 ASP B C 1
ATOM 2329 O O . ASP B 1 85 ? 3.578 0.726 -6.066 1 98.06 85 ASP B O 1
ATOM 2333 N N . ILE B 1 86 ? 2.107 -0.191 -7.387 1 97.81 86 ILE B N 1
ATOM 2334 C CA . ILE B 1 86 ? 1.797 1.088 -8.016 1 97.81 86 ILE B CA 1
ATOM 2335 C C . ILE B 1 86 ? 1.166 2.027 -6.992 1 97.81 86 ILE B C 1
ATOM 2337 O O . ILE B 1 86 ? 1.508 3.211 -6.934 1 97.81 86 ILE B O 1
ATOM 2341 N N . LEU B 1 87 ? 0.304 1.478 -6.199 1 97.94 87 LEU B N 1
ATOM 2342 C CA . LEU B 1 87 ? -0.368 2.297 -5.195 1 97.94 87 LEU B CA 1
ATOM 2343 C C . LEU B 1 87 ? 0.621 2.789 -4.145 1 97.94 87 LEU B C 1
ATOM 2345 O O . LEU B 1 87 ? 0.602 3.965 -3.771 1 97.94 87 LEU B O 1
ATOM 2349 N N . LEU B 1 88 ? 1.488 1.922 -3.699 1 97.62 88 LEU B N 1
ATOM 2350 C CA . LEU B 1 88 ? 2.5 2.314 -2.725 1 97.62 88 LEU B CA 1
ATOM 2351 C C . LEU B 1 88 ? 3.459 3.34 -3.318 1 97.62 88 LEU B C 1
ATOM 2353 O O . LEU B 1 88 ? 3.871 4.281 -2.635 1 97.62 88 LEU B O 1
ATOM 2357 N N . SER B 1 89 ? 3.814 3.137 -4.594 1 97.69 89 SER B N 1
ATOM 2358 C CA . SER B 1 89 ? 4.668 4.105 -5.277 1 97.69 89 SER B CA 1
ATOM 2359 C C . SER B 1 89 ? 3.982 5.461 -5.395 1 97.69 89 SER B C 1
ATOM 2361 O O . SER B 1 89 ? 4.621 6.5 -5.223 1 97.69 89 SER B O 1
ATOM 2363 N N . GLY B 1 90 ? 2.703 5.434 -5.711 1 96.38 90 GLY B N 1
ATOM 2364 C CA . GLY B 1 90 ? 1.94 6.672 -5.801 1 96.38 90 GLY B CA 1
ATOM 2365 C C . GLY B 1 90 ? 1.857 7.418 -4.48 1 96.38 90 GLY B C 1
ATOM 2366 O O . GLY B 1 90 ? 1.943 8.648 -4.453 1 96.38 90 GLY B O 1
ATOM 2367 N N . LEU B 1 91 ? 1.668 6.699 -3.445 1 95.94 91 LEU B N 1
ATOM 2368 C CA . LEU B 1 91 ? 1.632 7.305 -2.117 1 95.94 91 LEU B CA 1
ATOM 2369 C C . LEU B 1 91 ? 2.941 8.023 -1.812 1 95.94 91 LEU B C 1
ATOM 2371 O O . LEU B 1 91 ? 2.936 9.125 -1.267 1 95.94 91 LEU B O 1
ATOM 2375 N N . LEU B 1 92 ? 4.008 7.367 -2.152 1 96.19 92 LEU B N 1
ATOM 2376 C CA . LEU B 1 92 ? 5.316 7.953 -1.902 1 96.19 92 LEU B CA 1
ATOM 2377 C C . LEU B 1 92 ? 5.566 9.148 -2.822 1 96.19 92 LEU B C 1
ATOM 2379 O O . LEU B 1 92 ? 6.016 10.203 -2.371 1 96.19 92 LEU B O 1
ATOM 2383 N N . TYR B 1 93 ? 5.172 9.062 -4.051 1 95.44 93 TYR B N 1
ATOM 2384 C CA . TYR B 1 93 ? 5.41 10.102 -5.051 1 95.44 93 TYR B CA 1
ATOM 2385 C C . TYR B 1 93 ? 4.613 11.359 -4.73 1 95.44 93 TYR B C 1
ATOM 2387 O O . TYR B 1 93 ? 5.078 12.469 -4.977 1 95.44 93 TYR B O 1
ATOM 2395 N N . THR B 1 94 ? 3.482 11.203 -4.156 1 93.94 94 THR B N 1
ATOM 2396 C CA . THR B 1 94 ? 2.59 12.336 -3.936 1 93.94 94 THR B CA 1
ATOM 2397 C C . THR B 1 94 ? 2.779 12.906 -2.533 1 93.94 94 THR B C 1
ATOM 2399 O O . THR B 1 94 ? 2.1 13.867 -2.15 1 93.94 94 THR B O 1
ATOM 2402 N N . SER B 1 95 ? 3.629 12.312 -1.752 1 94 95 SER B N 1
ATOM 2403 C CA . SER B 1 95 ? 3.889 12.875 -0.429 1 94 95 SER B CA 1
ATOM 2404 C C . SER B 1 95 ? 4.562 14.242 -0.528 1 94 95 SER B C 1
ATOM 2406 O O . SER B 1 95 ? 5.25 14.531 -1.508 1 94 95 SER B O 1
ATOM 2408 N N . ASP B 1 96 ? 4.352 15.07 0.408 1 90.12 96 ASP B N 1
ATOM 2409 C CA . ASP B 1 96 ? 4.844 16.438 0.388 1 90.12 96 ASP B CA 1
ATOM 2410 C C . ASP B 1 96 ? 6.309 16.516 0.814 1 90.12 96 ASP B C 1
ATOM 2412 O O . ASP B 1 96 ? 6.617 16.969 1.911 1 90.12 96 ASP B O 1
ATOM 2416 N N . THR B 1 97 ? 7.18 16.234 -0.058 1 89.75 97 THR B N 1
ATOM 2417 C CA . THR B 1 97 ? 8.609 16.219 0.221 1 89.75 97 THR B CA 1
ATOM 2418 C C . THR B 1 97 ? 9.164 17.641 0.244 1 89.75 97 THR B C 1
ATOM 2420 O O . THR B 1 97 ? 10.18 17.906 0.892 1 89.75 97 THR B O 1
ATOM 2423 N N . THR B 1 98 ? 8.477 18.516 -0.373 1 85.75 98 THR B N 1
ATOM 2424 C CA . THR B 1 98 ? 8.945 19.891 -0.487 1 85.75 98 THR B CA 1
ATOM 2425 C C . THR B 1 98 ? 8.883 20.594 0.865 1 85.75 98 THR B C 1
ATOM 2427 O O . THR B 1 98 ? 9.789 21.359 1.217 1 85.75 98 THR B O 1
ATOM 2430 N N . ASN B 1 99 ? 7.879 20.25 1.629 1 85.62 99 ASN B N 1
ATOM 2431 C CA . ASN B 1 99 ? 7.68 20.938 2.9 1 85.62 99 ASN B CA 1
ATOM 2432 C C . ASN B 1 99 ? 8.086 20.062 4.082 1 85.62 99 ASN B C 1
ATOM 2434 O O . ASN B 1 99 ? 7.871 20.438 5.238 1 85.62 99 ASN B O 1
ATOM 2438 N N . ALA B 1 100 ? 8.68 19.016 3.799 1 86.75 100 ALA B N 1
ATOM 2439 C CA . ALA B 1 100 ? 8.992 18.047 4.855 1 86.75 100 ALA B CA 1
ATOM 2440 C C . ALA B 1 100 ? 10.016 18.625 5.832 1 86.75 100 ALA B C 1
ATOM 2442 O O . ALA B 1 100 ? 10.031 18.266 7.012 1 86.75 100 ALA B O 1
ATOM 2443 N N . ALA B 1 101 ? 10.742 19.531 5.406 1 79.56 101 ALA B N 1
ATOM 2444 C CA . ALA B 1 101 ? 11.789 20.094 6.258 1 79.56 101 ALA B CA 1
ATOM 2445 C C . ALA B 1 101 ? 11.219 21.141 7.199 1 79.56 101 ALA B C 1
ATOM 2447 O O . ALA B 1 101 ? 11.75 21.359 8.289 1 79.56 101 ALA B O 1
ATOM 2448 N N . THR B 1 102 ? 10.141 21.734 6.828 1 79.81 102 THR B N 1
ATOM 2449 C CA . THR B 1 102 ? 9.656 22.891 7.57 1 79.81 102 THR B CA 1
ATOM 2450 C C . THR B 1 102 ? 8.352 22.562 8.289 1 79.81 102 THR B C 1
ATOM 2452 O O . THR B 1 102 ? 8.039 23.156 9.328 1 79.81 102 THR B O 1
ATOM 2455 N N . ASP B 1 103 ? 7.648 21.656 7.73 1 84.31 103 ASP B N 1
ATOM 2456 C CA . ASP B 1 103 ? 6.324 21.344 8.258 1 84.31 103 ASP B CA 1
ATOM 2457 C C . ASP B 1 103 ? 6.297 19.938 8.867 1 84.31 103 ASP B C 1
ATOM 2459 O O . ASP B 1 103 ? 6.645 18.969 8.203 1 84.31 103 ASP B O 1
ATOM 2463 N N . SER B 1 104 ? 5.871 19.875 10.102 1 86.44 104 SER B N 1
ATOM 2464 C CA . SER B 1 104 ? 5.844 18.609 10.805 1 86.44 104 SER B CA 1
ATOM 2465 C C . SER B 1 104 ? 4.816 17.656 10.195 1 86.44 104 SER B C 1
ATOM 2467 O O . SER B 1 104 ? 5.023 16.438 10.172 1 86.44 104 SER B O 1
ATOM 2469 N N . ALA B 1 105 ? 3.703 18.188 9.734 1 86.56 105 ALA B N 1
ATOM 2470 C CA . ALA B 1 105 ? 2.684 17.344 9.109 1 86.56 105 ALA B CA 1
ATOM 2471 C C . ALA B 1 105 ? 3.189 16.75 7.793 1 86.56 105 ALA B C 1
ATOM 2473 O O . ALA B 1 105 ? 2.93 15.586 7.492 1 86.56 105 ALA B O 1
ATOM 2474 N N . ALA B 1 106 ? 3.857 17.562 7.07 1 89.81 106 ALA B N 1
ATOM 2475 C CA . ALA B 1 106 ? 4.445 17.078 5.82 1 89.81 106 ALA B CA 1
ATOM 2476 C C . ALA B 1 106 ? 5.52 16.031 6.094 1 89.81 106 ALA B C 1
ATOM 2478 O O . ALA B 1 106 ? 5.621 15.039 5.367 1 89.81 106 ALA B O 1
ATOM 2479 N N . ARG B 1 107 ? 6.273 16.203 7.086 1 89.56 107 ARG B N 1
ATOM 2480 C CA . ARG B 1 107 ? 7.301 15.234 7.453 1 89.56 107 ARG B CA 1
ATOM 2481 C C . ARG B 1 107 ? 6.68 13.898 7.855 1 89.56 107 ARG B C 1
ATOM 2483 O O . ARG B 1 107 ? 7.191 12.836 7.496 1 89.56 107 ARG B O 1
ATOM 2490 N N . ARG B 1 108 ? 5.656 13.969 8.586 1 91.12 108 ARG B N 1
ATOM 2491 C CA . ARG B 1 108 ? 4.949 12.758 8.977 1 91.12 108 ARG B CA 1
ATOM 2492 C C . ARG B 1 108 ? 4.418 12.016 7.754 1 91.12 108 ARG B C 1
ATOM 2494 O O . ARG B 1 108 ? 4.512 10.789 7.676 1 91.12 108 ARG B O 1
ATOM 2501 N N . GLU B 1 109 ? 3.916 12.766 6.875 1 93.38 109 GLU B N 1
ATOM 2502 C CA . GLU B 1 109 ? 3.383 12.172 5.652 1 93.38 109 GLU B CA 1
ATOM 2503 C C . GLU B 1 109 ? 4.469 11.438 4.875 1 93.38 109 GLU B C 1
ATOM 2505 O O . GLU B 1 109 ? 4.277 10.289 4.457 1 93.38 109 GLU B O 1
ATOM 2510 N N . VAL B 1 110 ? 5.605 12.062 4.715 1 93.69 110 VAL B N 1
ATOM 2511 C CA . VAL B 1 110 ? 6.715 11.484 3.965 1 93.69 110 VAL B CA 1
ATOM 2512 C C . VAL B 1 110 ? 7.273 10.281 4.719 1 93.69 110 VAL B C 1
ATOM 2514 O O . VAL B 1 110 ? 7.539 9.234 4.121 1 93.69 110 VAL B O 1
ATOM 2517 N N . THR B 1 111 ? 7.391 10.352 5.996 1 93.19 111 THR B N 1
ATOM 2518 C CA . THR B 1 111 ? 7.949 9.281 6.812 1 93.19 111 THR B CA 1
ATOM 2519 C C . THR B 1 111 ? 7.043 8.055 6.789 1 93.19 111 THR B C 1
ATOM 2521 O O . THR B 1 111 ? 7.52 6.922 6.672 1 93.19 111 THR B O 1
ATOM 2524 N N . ARG B 1 112 ? 5.805 8.266 6.812 1 94.69 112 ARG B N 1
ATOM 2525 C CA . ARG B 1 112 ? 4.855 7.156 6.785 1 94.69 112 ARG B CA 1
ATOM 2526 C C . ARG B 1 112 ? 4.887 6.441 5.438 1 94.69 112 ARG B C 1
ATOM 2528 O O . ARG B 1 112 ? 4.871 5.211 5.379 1 94.69 112 ARG B O 1
ATOM 2535 N N . ALA B 1 113 ? 4.863 7.262 4.391 1 96.19 113 ALA B N 1
ATOM 2536 C CA . ALA B 1 113 ? 4.918 6.676 3.055 1 96.19 113 ALA B CA 1
ATOM 2537 C C . ALA B 1 113 ? 6.223 5.91 2.844 1 96.19 113 ALA B C 1
ATOM 2539 O O . ALA B 1 113 ? 6.215 4.785 2.336 1 96.19 113 ALA B O 1
ATOM 2540 N N . LEU B 1 114 ? 7.332 6.492 3.285 1 96.31 114 LEU B N 1
ATOM 2541 C CA . LEU B 1 114 ? 8.641 5.867 3.127 1 96.31 114 LEU B CA 1
ATOM 2542 C C . LEU B 1 114 ? 8.766 4.629 4.008 1 96.31 114 LEU B C 1
ATOM 2544 O O . LEU B 1 114 ? 9.305 3.607 3.578 1 96.31 114 LEU B O 1
ATOM 2548 N N . ALA B 1 115 ? 8.273 4.68 5.223 1 96 115 ALA B N 1
ATOM 2549 C CA . ALA B 1 115 ? 8.305 3.531 6.125 1 96 115 ALA B CA 1
ATOM 2550 C C . ALA B 1 115 ? 7.484 2.373 5.559 1 96 115 ALA B C 1
ATOM 2552 O O . ALA B 1 115 ? 7.879 1.211 5.672 1 96 115 ALA B O 1
ATOM 2553 N N . THR B 1 116 ? 6.344 2.676 4.98 1 96.69 116 THR B N 1
ATOM 2554 C CA . THR B 1 116 ? 5.516 1.636 4.383 1 96.69 116 THR B CA 1
ATOM 2555 C C . THR B 1 116 ? 6.25 0.947 3.238 1 96.69 116 THR B C 1
ATOM 2557 O O . THR B 1 116 ? 6.207 -0.279 3.115 1 96.69 116 THR B O 1
ATOM 2560 N N . ASN B 1 117 ? 6.895 1.728 2.398 1 97.5 117 ASN B N 1
ATOM 2561 C CA . ASN B 1 117 ? 7.68 1.148 1.313 1 97.5 117 ASN B CA 1
ATOM 2562 C C . ASN B 1 117 ? 8.844 0.317 1.847 1 97.5 117 ASN B C 1
ATOM 2564 O O . ASN B 1 117 ? 9.133 -0.759 1.322 1 97.5 117 ASN B O 1
ATOM 2568 N N . LEU B 1 118 ? 9.531 0.81 2.881 1 97.19 118 LEU B N 1
ATOM 2569 C CA . LEU B 1 118 ? 10.633 0.093 3.508 1 97.19 118 LEU B CA 1
ATOM 2570 C C . LEU B 1 118 ? 10.172 -1.256 4.047 1 97.19 118 LEU B C 1
ATOM 2572 O O . LEU B 1 118 ? 10.805 -2.281 3.795 1 97.19 118 LEU B O 1
ATOM 2576 N N . PHE B 1 119 ? 9.062 -1.269 4.746 1 97.12 119 PHE B N 1
ATOM 2577 C CA . PHE B 1 119 ? 8.547 -2.512 5.312 1 97.12 119 PHE B CA 1
ATOM 2578 C C . PHE B 1 119 ? 8.133 -3.477 4.207 1 97.12 119 PHE B C 1
ATOM 2580 O O . PHE B 1 119 ? 8.328 -4.688 4.328 1 97.12 119 PHE B O 1
ATOM 2587 N N . SER B 1 120 ? 7.523 -2.922 3.158 1 97.69 120 SER B N 1
ATOM 2588 C CA . SER B 1 120 ? 7.148 -3.768 2.029 1 97.69 120 SER B CA 1
ATOM 2589 C C . SER B 1 120 ? 8.359 -4.488 1.45 1 97.69 120 SER B C 1
ATOM 2591 O O . SER B 1 120 ? 8.352 -5.715 1.315 1 97.69 120 SER B O 1
ATOM 2593 N N . ASP B 1 121 ? 9.406 -3.77 1.167 1 97.5 121 ASP B N 1
ATOM 2594 C CA . ASP B 1 121 ? 10.594 -4.344 0.548 1 97.5 121 ASP B CA 1
ATOM 2595 C C . ASP B 1 121 ? 11.336 -5.254 1.526 1 97.5 121 ASP B C 1
ATOM 2597 O O . ASP B 1 121 ? 11.859 -6.301 1.138 1 97.5 121 ASP B O 1
ATOM 2601 N N . ALA B 1 122 ? 11.422 -4.863 2.764 1 97.06 122 ALA B N 1
ATOM 2602 C CA . ALA B 1 122 ? 12.078 -5.688 3.771 1 97.06 122 ALA B CA 1
ATOM 2603 C C . ALA B 1 122 ? 11.352 -7.02 3.955 1 97.06 122 ALA B C 1
ATOM 2605 O O . ALA B 1 122 ? 11.984 -8.078 4.008 1 97.06 122 ALA B O 1
ATOM 2606 N N . LEU B 1 123 ? 10.062 -6.965 4.059 1 96.69 123 LEU B N 1
ATOM 2607 C CA . LEU B 1 123 ? 9.273 -8.18 4.246 1 96.69 123 LEU B CA 1
ATOM 2608 C C . LEU B 1 123 ? 9.312 -9.055 2.996 1 96.69 123 LEU B C 1
ATOM 2610 O O . LEU B 1 123 ? 9.305 -10.281 3.09 1 96.69 123 LEU B O 1
ATOM 2614 N N . ASP B 1 124 ? 9.297 -8.43 1.813 1 96.06 124 ASP B N 1
ATOM 2615 C CA . ASP B 1 124 ? 9.484 -9.195 0.583 1 96.06 124 ASP B CA 1
ATOM 2616 C C . ASP B 1 124 ? 10.781 -10.008 0.633 1 96.06 124 ASP B C 1
ATOM 2618 O O . ASP B 1 124 ? 10.781 -11.203 0.322 1 96.06 124 ASP B O 1
ATOM 2622 N N . ALA B 1 125 ? 11.883 -9.305 0.974 1 94.56 125 ALA B N 1
ATOM 2623 C CA . ALA B 1 125 ? 13.164 -9.992 1.058 1 94.56 125 ALA B CA 1
ATOM 2624 C C . ALA B 1 125 ? 13.094 -11.164 2.033 1 94.56 125 ALA B C 1
ATOM 2626 O O . ALA B 1 125 ? 13.586 -12.258 1.738 1 94.56 125 ALA B O 1
ATOM 2627 N N . PHE B 1 126 ? 12.461 -10.969 3.137 1 93.94 126 PHE B N 1
ATOM 2628 C CA . PHE B 1 126 ? 12.336 -12.008 4.152 1 93.94 126 PHE B CA 1
ATOM 2629 C C . PHE B 1 126 ? 11.547 -13.195 3.623 1 93.94 126 PHE B C 1
ATOM 2631 O O . PHE B 1 126 ? 11.977 -14.344 3.762 1 93.94 126 PHE B O 1
ATOM 2638 N N . VAL B 1 127 ? 10.43 -12.961 3.062 1 91.94 127 VAL B N 1
ATOM 2639 C CA . VAL B 1 127 ? 9.578 -14.016 2.529 1 91.94 127 VAL B CA 1
ATOM 2640 C C . VAL B 1 127 ? 10.328 -14.789 1.444 1 91.94 127 VAL B C 1
ATOM 2642 O O . VAL B 1 127 ? 10.297 -16.016 1.418 1 91.94 127 VAL B O 1
ATOM 2645 N N . LEU B 1 128 ? 10.961 -14.07 0.569 1 91 128 LEU B N 1
ATOM 2646 C CA . LEU B 1 128 ? 11.664 -14.711 -0.533 1 91 128 LEU B CA 1
ATOM 2647 C C . LEU B 1 128 ? 12.828 -15.555 -0.018 1 91 128 LEU B C 1
ATOM 2649 O O . LEU B 1 128 ? 13.086 -16.641 -0.531 1 91 128 LEU B O 1
ATOM 2653 N N . ILE B 1 129 ? 13.547 -15.047 1.014 1 89.5 129 ILE B N 1
ATOM 2654 C CA . ILE B 1 129 ? 14.625 -15.82 1.616 1 89.5 129 ILE B CA 1
ATOM 2655 C C . ILE B 1 129 ? 14.062 -17.109 2.213 1 89.5 129 ILE B C 1
ATOM 2657 O O . ILE B 1 129 ? 14.625 -18.188 2.01 1 89.5 129 ILE B O 1
ATOM 2661 N N . PHE B 1 130 ? 12.977 -16.969 2.893 1 88.19 130 PHE B N 1
ATOM 2662 C CA . PHE B 1 130 ? 12.352 -18.125 3.531 1 88.19 130 PHE B CA 1
ATOM 2663 C C . PHE B 1 130 ? 11.922 -19.156 2.49 1 88.19 130 PHE B C 1
ATOM 2665 O O . PHE B 1 130 ? 12.18 -20.344 2.646 1 88.19 130 PHE B O 1
ATOM 2672 N N . TYR B 1 131 ? 11.352 -18.719 1.431 1 85.88 131 TYR B N 1
ATOM 2673 C CA . TYR B 1 131 ? 10.875 -19.641 0.406 1 85.88 131 TYR B CA 1
ATOM 2674 C C . TYR B 1 131 ? 12.039 -20.266 -0.362 1 85.88 131 TYR B C 1
ATOM 2676 O O . TYR B 1 131 ? 11.992 -21.438 -0.735 1 85.88 131 TYR B O 1
ATOM 2684 N N . ALA B 1 132 ? 13.016 -19.5 -0.601 1 83.75 132 ALA B N 1
ATOM 2685 C CA . ALA B 1 132 ? 14.195 -20.047 -1.28 1 83.75 132 ALA B CA 1
ATOM 2686 C C . ALA B 1 132 ? 14.875 -21.109 -0.435 1 83.75 132 ALA B C 1
ATOM 2688 O O . ALA B 1 132 ? 15.414 -22.078 -0.97 1 83.75 132 ALA B O 1
ATOM 2689 N N . ALA B 1 133 ? 14.828 -20.969 0.819 1 84.06 133 ALA B N 1
ATOM 2690 C CA . ALA B 1 133 ? 15.484 -21.906 1.727 1 84.06 133 ALA B CA 1
ATOM 2691 C C . ALA B 1 133 ? 14.688 -23.203 1.854 1 84.06 133 ALA B C 1
ATOM 2693 O O . ALA B 1 133 ? 15.258 -24.281 2.066 1 84.06 133 ALA B O 1
ATOM 2694 N N . TRP B 1 134 ? 13.398 -23.047 1.741 1 78 134 TRP B N 1
ATOM 2695 C CA . TRP B 1 134 ? 12.562 -24.219 2.006 1 78 134 TRP B CA 1
ATOM 2696 C C . TRP B 1 134 ? 12.156 -24.891 0.704 1 78 134 TRP B C 1
ATOM 2698 O O . TRP B 1 134 ? 11.523 -25.953 0.723 1 78 134 TRP B O 1
ATOM 2708 N N . SER B 1 135 ? 12.367 -24.25 -0.37 1 70.38 135 SER B N 1
ATOM 2709 C CA . SER B 1 135 ? 11.938 -24.875 -1.616 1 70.38 135 SER B CA 1
ATOM 2710 C C . SER B 1 135 ? 13.047 -25.734 -2.217 1 70.38 135 SER B C 1
ATOM 2712 O O . SER B 1 135 ? 14.211 -25.312 -2.25 1 70.38 135 SER B O 1
ATOM 2714 N N . ASP B 1 136 ? 13.008 -26.969 -2.178 1 61.44 136 ASP B N 1
ATOM 2715 C CA . ASP B 1 136 ? 13.977 -27.891 -2.773 1 61.44 136 ASP B CA 1
ATOM 2716 C C . ASP B 1 136 ? 14.234 -27.547 -4.238 1 61.44 136 ASP B C 1
ATOM 2718 O O . ASP B 1 136 ? 15.352 -27.703 -4.73 1 61.44 136 ASP B O 1
ATOM 2722 N N . ASP B 1 137 ? 13.188 -27.25 -5.074 1 58 137 ASP B N 1
ATOM 2723 C CA . ASP B 1 137 ? 13.25 -27.141 -6.527 1 58 137 ASP B CA 1
ATOM 2724 C C . ASP B 1 137 ? 13.188 -25.672 -6.973 1 58 137 ASP B C 1
ATOM 2726 O O . ASP B 1 137 ? 13.094 -25.391 -8.164 1 58 137 ASP B O 1
ATOM 2730 N N . TRP B 1 138 ? 13.008 -24.844 -6.02 1 56.72 138 TRP B N 1
ATOM 2731 C CA . TRP B 1 138 ? 12.711 -23.5 -6.492 1 56.72 138 TRP B CA 1
ATOM 2732 C C . TRP B 1 138 ? 13.961 -22.828 -7.047 1 56.72 138 TRP B C 1
ATOM 2734 O O . TRP B 1 138 ? 15.07 -23.062 -6.57 1 56.72 138 TRP B O 1
ATOM 2744 N N . GLY B 1 139 ? 14.031 -22.688 -8.289 1 62.06 139 GLY B N 1
ATOM 2745 C CA . GLY B 1 139 ? 15.062 -21.781 -8.781 1 62.06 139 GLY B CA 1
ATOM 2746 C C . GLY B 1 139 ? 15.398 -20.672 -7.801 1 62.06 139 GLY B C 1
ATOM 2747 O O . GLY B 1 139 ? 14.844 -20.625 -6.703 1 62.06 139 GLY B O 1
ATOM 2748 N N . ASN B 1 140 ? 16.609 -20.062 -7.902 1 68.88 140 ASN B N 1
ATOM 2749 C CA . ASN B 1 140 ? 17.125 -19.156 -6.879 1 68.88 140 ASN B CA 1
ATOM 2750 C C . ASN B 1 140 ? 16.766 -17.703 -7.164 1 68.88 140 ASN B C 1
ATOM 2752 O O . ASN B 1 140 ? 17.359 -17.062 -8.031 1 68.88 140 ASN B O 1
ATOM 2756 N N . PRO B 1 141 ? 15.5 -17.297 -6.57 1 82.12 141 PRO B N 1
ATOM 2757 C CA . PRO B 1 141 ? 15.172 -15.891 -6.754 1 82.12 141 PRO B CA 1
ATOM 2758 C C . PRO B 1 141 ? 16.172 -14.953 -6.078 1 82.12 141 PRO B C 1
ATOM 2760 O O . PRO B 1 141 ? 15.773 -13.969 -5.449 1 82.12 141 PRO B O 1
ATOM 2763 N N . ILE B 1 142 ? 17.484 -15.211 -6.258 1 84.94 142 ILE B N 1
ATOM 2764 C CA . ILE B 1 142 ? 18.531 -14.492 -5.539 1 84.94 142 ILE B CA 1
ATOM 2765 C C . ILE B 1 142 ? 18.578 -13.039 -6 1 84.94 142 ILE B C 1
ATOM 2767 O O . ILE B 1 142 ? 18.75 -12.133 -5.188 1 84.94 142 ILE B O 1
ATOM 2771 N N . ALA B 1 143 ? 18.344 -12.922 -7.254 1 86.62 143 ALA B N 1
ATOM 2772 C CA . ALA B 1 143 ? 18.391 -11.555 -7.77 1 86.62 143 ALA B CA 1
ATOM 2773 C C . ALA B 1 143 ? 17.297 -10.688 -7.148 1 86.62 143 ALA B C 1
ATOM 2775 O O . ALA B 1 143 ? 17.547 -9.547 -6.766 1 86.62 143 ALA B O 1
ATOM 2776 N N . VAL B 1 144 ? 16.094 -11.219 -7.012 1 90.88 144 VAL B N 1
ATOM 2777 C CA . VAL B 1 144 ? 14.977 -10.461 -6.461 1 90.88 144 VAL B CA 1
ATOM 2778 C C . VAL B 1 144 ? 15.195 -10.234 -4.965 1 90.88 144 VAL B C 1
ATOM 2780 O O . VAL B 1 144 ? 14.883 -9.156 -4.441 1 90.88 144 VAL B O 1
ATOM 2783 N N . ILE B 1 145 ? 15.758 -11.211 -4.34 1 92.38 145 ILE B N 1
ATOM 2784 C CA . ILE B 1 145 ? 16.062 -11.078 -2.922 1 92.38 145 ILE B CA 1
ATOM 2785 C C . ILE B 1 145 ? 17.062 -9.945 -2.713 1 92.38 145 ILE B C 1
ATOM 2787 O O . ILE B 1 145 ? 16.859 -9.07 -1.875 1 92.38 145 ILE B O 1
ATOM 2791 N N . VAL B 1 146 ? 18.094 -9.93 -3.512 1 92.19 146 VAL B N 1
ATOM 2792 C CA . VAL B 1 146 ? 19.156 -8.953 -3.361 1 92.19 146 VAL B CA 1
ATOM 2793 C C . VAL B 1 146 ? 18.625 -7.555 -3.686 1 92.19 146 VAL B C 1
ATOM 2795 O O . VAL B 1 146 ? 18.891 -6.598 -2.953 1 92.19 146 VAL B O 1
ATOM 2798 N N . ILE B 1 147 ? 17.828 -7.438 -4.723 1 92.31 147 ILE B N 1
ATOM 2799 C CA . ILE B 1 147 ? 17.281 -6.145 -5.121 1 92.31 147 ILE B CA 1
ATOM 2800 C C . ILE B 1 147 ? 16.359 -5.617 -4.027 1 92.31 147 ILE B C 1
ATOM 2802 O O . ILE B 1 147 ? 16.422 -4.438 -3.672 1 92.31 147 ILE B O 1
ATOM 2806 N N . SER B 1 148 ? 15.523 -6.504 -3.523 1 94.44 148 SER B N 1
ATOM 2807 C CA . SER B 1 148 ? 14.609 -6.086 -2.465 1 94.44 148 SER B CA 1
ATOM 2808 C C . SER B 1 148 ? 15.367 -5.672 -1.21 1 94.44 148 SER B C 1
ATOM 2810 O O . SER B 1 148 ? 15.023 -4.684 -0.564 1 94.44 148 SER B O 1
ATOM 2812 N N . ALA B 1 149 ? 16.406 -6.375 -0.895 1 95.31 149 ALA B N 1
ATOM 2813 C CA . ALA B 1 149 ? 17.188 -6.07 0.294 1 95.31 149 ALA B CA 1
ATOM 2814 C C . ALA B 1 149 ? 17.938 -4.75 0.132 1 95.31 149 ALA B C 1
ATOM 2816 O O . ALA B 1 149 ? 17.969 -3.93 1.053 1 95.31 149 ALA B O 1
ATOM 2817 N N . VAL B 1 150 ? 18.484 -4.539 -0.995 1 94.94 150 VAL B N 1
ATOM 2818 C CA . VAL B 1 150 ? 19.234 -3.314 -1.268 1 94.94 150 VAL B CA 1
ATOM 2819 C C . VAL B 1 150 ? 18.281 -2.117 -1.227 1 94.94 150 VAL B C 1
ATOM 2821 O O . VAL B 1 150 ? 18.594 -1.084 -0.632 1 94.94 150 VAL B O 1
ATOM 2824 N N . MET B 1 151 ? 17.125 -2.291 -1.81 1 96.25 151 MET B N 1
ATOM 2825 C CA . MET B 1 151 ? 16.141 -1.218 -1.767 1 96.25 151 MET B CA 1
ATOM 2826 C C . MET B 1 151 ? 15.742 -0.899 -0.329 1 96.25 151 MET B C 1
ATOM 2828 O O . MET B 1 151 ? 15.672 0.27 0.054 1 96.25 151 MET B O 1
ATOM 2832 N N . ALA B 1 152 ? 15.57 -1.907 0.444 1 96.69 152 ALA B N 1
ATOM 2833 C CA . ALA B 1 152 ? 15.188 -1.71 1.84 1 96.69 152 ALA B CA 1
ATOM 2834 C C . ALA B 1 152 ? 16.281 -0.984 2.611 1 96.69 152 ALA B C 1
ATOM 2836 O O . ALA B 1 152 ? 16 -0.119 3.443 1 96.69 152 ALA B O 1
ATOM 2837 N N . ILE B 1 153 ? 17.5 -1.313 2.32 1 96.12 153 ILE B N 1
ATOM 2838 C CA . ILE B 1 153 ? 18.609 -0.678 2.998 1 96.12 153 ILE B CA 1
ATOM 2839 C C . ILE B 1 153 ? 18.656 0.807 2.646 1 96.12 153 ILE B C 1
ATOM 2841 O O . ILE B 1 153 ? 18.781 1.657 3.533 1 96.12 153 ILE B O 1
ATOM 2845 N N . PHE B 1 154 ? 18.531 1.112 1.411 1 96.12 154 PHE B N 1
ATOM 2846 C CA . PHE B 1 154 ? 18.578 2.504 0.977 1 96.12 154 PHE B CA 1
ATOM 2847 C C . PHE B 1 154 ? 17.391 3.281 1.519 1 96.12 154 PHE B C 1
ATOM 2849 O O . PHE B 1 154 ? 17.516 4.449 1.897 1 96.12 154 PHE B O 1
ATOM 2856 N N . GLU B 1 155 ? 16.266 2.664 1.509 1 97.25 155 GLU B N 1
ATOM 2857 C CA . GLU B 1 155 ? 15.094 3.309 2.094 1 97.25 155 GLU B CA 1
ATOM 2858 C C . GLU B 1 155 ? 15.289 3.561 3.586 1 97.25 155 GLU B C 1
ATOM 2860 O O . GLU B 1 155 ? 14.891 4.605 4.102 1 97.25 155 GLU B O 1
ATOM 2865 N N . HIS B 1 156 ? 15.914 2.656 4.27 1 95.62 156 HIS B N 1
ATOM 2866 C CA . HIS B 1 156 ? 16.203 2.812 5.691 1 95.62 156 HIS B CA 1
ATOM 2867 C C . HIS B 1 156 ? 17.156 3.977 5.934 1 95.62 156 HIS B C 1
ATOM 2869 O O . HIS B 1 156 ? 16.953 4.777 6.848 1 95.62 156 HIS B O 1
ATOM 2875 N N . LEU B 1 157 ? 18.125 4.062 5.129 1 93.94 157 LEU B N 1
ATOM 2876 C CA . LEU B 1 157 ? 19.094 5.145 5.254 1 93.94 157 LEU B CA 1
ATOM 2877 C C . LEU B 1 157 ? 18.438 6.496 5.004 1 93.94 157 LEU B C 1
ATOM 2879 O O . LEU B 1 157 ? 18.734 7.477 5.684 1 93.94 157 LEU B O 1
ATOM 2883 N N . THR B 1 158 ? 17.594 6.504 4.039 1 94.06 158 THR B N 1
ATOM 2884 C CA . THR B 1 158 ? 16.875 7.742 3.742 1 94.06 158 THR B CA 1
ATOM 2885 C C . THR B 1 158 ? 15.953 8.125 4.898 1 94.06 158 THR B C 1
ATOM 2887 O O . THR B 1 158 ? 15.898 9.297 5.289 1 94.06 158 THR B O 1
ATOM 2890 N N . LEU B 1 159 ? 15.258 7.164 5.461 1 93.06 159 LEU B N 1
ATOM 2891 C CA . LEU B 1 159 ? 14.383 7.41 6.605 1 93.06 159 LEU B CA 1
ATOM 2892 C C . LEU B 1 159 ? 15.188 7.898 7.805 1 93.06 159 LEU B C 1
ATOM 2894 O O . LEU B 1 159 ? 14.75 8.805 8.523 1 93.06 159 LEU B O 1
ATOM 2898 N N . TRP B 1 160 ? 16.328 7.34 8.008 1 90 160 TRP B N 1
ATOM 2899 C CA . TRP B 1 160 ? 17.219 7.734 9.086 1 90 160 TRP B CA 1
ATOM 2900 C C . TRP B 1 160 ? 17.703 9.172 8.898 1 90 160 TRP B C 1
ATOM 2902 O O . TRP B 1 160 ? 17.75 9.945 9.852 1 90 160 TRP B O 1
ATOM 2912 N N . SER B 1 161 ? 17.922 9.531 7.719 1 88 161 SER B N 1
ATOM 2913 C CA . SER B 1 161 ? 18.391 10.875 7.414 1 88 161 SER B CA 1
ATOM 2914 C C . SER B 1 161 ? 17.312 11.922 7.68 1 88 161 SER B C 1
ATOM 2916 O O . SER B 1 161 ? 17.6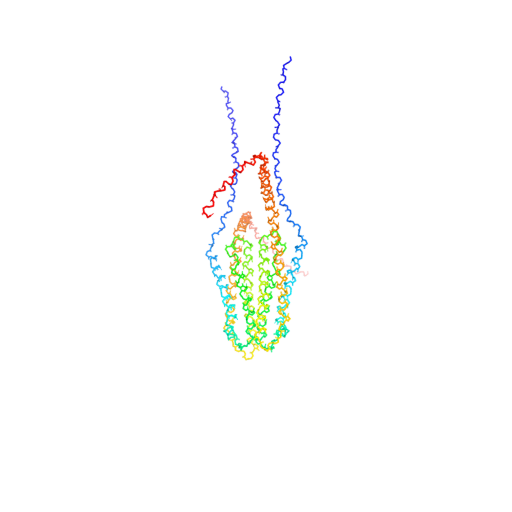09 13.062 8.031 1 88 161 SER B O 1
ATOM 2918 N N . LEU B 1 162 ? 16.094 11.562 7.48 1 85.31 162 LEU B N 1
ATOM 2919 C CA . LEU B 1 162 ? 14.977 12.469 7.75 1 85.31 162 LEU B CA 1
ATOM 2920 C C . LEU B 1 162 ? 14.781 12.656 9.25 1 85.31 162 LEU B C 1
ATOM 2922 O O . LEU B 1 162 ? 14.344 13.719 9.695 1 85.31 162 LEU B O 1
ATOM 2926 N N . SER B 1 163 ? 15 11.719 10 1 81.31 163 SER B N 1
ATOM 2927 C CA . SER B 1 163 ? 14.836 11.797 11.445 1 81.31 163 SER B CA 1
ATOM 2928 C C . SER B 1 163 ? 15.953 12.617 12.086 1 81.31 163 SER B C 1
ATOM 2930 O O . SER B 1 163 ? 15.727 13.32 13.07 1 81.31 163 SER B O 1
ATOM 2932 N N . GLU B 1 164 ? 17.078 12.484 11.586 1 67.94 164 GLU B N 1
ATOM 2933 C CA . GLU B 1 164 ? 18.219 13.234 12.117 1 67.94 164 GLU B CA 1
ATOM 2934 C C . GLU B 1 164 ? 18.047 14.734 11.867 1 67.94 164 GLU B C 1
ATOM 2936 O O . GLU B 1 164 ? 18.422 15.555 12.703 1 67.94 164 GLU B O 1
ATOM 2941 N N . ASP B 1 165 ? 17.453 14.977 10.797 1 58 165 ASP B N 1
ATOM 2942 C CA . ASP B 1 165 ? 17.188 16.375 10.523 1 58 165 ASP B CA 1
ATOM 2943 C C . ASP B 1 165 ? 16.188 16.953 11.531 1 58 165 ASP B C 1
ATOM 2945 O O . ASP B 1 165 ? 16.281 18.125 11.898 1 58 165 ASP B O 1
ATOM 2949 N N . ASP B 1 166 ? 15.258 16.141 11.906 1 55.78 166 ASP B N 1
ATOM 2950 C CA . ASP B 1 166 ? 14.328 16.562 12.938 1 55.78 166 ASP B CA 1
ATOM 2951 C C . ASP B 1 166 ? 15.055 16.828 14.258 1 55.78 166 ASP B C 1
ATOM 2953 O O . ASP B 1 166 ? 14.742 17.797 14.961 1 55.78 166 ASP B O 1
ATOM 2957 N N . TRP B 1 167 ? 15.906 15.797 14.461 1 48.59 167 TRP B N 1
ATOM 2958 C CA . TRP B 1 167 ? 16.672 15.984 15.688 1 48.59 167 TRP B CA 1
ATOM 2959 C C . TRP B 1 167 ? 17.531 17.25 15.609 1 48.59 167 TRP B C 1
ATOM 2961 O O . TRP B 1 167 ? 17.641 17.984 16.594 1 48.59 167 TRP B O 1
ATOM 2971 N N . ALA B 1 168 ? 18.031 17.516 14.516 1 44.78 168 ALA B N 1
ATOM 2972 C CA . ALA B 1 168 ? 18.859 18.703 14.367 1 44.78 168 ALA B CA 1
ATOM 2973 C C . ALA B 1 168 ? 18.016 19.969 14.375 1 44.78 168 ALA B C 1
ATOM 2975 O O . ALA B 1 168 ? 18.422 21 14.93 1 44.78 168 ALA B O 1
ATOM 2976 N N . ALA B 1 169 ? 16.906 19.891 13.758 1 46.53 169 ALA B N 1
ATOM 2977 C CA . ALA B 1 169 ? 16.016 21.062 13.742 1 46.53 169 ALA B CA 1
ATOM 2978 C C . ALA B 1 169 ? 15.477 21.359 15.141 1 46.53 169 ALA B C 1
ATOM 2980 O O . ALA B 1 169 ? 15.367 22.516 15.539 1 46.53 169 ALA B O 1
ATOM 2981 N N . HIS B 1 170 ? 14.984 20.25 15.727 1 45.28 170 HIS B N 1
ATOM 2982 C CA . HIS B 1 170 ? 14.539 20.453 17.109 1 45.28 170 HIS B CA 1
ATOM 2983 C C . HIS B 1 170 ? 15.688 20.922 17.984 1 45.28 170 HIS B C 1
ATOM 2985 O O . HIS B 1 170 ? 15.477 21.734 18.906 1 45.28 170 HIS B O 1
ATOM 2991 N N . ASP B 1 171 ? 16.812 20.312 17.766 1 44.53 171 ASP B N 1
ATOM 2992 C CA . ASP B 1 171 ? 17.953 20.688 18.578 1 44.53 171 ASP B CA 1
ATOM 2993 C C . ASP B 1 171 ? 18.422 22.109 18.266 1 44.53 171 ASP B C 1
ATOM 2995 O O . ASP B 1 171 ? 18.828 22.844 19.156 1 44.53 171 ASP B O 1
ATOM 2999 N N . TYR B 1 172 ? 18.453 22.469 16.984 1 39.53 172 TYR B N 1
ATOM 3000 C CA . TYR B 1 172 ? 18.922 23.828 16.703 1 39.53 172 TYR B CA 1
ATOM 3001 C C . TYR B 1 172 ? 17.922 24.859 17.234 1 39.53 172 TYR B C 1
ATOM 3003 O O . TYR B 1 172 ? 18.312 25.969 17.594 1 39.53 172 TYR B O 1
ATOM 3011 N N . GLY B 1 173 ? 16.641 24.688 16.953 1 38.03 173 GLY B N 1
ATOM 3012 C CA . GLY B 1 173 ? 15.758 25.734 17.453 1 38.03 173 GLY B CA 1
ATOM 3013 C C . GLY B 1 173 ? 15.711 25.797 18.969 1 38.03 173 GLY B C 1
ATOM 3014 O O . GLY B 1 173 ? 15.906 26.875 19.547 1 38.03 173 GLY B O 1
ATOM 3015 N N . SER B 1 174 ? 14.953 24.891 19.641 1 42.47 174 SER B N 1
ATOM 3016 C CA . SER B 1 174 ? 14.672 25.031 21.062 1 42.47 174 SER B CA 1
ATOM 3017 C C . SER B 1 174 ? 15.836 24.547 21.922 1 42.47 174 SER B C 1
ATOM 3019 O O . SER B 1 174 ? 16.188 25.188 22.906 1 42.47 174 SER B O 1
ATOM 3021 N N . LEU B 1 175 ? 16.375 23.375 21.531 1 42.81 175 LEU B N 1
ATOM 3022 C CA . LEU B 1 175 ? 17.281 22.719 22.453 1 42.81 175 LEU B CA 1
ATOM 3023 C C . LEU B 1 175 ? 18.656 23.375 22.438 1 42.81 175 LEU B C 1
ATOM 3025 O O . LEU B 1 175 ? 19.344 23.438 23.453 1 42.81 175 LEU B O 1
ATOM 3029 N N . GLY B 1 176 ? 19.016 23.844 21.297 1 41.31 176 GLY B N 1
ATOM 3030 C CA . GLY B 1 176 ? 20.328 24.484 21.297 1 41.31 176 GLY B CA 1
ATOM 3031 C C . GLY B 1 176 ? 20.406 25.672 22.234 1 41.31 176 GLY B C 1
ATOM 3032 O O . GLY B 1 176 ? 21.406 25.828 22.953 1 41.31 176 GLY B O 1
ATOM 3033 N N . ASP B 1 177 ? 19.359 26.438 22.156 1 44.44 177 ASP B N 1
ATOM 3034 C CA . ASP B 1 177 ? 19.359 27.594 23.062 1 44.44 177 ASP B CA 1
ATOM 3035 C C . ASP B 1 177 ? 19.172 27.156 24.516 1 44.44 177 ASP B C 1
ATOM 3037 O O . ASP B 1 177 ? 19.812 27.703 25.406 1 44.44 177 ASP B O 1
ATOM 3041 N N . ASP B 1 178 ? 18.25 26.141 24.641 1 48.19 178 ASP B N 1
ATOM 3042 C CA . ASP B 1 178 ? 17.953 25.75 26.031 1 48.19 178 ASP B CA 1
ATOM 3043 C C . ASP B 1 178 ? 19.078 24.891 26.594 1 48.19 178 ASP B C 1
ATOM 3045 O O . ASP B 1 178 ? 19.422 25 27.766 1 48.19 178 ASP B O 1
ATOM 3049 N N . LYS B 1 179 ? 19.609 24 25.766 1 47.31 179 LYS B N 1
ATOM 3050 C CA . LYS B 1 179 ? 20.734 23.172 26.203 1 47.31 179 LYS B CA 1
ATOM 3051 C C . LYS B 1 179 ? 21.984 24.016 26.438 1 47.31 179 LYS B C 1
ATOM 3053 O O . LYS B 1 179 ? 22.703 23.828 27.422 1 47.31 179 LYS B O 1
ATOM 3058 N N . LYS B 1 180 ? 22.25 24.891 25.516 1 50.25 180 LYS B N 1
ATOM 3059 C CA . LYS B 1 180 ? 23.328 25.844 25.719 1 50.25 180 LYS B CA 1
ATOM 3060 C C . LYS B 1 180 ? 23.094 26.703 26.953 1 50.25 180 LYS B C 1
ATOM 3062 O O . LYS B 1 180 ? 24.016 26.953 27.734 1 50.25 180 LYS B O 1
ATOM 3067 N N . ALA B 1 181 ? 21.828 27.016 27.078 1 53.12 181 ALA B N 1
ATOM 3068 C CA . ALA B 1 181 ? 21.453 27.797 28.25 1 53.12 181 ALA B CA 1
ATOM 3069 C C . ALA B 1 181 ? 21.562 26.953 29.516 1 53.12 181 ALA B C 1
ATOM 3071 O O . ALA B 1 181 ? 22.078 27.422 30.547 1 53.12 181 ALA B O 1
ATOM 3072 N N . ARG B 1 182 ? 21.125 25.656 29.422 1 54.88 182 ARG B N 1
ATOM 3073 C CA . ARG B 1 182 ? 21.219 24.734 30.547 1 54.88 182 ARG B CA 1
ATOM 3074 C C . ARG B 1 182 ? 22.656 24.297 30.781 1 54.88 182 ARG B C 1
ATOM 3076 O O . ARG B 1 182 ? 23.094 24.203 31.938 1 54.88 182 ARG B O 1
ATOM 3083 N N . MET B 1 183 ? 23.312 23.953 29.734 1 52.22 183 MET B N 1
ATOM 3084 C CA . MET B 1 183 ? 24.734 23.625 29.828 1 52.22 183 MET B CA 1
ATOM 3085 C C . MET B 1 183 ? 25.547 24.812 30.328 1 52.22 183 MET B C 1
ATOM 3087 O O . MET B 1 183 ? 26.406 24.656 31.203 1 52.22 183 MET B O 1
ATOM 3091 N N . ASN B 1 184 ? 25.219 25.875 29.719 1 53.38 184 ASN B N 1
ATOM 3092 C CA . ASN B 1 184 ? 25.844 27.109 30.203 1 53.38 184 ASN B CA 1
ATOM 3093 C C . ASN B 1 184 ? 25.5 27.375 31.672 1 53.38 184 ASN B C 1
ATOM 3095 O O . ASN B 1 184 ? 26.344 27.797 32.438 1 53.38 184 ASN B O 1
ATOM 3099 N N . ALA B 1 185 ? 24.219 27.109 31.984 1 57.97 185 ALA B N 1
ATOM 3100 C CA . ALA B 1 185 ? 23.781 27.219 33.375 1 57.97 185 ALA B CA 1
ATOM 3101 C C . ALA B 1 185 ? 24.469 26.172 34.25 1 57.97 185 ALA B C 1
ATOM 3103 O O . ALA B 1 185 ? 24.906 26.484 35.375 1 57.97 185 ALA B O 1
ATOM 3104 N N . TRP B 1 186 ? 24.484 24.953 33.719 1 54.72 186 TRP B N 1
ATOM 3105 C CA . TRP B 1 186 ? 25.188 23.875 34.375 1 54.72 186 TRP B CA 1
ATOM 3106 C C . TRP B 1 186 ? 26.688 24.156 34.5 1 54.72 186 TRP B C 1
ATOM 3108 O O . TRP B 1 186 ? 27.281 23.984 35.562 1 54.72 186 TRP B O 1
ATOM 3118 N N . LEU B 1 187 ? 27.25 24.578 33.438 1 52.75 187 LEU B N 1
ATOM 3119 C CA . LEU B 1 187 ? 28.656 24.938 33.438 1 52.75 187 LEU B CA 1
ATOM 3120 C C . LEU B 1 187 ? 28.922 26.109 34.375 1 52.75 187 LEU B C 1
ATOM 3122 O O . LEU B 1 187 ? 29.938 26.109 35.094 1 52.75 187 LEU B O 1
ATOM 3126 N N . ARG B 1 188 ? 28 27 34.375 1 55.56 188 ARG B N 1
ATOM 3127 C CA . ARG B 1 188 ? 28.078 28.109 35.312 1 55.56 188 ARG B CA 1
ATOM 3128 C C . ARG B 1 188 ? 27.953 27.609 36.75 1 55.56 188 ARG B C 1
ATOM 3130 O O . ARG B 1 188 ? 28.641 28.094 37.625 1 55.56 188 ARG B O 1
ATOM 3137 N N . GLU B 1 189 ? 27.031 26.625 36.844 1 54.38 189 GLU B N 1
ATOM 3138 C CA . GLU B 1 189 ? 26.875 26.016 38.156 1 54.38 189 GLU B CA 1
ATOM 3139 C C . GLU B 1 189 ? 28.109 25.203 38.562 1 54.38 189 GLU B C 1
ATOM 3141 O O . GLU B 1 189 ? 28.531 25.234 39.719 1 54.38 189 GLU B O 1
ATOM 3146 N N . LEU B 1 190 ? 28.578 24.422 37.562 1 49.78 190 LEU B N 1
ATOM 3147 C CA . LEU B 1 190 ? 29.797 23.672 37.781 1 49.78 190 LEU B CA 1
ATOM 3148 C C . LEU B 1 190 ? 30.969 24.609 38.062 1 49.78 190 LEU B C 1
ATOM 3150 O O . LEU B 1 190 ? 31.844 24.281 38.875 1 49.78 190 LEU B O 1
ATOM 3154 N N . GLU B 1 191 ? 31.016 25.625 37.281 1 50.72 191 GLU B N 1
ATOM 3155 C CA . GLU B 1 191 ? 32.031 26.656 37.531 1 50.72 191 GLU B CA 1
ATOM 3156 C C . GLU B 1 191 ? 31.906 27.234 38.906 1 50.72 191 GLU B C 1
ATOM 3158 O O . GLU B 1 191 ? 32.906 27.594 39.531 1 50.72 191 GLU B O 1
ATOM 3163 N N . ARG B 1 192 ? 30.578 27.312 39.344 1 49.72 192 ARG B N 1
ATOM 3164 C CA . ARG B 1 192 ? 30.344 27.766 40.688 1 49.72 192 ARG B CA 1
ATOM 3165 C C . ARG B 1 192 ? 30.812 26.734 41.719 1 49.72 192 ARG B C 1
ATOM 3167 O O . ARG B 1 192 ? 31.203 27.078 42.812 1 49.72 192 ARG B O 1
ATOM 3174 N N . CYS B 1 193 ? 30.531 25.406 41.312 1 42.22 193 CYS B N 1
ATOM 3175 C CA . CYS B 1 193 ? 31.031 24.359 42.188 1 42.22 193 CYS B CA 1
ATOM 3176 C C . CYS B 1 193 ? 32.531 24.203 42.062 1 42.22 193 CYS B C 1
ATOM 3178 O O . CYS B 1 193 ? 33.031 23.203 41.531 1 42.22 193 CYS B O 1
ATOM 3180 N N . GLY B 1 194 ? 33.156 25.141 41.562 1 40.09 194 GLY B N 1
ATOM 3181 C CA . GLY B 1 194 ? 34.625 25.141 41.5 1 40.09 194 GLY B CA 1
ATOM 3182 C C . GLY B 1 194 ? 35.281 24.453 42.688 1 40.09 194 GLY B C 1
ATOM 3183 O O . GLY B 1 194 ? 34.688 24.328 43.75 1 40.09 194 GLY B O 1
ATOM 3184 N N . PRO B 1 195 ? 36.188 23.531 42.312 1 38.53 195 PRO B N 1
ATOM 3185 C CA . PRO B 1 195 ? 36.938 22.766 43.344 1 38.53 195 PRO B CA 1
ATOM 3186 C C . PRO B 1 195 ? 37.25 23.594 44.594 1 38.53 195 PRO B C 1
ATOM 3188 O O . PRO B 1 195 ? 37.594 24.781 44.469 1 38.53 195 PRO B O 1
ATOM 3191 N N . GLU B 1 196 ? 36.5 23.484 45.625 1 38.47 196 GLU B N 1
ATOM 3192 C CA . GLU B 1 196 ? 37.062 23.953 46.906 1 38.47 196 GLU B CA 1
ATOM 3193 C C . GLU B 1 196 ? 38.594 23.688 46.969 1 38.47 196 GLU B C 1
ATOM 3195 O O . GLU B 1 196 ? 39.031 22.609 46.594 1 38.47 196 GLU B O 1
ATOM 3200 N N . THR B 1 197 ? 39.469 24.594 46.812 1 35.91 197 THR B N 1
ATOM 3201 C CA . THR B 1 197 ? 40.906 24.562 47.031 1 35.91 197 THR B CA 1
ATOM 3202 C C . THR B 1 197 ? 41.25 23.672 48.25 1 35.91 197 THR B C 1
ATOM 3204 O O . THR B 1 197 ? 40.844 23.953 49.375 1 35.91 197 THR B O 1
ATOM 3207 N N . TYR B 1 198 ? 41.281 22.297 48 1 33.81 198 TYR B N 1
ATOM 3208 C CA . TYR B 1 198 ? 41.812 21.359 49 1 33.81 198 TYR B CA 1
ATOM 3209 C C . TYR B 1 198 ? 43.031 21.969 49.688 1 33.81 198 TYR B C 1
ATOM 3211 O O . TYR B 1 198 ? 44.062 22.234 49.062 1 33.81 198 TYR B O 1
ATOM 3219 N N . ARG B 1 199 ? 42.781 22.828 50.656 1 36.31 199 ARG B N 1
ATOM 3220 C CA . ARG B 1 199 ? 43.875 23.297 51.5 1 36.31 199 ARG B CA 1
ATOM 3221 C C . ARG B 1 199 ? 44.75 22.141 51.969 1 36.31 199 ARG B C 1
ATOM 3223 O O . ARG B 1 199 ? 44.219 21.125 52.438 1 36.31 199 ARG B O 1
ATOM 3230 N N . PRO B 1 200 ? 46.031 22 51.531 1 34.66 200 PRO B N 1
ATOM 3231 C CA . PRO B 1 200 ? 47 20.969 51.906 1 34.66 200 PRO B CA 1
ATOM 3232 C C . PRO B 1 200 ? 47 20.719 53.406 1 34.66 200 PRO B C 1
ATOM 3234 O O . PRO B 1 200 ? 47.219 21.641 54.188 1 34.66 200 PRO B O 1
ATOM 3237 N N . GLU B 1 201 ? 45.938 20.062 53.969 1 33.09 201 GLU B N 1
ATOM 3238 C CA . GLU B 1 201 ? 45.969 19.781 55.406 1 33.09 201 GLU B CA 1
ATOM 3239 C C . GLU B 1 201 ? 47.375 19.328 55.844 1 33.09 201 GLU B C 1
ATOM 3241 O O . GLU B 1 201 ? 48.062 18.594 55.125 1 33.09 201 GLU B O 1
ATOM 3246 N N . GLN B 1 202 ? 47.969 20.062 56.75 1 30 202 GLN B N 1
ATOM 3247 C CA . GLN B 1 202 ? 49.281 19.938 57.438 1 30 202 GLN B CA 1
ATOM 3248 C C . GLN B 1 202 ? 49.531 18.5 57.844 1 30 202 GLN B C 1
ATOM 3250 O O . GLN B 1 202 ? 48.625 17.812 58.312 1 30 202 GLN B O 1
ATOM 3255 N N . SER B 1 203 ? 50.531 17.812 57.25 1 31.27 203 SER B N 1
ATOM 3256 C CA . SER B 1 203 ? 51.156 16.5 57.469 1 31.27 203 SER B CA 1
ATOM 3257 C C . SER B 1 203 ? 51.312 16.219 58.938 1 31.27 203 SER B C 1
ATOM 3259 O O . SER B 1 203 ? 52.062 16.906 59.625 1 31.27 203 SER B O 1
ATOM 3261 N N . VAL B 1 204 ? 50.188 16.031 59.656 1 35.28 204 VAL B N 1
ATOM 3262 C CA . VAL B 1 204 ? 50.344 15.695 61.062 1 35.28 204 VAL B CA 1
ATOM 3263 C C . VAL B 1 204 ? 51.406 14.586 61.219 1 35.28 204 VAL B C 1
ATOM 3265 O O . VAL B 1 204 ? 51.406 13.625 60.438 1 35.28 204 VAL B O 1
ATOM 3268 N N . PRO B 1 205 ? 52.5 14.828 61.969 1 35.69 205 PRO B N 1
ATOM 3269 C CA . PRO B 1 205 ? 53.688 13.992 62.062 1 35.69 205 PRO B CA 1
ATOM 3270 C C . PRO B 1 205 ? 53.375 12.555 62.469 1 35.69 205 PRO B C 1
ATOM 3272 O O . PRO B 1 205 ? 52.312 12.289 63.031 1 35.69 205 PRO B O 1
ATOM 3275 N N . PRO B 1 206 ? 53.875 11.602 61.656 1 34 206 PRO B N 1
ATOM 3276 C CA . PRO B 1 206 ? 53.688 10.156 61.812 1 34 206 PRO B CA 1
ATOM 3277 C C . PRO B 1 206 ? 53.844 9.68 63.25 1 34 206 PRO B C 1
ATOM 3279 O O . PRO B 1 206 ? 54.812 10.031 63.938 1 34 206 PRO B O 1
ATOM 3282 N N . SER B 1 207 ? 52.719 9.852 64.062 1 28.84 207 SER B N 1
ATOM 3283 C CA . SER B 1 207 ? 52.844 9.414 65.5 1 28.84 207 SER B CA 1
ATOM 3284 C C . SER B 1 207 ? 53.562 8.07 65.562 1 28.84 207 SER B C 1
ATOM 3286 O O . SER B 1 207 ? 53.406 7.219 64.688 1 28.84 207 SER B O 1
ATOM 3288 N N . SER B 1 208 ? 54.562 8.008 66.438 1 28.34 208 SER B N 1
ATOM 3289 C CA . SER B 1 208 ? 55.562 7.012 66.812 1 28.34 208 SER B CA 1
ATOM 3290 C C . SER B 1 208 ? 54.938 5.68 67.188 1 28.34 208 SER B C 1
ATOM 3292 O O . SER B 1 208 ? 54 5.625 68 1 28.34 208 SER B O 1
ATOM 3294 N N . ARG B 1 209 ? 54.688 4.828 66.125 1 29.45 209 ARG B N 1
ATOM 3295 C CA . ARG B 1 209 ? 54.219 3.461 66.375 1 29.45 209 ARG B CA 1
ATOM 3296 C C . ARG B 1 209 ? 54.938 2.801 67.5 1 29.45 209 ARG B C 1
ATOM 3298 O O . ARG B 1 209 ? 56.156 2.707 67.562 1 29.45 209 ARG B O 1
ATOM 3305 N N . ALA B 1 210 ? 54.344 2.959 68.812 1 28.64 210 ALA B N 1
ATOM 3306 C CA . ALA B 1 210 ? 54.812 2.246 69.938 1 28.64 210 ALA B CA 1
ATOM 3307 C C . ALA B 1 210 ? 55.156 0.804 69.625 1 28.64 210 ALA B C 1
ATOM 3309 O O . ALA B 1 210 ? 54.625 0.22 68.688 1 28.64 210 ALA B O 1
ATOM 3310 N N . SER B 1 211 ? 56.281 0.325 70.25 1 24.98 211 SER B N 1
ATOM 3311 C CA . SER B 1 211 ? 57.156 -0.846 70.312 1 24.98 211 SER B CA 1
ATOM 3312 C C . SER B 1 211 ? 56.344 -2.117 70.562 1 24.98 211 SER B C 1
ATOM 3314 O O . SER B 1 211 ? 55.312 -2.084 71.188 1 24.98 211 SER B O 1
ATOM 3316 N N . PHE B 1 212 ? 56.438 -3.021 69.562 1 25.45 212 PHE B N 1
ATOM 3317 C CA . PHE B 1 212 ? 56.062 -4.426 69.438 1 25.45 212 PHE B CA 1
ATOM 3318 C C . PHE B 1 212 ? 56.406 -5.203 70.688 1 25.45 212 PHE B C 1
ATOM 3320 O O . PHE B 1 212 ? 57.594 -5.469 70.938 1 25.45 212 PHE B O 1
ATOM 3327 N N . ARG B 1 213 ? 55.844 -4.754 71.875 1 26.27 213 ARG B N 1
ATOM 3328 C CA . ARG B 1 213 ? 56.281 -5.617 73 1 26.27 213 ARG B CA 1
ATOM 3329 C C . ARG B 1 213 ? 56.094 -7.09 72.625 1 26.27 213 ARG B C 1
ATOM 3331 O O . ARG B 1 213 ? 55.031 -7.477 72.125 1 26.27 213 ARG B O 1
ATOM 3338 N N . GLN B 1 214 ? 57.219 -7.758 72.5 1 24.47 214 GLN B N 1
ATOM 3339 C CA . GLN B 1 214 ? 57.656 -9.133 72.312 1 24.47 214 GLN B CA 1
ATOM 3340 C C . GLN B 1 214 ? 56.969 -10.07 73.312 1 24.47 214 GLN B C 1
ATOM 3342 O O . GLN B 1 214 ? 57.281 -10.031 74.5 1 24.47 214 GLN B O 1
ATOM 3347 N N . TYR B 1 215 ? 55.5 -9.93 73.438 1 25.12 215 TYR B N 1
ATOM 3348 C CA . TYR B 1 215 ? 55.062 -10.953 74.375 1 25.12 215 TYR B CA 1
ATOM 3349 C C . TYR B 1 215 ? 55.75 -12.281 74.125 1 25.12 215 TYR B C 1
ATOM 3351 O O . TYR B 1 215 ? 55.875 -12.703 72.938 1 25.12 215 TYR B O 1
ATOM 3359 N N . GLY B 1 216 ? 56.5 -12.719 75.125 1 24.05 216 GLY B N 1
ATOM 3360 C CA . GLY B 1 216 ? 57.344 -13.852 75.5 1 24.05 216 GLY B CA 1
ATOM 3361 C C . GLY B 1 216 ? 56.719 -15.188 75.125 1 24.05 216 GLY B C 1
ATOM 3362 O O . GLY B 1 216 ? 55.531 -15.281 74.875 1 24.05 216 GLY B O 1
ATOM 3363 N N . ALA B 1 217 ? 57.594 -16.172 74.812 1 25.84 217 ALA B N 1
ATOM 3364 C CA . ALA B 1 217 ? 57.75 -17.562 74.438 1 25.84 217 ALA B CA 1
ATOM 3365 C C . ALA B 1 217 ? 56.969 -18.5 75.312 1 25.84 217 ALA B C 1
ATOM 3367 O O . ALA B 1 217 ? 57.562 -19.094 76.25 1 25.84 217 ALA B O 1
ATOM 3368 N N . ILE B 1 218 ? 55.812 -18.422 75.812 1 21.77 218 ILE B N 1
ATOM 3369 C CA . ILE B 1 218 ? 55.531 -19.625 76.562 1 21.77 218 ILE B CA 1
ATOM 3370 C C . ILE B 1 218 ? 55.5 -20.828 75.625 1 21.77 218 ILE B C 1
ATOM 3372 O O . ILE B 1 218 ? 55.562 -21.984 76.062 1 21.77 218 ILE B O 1
ATOM 3376 N N . VAL B 1 219 ? 55.75 -21.047 74.312 1 21.45 219 VAL B N 1
ATOM 3377 C CA . VAL B 1 219 ? 56.656 -22.172 74.125 1 21.45 219 VAL B CA 1
ATOM 3378 C C . VAL B 1 219 ? 58.094 -21.703 74.188 1 21.45 219 VAL B C 1
ATOM 3380 O O . VAL B 1 219 ? 58.438 -20.625 73.688 1 21.45 219 VAL B O 1
#

Sequence (438 aa):
MPPHSNSPLLPISTPTAIASPYEQPPPPAPTAANHVQRFAITTFSLARFARGVSLIAYPRFGLWALDIAPDGSAYMLASLIGIRDILLSGLLYTSDTTNAATDSAARREVTRALATNLFSDALDAFVLIFYAAWSDDWGNPIAVIVISAVMAIFEHLTLWSLSEDDWAAHDYGSLGDDKKARMNAWLRELERCGPETYRPEQSVPPSSRASFRQYGAIVMPPHSNSPLLPISTPTAIASPYEQPPPPAPTAANHVQRFAITTFSLARFARGVSLIAYPRFGLWALDIAPDGSAYMLASLIGIRDILLSGLLYTSDTTNAATDSAARREVTRALATNLFSDALDAFVLIFYAAWSDDWGNPIAVIVISAVMAIFEHLTLWSLSEDDWAAHDYGSLGDDKKARMNAWLRELERCGPETYRPEQSVPPSSRASFRQYGAIV

Secondary structure (DSSP, 8-state):
-------------------------------HHHHHHHHHHHHHHHHHHHHHHHHHH-HHHHHHHTT----HHHHHHHHHHHHHHHHHHHHHHTS--SSTTT-HHHHHHHHHHHHHHHHHHHHHHHHHHHHHHH-SS---THHHHHHHHHHHHHHHHHHHHHHHHHHHHHIIIIIHHHHHHHHHHHHHHHHHS--------------------------/-------------------------------HHHHHHHHHHHHHHHHHHHHHHHHHH-HHHHHHHTT----HHHHHHHHHHHHHHHHHH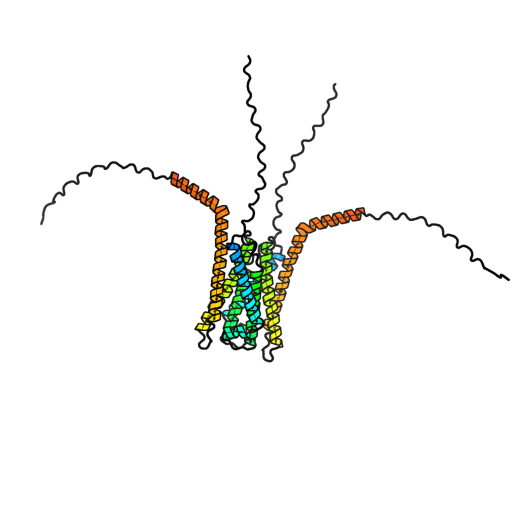HHHHTS--TTTTT-HHHHHHHHHHHHHHHHHHHHHHHHHHHHHHH-SS---THHHHHHHHHHHHHHHHHHHHHHHHHHHHHIIIIIHHHHHHHHHHHHHHHHHS--------------------------

Foldseek 3Di:
DPDPPPVPPPPDPDPDPPPDPPPPPPLPDCPPLLVVLVVLLLVLLVVLLVQLVCLQVPVVVVCVLFQHDDDPVSSVVSNVVSVVSNVLSVQSVPQCSVCLLPDVVSVVSNLVSLVVSLCVLVVVLVVSVVCQVPPPPGDRSPVSNVVSVVSSVSSVVSSVSSVVSVVVVCCVPPVVVVVCVVVVVVVVVVVVVPPPPPPPPPPPPDPDPDDPPPPDDPD/DPDPPPVPPPPDPDPDPPPDPPPPPPLPDCPPLLVVLVVLLLVLLVVLLVQLVCLQVPVVVVCVLFQHDDDPVSSVVSNVVSVVSNVLSVQSVPQCSVCLLPDVVSVVSNLVSLVVSLCVLVVVLVVSVVCQVPPPPGDRSPVSNVVSVVSSVSSVVSSVSSVVSVVVVVCVPPVVVVVCVVVVVVVVVVVVVPPPPPPPPPPPPPPDPDDPPPPDDPD

pLDDT: mean 70.64, std 26.19, range [20.53, 98.06]

Radius of gyration: 40.7 Å; Cα contacts (8 Å, |Δi|>4): 382; chains: 2; bounding box: 117×114×146 Å